Protein 3ZYO (pdb70)

B-factor: mean 103.96, std 29.22, range [53.47, 231.72]

Nearest PDB structures (foldseek):
  3zyo-assembly1_A  TM=1.003E+00  e=3.204E-73  Mus musculus
  3zyi-assembly1_A  TM=9.461E-01  e=2.713E-47  Homo sapiens
  3zyj-assembly2_C  TM=8.375E-01  e=1.199E-45  Homo sapiens
  3zyn-assembly1_A  TM=9.885E-01  e=1.652E-39  Mus musculus
  4kt1-assembly1_A  TM=5.344E-01  e=8.200E-14  Homo sapiens

Radius of gyration: 26.33 Å; Cα contacts (8 Å, |Δi|>4): 1097; chains: 1; bounding box: 71×74×35 Å

InterPro domains:
  IPR000372 Leucine-rich repeat N-terminal domain [SM00013] (58-92)
  IPR000483 Cysteine-rich flanking region, C-terminal [SM00082] (313-364)
  IPR001611 Leucine-rich repeat [PF00560] (232-254)
  IPR001611 Leucine-rich repeat [PF13855] (90-148)
  IPR001611 Leucine-rich repeat [PF13855] (161-221)
  IPR001611 Leucine-rich repeat [PF13855] (256-314)
  IPR001611 Leucine-rich repeat [PS51450] (161-182)
  IPR001611 Leucine-rich repeat [PS51450] (210-231)
  IPR001611 Leucine-rich repeat [PS51450] (280-301)
  IPR003591 Leucine-rich repeat, typical subtype [SM00369] (91-110)
  IPR003591 Leucine-rich repeat, typical subtype [SM00369] (111-134)
  IPR003591 Leucine-rich repeat, typical subtype [SM00369] (135-158)
  IPR003591 Leucine-rich repeat, typical subtype [SM00369] (159-182)
  IPR003591 Leucine-rich repeat, typical subtype [SM00369] (208-229)
  IPR003591 Leucine-rich repeat, typical subtype [SM00369] (230-253)
  IPR003591 Leucine-rich repeat, typical subtype [SM00369] (254-277)
  IPR003591 Leucine-rich repeat, typical subtype [SM00369] (278-301)
  IPR003598 Immunoglobulin subtype 2 [SM00408] (378-445)
  IPR003599 Immunoglobulin domain subtype [SM00409] (372-456)
  IPR007110 Immunoglobulin-like domain [PS50835] (366-454)

Foldseek 3Di:
DADDQWDDDVQAIGNADDQDQDDDQPDDLRHAHEADANYAHAEQDACSPPNNQNHAYDAQDHYQHAYHDANSPPNHQRHAEYHHYNYAYQAQPQRHLAQHQRYAYYHHEHYCHAEQDACSCLSHQNYAEYHHHQNQNHHYYDLNRPASNQNYAYYAPENHQDCDQHNPQRHQNHAEYHHENYQPAEAALNSCARHQNHAEYAHANHQHAYYFALRCVSNQRYAAEEDEQYAYQAAAACNCVNNDNYQHYHDANYQHEDALRLLNVLVCCLPRVSVFHAHCDDPVGGRPGSVVDDCVVYDDAWKAFPAFFEEEEDDQADWDKGATATPPLRWFKWKAAQVRDIAGQSDDDPQWHQDSRRMIIGGRDHPVSWDKMKIWTGGSHGIDMDIYTYD

Organism: Mus musculus (NCBI:txid10090)

Solvent-accessible surface area: 19032 Å² total; per-residue (Å²): 128,63,16,105,35,24,68,50,52,185,31,128,2,60,1,24,196,140,167,35,70,81,17,34,105,60,29,32,79,95,2,131,52,1,23,0,30,93,6,44,2,77,57,2,93,57,73,35,2,138,111,2,160,86,0,66,42,0,16,2,0,93,9,56,0,119,127,13,67,88,1,0,1,50,46,4,73,32,0,61,15,0,31,1,40,52,7,131,5,67,83,10,20,38,120,1,1,71,163,8,84,116,0,85,39,0,51,0,71,53,4,36,0,74,30,0,50,63,115,0,0,61,90,0,51,10,0,57,113,0,0,0,0,72,0,147,154,18,135,128,31,4,128,28,0,2,53,25,1,66,30,0,115,41,0,6,0,2,90,0,63,13,158,114,25,12,35,1,58,23,0,80,125,0,47,48,0,41,0,10,19,4,139,1,89,75,0,121,8,41,24,0,66,34,1,79,44,0,100,49,0,49,0,65,98,0,102,0,44,56,1,12,14,21,0,0,30,17,0,133,26,1,56,22,0,21,0,4,52,9,74,0,89,24,3,1,27,51,1,0,70,51,8,159,141,10,97,132,15,79,7,54,114,1,49,2,72,3,66,30,24,7,0,10,2,1,81,24,24,134,116,54,85,27,137,138,5,114,2,84,25,71,94,66,14,141,19,114,100,0,23,136,15,81,82,101,116,30,100,29,167,48,4,94,20,104,56,63,11,101,94,49,133,40,85,104,42,129,78,11,80,1,67,0,146,18,36,50,73,30,2,18,4,64,0,52,16,58,126,51,48,111,8,33,32,6,31,161,138,135,89,24,36,5,77,87,68,0,3,0,40,2,72,108,0,48,82,175,21,60,18,101,4,24,0,71,1,41,28,20,44,24,107,42,70,23,58,12,54,0,72

Sequence (391 aa):
SCPAACSCSNSRVICTRRELAEVPASIPVNTRYLNLQENSIQVIRTDTFKHLRHLEILQLSKNLVRKIEVGAFNGLPSLNTLELFDNRLTTVPTQAFEYLSKLRELWLRNNPIESIPSYAFNRVPSLRRLDLGELKRLEYISEAAFEGLVNLRYLNLGMCNLKDIPNLTALVRLEELELSGNRLDLIRPGSFQGLTSLRKLWLMHAQVATIERNAFDDLKSLEELNLSHNNLMSLPHDLFTPLHRLERVHLNHNPWHCNCDVLWLSWWLKETVPSCARCHAPAGLKGRYIGELDQSHFTCYAPVIVEPPTDLNVTEGMAAELKCRTGTSMTSVNWLTPNGTLMTHGSYRVRISVLHDGTLNFTNVTVQDTGQYTCMVTNSAGNTTASATLN

Structure (mmCIF, N/CA/C/O backbone):
data_3ZYO
#
_entry.id   3ZYO
#
_cell.length_a   131.330
_cell.length_b   131.330
_cell.length_c   174.870
_cell.angle_alpha   90.00
_cell.angle_beta   90.00
_cell.angle_gamma   120.00
#
_symmetry.space_group_name_H-M   'H 3 2'
#
loop_
_entity.id
_entity.type
_entity.pdbx_description
1 polymer 'LEUCINE-RICH REPEAT-CONTAINING PROTEIN 4B'
2 non-polymer 'ZINC ION'
3 non-polymer 2-acetamido-2-deoxy-beta-D-glucopyranose
#
loop_
_atom_site.group_PDB
_atom_site.id
_atom_site.type_symbol
_atom_site.label_atom_id
_atom_site.label_alt_id
_atom_site.label_comp_id
_atom_site.label_asym_id
_atom_site.label_entity_id
_atom_site.label_seq_id
_atom_site.pdbx_PDB_ins_code
_atom_site.Cartn_x
_atom_site.Cartn_y
_atom_site.Cartn_z
_atom_site.occupancy
_atom_site.B_iso_or_equiv
_atom_site.auth_seq_id
_atom_site.auth_comp_id
_atom_site.auth_asym_id
_atom_site.auth_atom_id
_atom_site.pdbx_PDB_model_num
ATOM 1 N N . SER A 1 5 ? 9.207 19.362 15.328 1.00 172.88 58 SER A N 1
ATOM 2 C CA . SER A 1 5 ? 9.782 19.270 13.956 1.00 175.65 58 SER A CA 1
ATOM 3 C C . SER A 1 5 ? 9.410 20.512 13.143 1.00 169.52 58 SER A C 1
ATOM 4 O O . SER A 1 5 ? 8.253 20.688 12.758 1.00 165.18 58 SER A O 1
ATOM 7 N N . CYS A 1 6 ? 10.399 21.369 12.892 1.00 169.89 59 CYS A N 1
ATOM 8 C CA . CYS A 1 6 ? 10.186 22.627 12.175 1.00 165.03 59 CYS A CA 1
ATOM 9 C C . CYS A 1 6 ? 10.087 22.385 10.666 1.00 167.10 59 CYS A C 1
ATOM 10 O O . CYS A 1 6 ? 10.829 21.563 10.128 1.00 174.37 59 CYS A O 1
ATOM 13 N N . PRO A 1 7 ? 9.172 23.097 9.974 1.00 161.71 60 PRO A N 1
ATOM 14 C CA . PRO A 1 7 ? 9.063 22.946 8.513 1.00 163.77 60 PRO A CA 1
ATOM 15 C C . PRO A 1 7 ? 10.261 23.501 7.736 1.00 167.34 60 PRO A C 1
ATOM 16 O O . PRO A 1 7 ? 11.197 24.038 8.331 1.00 167.90 60 PRO A O 1
ATOM 20 N N . ALA A 1 8 ? 10.211 23.372 6.412 1.00 170.22 61 ALA A N 1
ATOM 21 C CA . ALA A 1 8 ? 11.342 23.715 5.548 1.00 176.09 61 ALA A CA 1
ATOM 22 C C . ALA A 1 8 ? 11.646 25.215 5.522 1.00 172.92 61 ALA A C 1
ATOM 23 O O . ALA A 1 8 ? 12.578 25.671 6.187 1.00 174.53 61 ALA A O 1
ATOM 25 N N . ALA A 1 9 ? 10.854 25.978 4.769 1.00 169.13 62 ALA A N 1
ATOM 26 C CA . ALA A 1 9 ? 11.123 27.403 4.549 1.00 167.42 62 ALA A CA 1
ATOM 27 C C . ALA A 1 9 ? 10.541 28.272 5.664 1.00 160.72 62 ALA A C 1
ATOM 28 O O . ALA A 1 9 ? 9.748 29.184 5.407 1.00 155.71 62 ALA A O 1
ATOM 30 N N . CYS A 1 10 ? 10.950 27.989 6.899 1.00 161.25 63 CYS A N 1
ATOM 31 C CA . CYS A 1 10 ? 10.445 28.690 8.077 1.00 155.60 63 CYS A CA 1
ATOM 32 C C . CYS A 1 10 ? 11.531 28.829 9.140 1.00 158.44 63 CYS A C 1
ATOM 33 O O . CYS A 1 10 ? 12.621 28.270 9.006 1.00 164.77 63 CYS A O 1
ATOM 36 N N . SER A 1 11 ? 11.218 29.582 10.190 1.00 154.22 64 SER A N 1
ATOM 37 C CA . SER A 1 11 ? 12.117 29.763 11.327 1.00 157.05 64 SER A CA 1
ATOM 38 C C . SER A 1 11 ? 11.340 29.595 12.631 1.00 152.80 64 SER A C 1
ATOM 39 O O . SER A 1 11 ? 10.542 30.459 13.002 1.00 147.93 64 SER A O 1
ATOM 42 N N . CYS A 1 12 ? 11.576 28.478 13.315 1.00 155.03 65 CYS A N 1
ATOM 43 C CA . CYS A 1 12 ? 10.872 28.157 14.556 1.00 151.81 65 CYS A CA 1
ATOM 44 C C . CYS A 1 12 ? 11.636 28.658 15.781 1.00 153.67 65 CYS A C 1
ATOM 45 O O . CYS A 1 12 ? 12.851 28.853 15.727 1.00 158.95 65 CYS A O 1
ATOM 48 N N . SER A 1 13 ? 10.910 28.871 16.877 1.00 149.95 66 SER A N 1
ATOM 49 C CA . SER A 1 13 ? 11.500 29.322 18.141 1.00 151.98 66 SER A CA 1
ATOM 50 C C . SER A 1 13 ? 10.777 28.671 19.318 1.00 150.66 66 SER A C 1
ATOM 51 O O . SER A 1 13 ? 9.561 28.502 19.279 1.00 146.79 66 SER A O 1
ATOM 54 N N . ASN A 1 14 ? 11.530 28.313 20.358 1.00 154.99 67 ASN A N 1
ATOM 55 C CA . ASN A 1 14 ? 10.980 27.678 21.562 1.00 155.14 67 ASN A CA 1
ATOM 56 C C . ASN A 1 14 ? 10.079 26.476 21.267 1.00 153.57 67 ASN A C 1
ATOM 57 O O . ASN A 1 14 ? 10.326 25.710 20.336 1.00 154.50 67 ASN A O 1
ATOM 62 N N . SER A 1 17 ? 7.558 28.191 20.523 1.00 148.41 70 SER A N 1
ATOM 63 C CA . SER A 1 17 ? 6.181 28.223 20.058 1.00 144.38 70 SER A CA 1
ATOM 64 C C . SER A 1 17 ? 5.925 29.423 19.135 1.00 140.26 70 SER A C 1
ATOM 65 O O . SER A 1 17 ? 4.887 30.081 19.235 1.00 135.85 70 SER A O 1
ATOM 68 N N . ARG A 1 18 ? 6.873 29.694 18.237 1.00 142.01 71 ARG A N 1
ATOM 69 C CA . ARG A 1 18 ? 6.766 30.811 17.295 1.00 140.01 71 ARG A CA 1
ATOM 70 C C . ARG A 1 18 ? 7.386 30.464 15.943 1.00 140.87 71 ARG A C 1
ATOM 71 O O . ARG A 1 18 ? 8.604 30.318 15.836 1.00 145.32 71 ARG A O 1
ATOM 79 N N . VAL A 1 19 ? 6.543 30.352 14.917 1.00 136.99 72 VAL A N 1
ATOM 80 C CA . VAL A 1 19 ? 6.978 29.963 13.573 1.00 138.13 72 VAL A CA 1
ATOM 81 C C . VAL A 1 19 ? 6.888 31.152 12.615 1.00 135.16 72 VAL A C 1
ATOM 82 O O . VAL A 1 19 ? 5.870 31.844 12.577 1.00 130.05 72 VAL A O 1
ATOM 86 N N . ILE A 1 20 ? 7.953 31.376 11.844 1.00 138.57 73 ILE A N 1
ATOM 87 C CA . ILE A 1 20 ? 8.046 32.518 10.928 1.00 138.16 73 ILE A CA 1
ATOM 88 C C . ILE A 1 20 ? 8.321 32.048 9.500 1.00 140.67 73 ILE A C 1
ATOM 89 O O . ILE A 1 20 ? 9.452 31.687 9.171 1.00 146.49 73 ILE A O 1
ATOM 94 N N . CYS A 1 21 ? 7.292 32.070 8.655 1.00 137.27 74 CYS A N 1
ATOM 95 C CA . CYS A 1 21 ? 7.409 31.607 7.269 1.00 140.40 74 CYS A CA 1
ATOM 96 C C . CYS A 1 21 ? 7.143 32.733 6.268 1.00 138.78 74 CYS A C 1
ATOM 97 O O . CYS A 1 21 ? 6.510 32.518 5.232 1.00 137.80 74 CYS A O 1
ATOM 100 N N . THR A 1 22 ? 7.646 33.927 6.573 1.00 138.89 75 THR A N 1
ATOM 101 C CA . THR A 1 22 ? 7.400 35.105 5.743 1.00 138.26 75 THR A CA 1
ATOM 102 C C . THR A 1 22 ? 8.426 35.246 4.627 1.00 144.61 75 THR A C 1
ATOM 103 O O . THR A 1 22 ? 9.499 34.641 4.676 1.00 149.53 75 THR A O 1
ATOM 107 N N . ARG A 1 23 ? 8.074 36.055 3.628 1.00 144.72 76 ARG A N 1
ATOM 108 C CA . ARG A 1 23 ? 8.972 36.405 2.525 1.00 151.48 76 ARG A CA 1
ATOM 109 C C . ARG A 1 23 ? 9.397 35.170 1.727 1.00 155.92 76 ARG A C 1
ATOM 110 O O . ARG A 1 23 ? 10.579 34.975 1.436 1.00 162.83 76 ARG A O 1
ATOM 118 N N . ARG A 1 24 ? 8.410 34.345 1.385 1.00 152.64 77 ARG A N 1
ATOM 119 C CA . ARG A 1 24 ? 8.612 33.135 0.588 1.00 156.85 77 ARG A CA 1
ATOM 120 C C . ARG A 1 24 ? 7.418 32.953 -0.342 1.00 154.41 77 ARG A C 1
ATOM 121 O O . ARG A 1 24 ? 6.275 33.131 0.078 1.00 148.55 77 ARG A O 1
ATOM 129 N N . GLU A 1 25 ? 7.674 32.605 -1.601 1.00 159.58 78 GLU A N 1
ATOM 130 C CA . GLU A 1 25 ? 6.591 32.418 -2.569 1.00 157.98 78 GLU A CA 1
ATOM 131 C C . GLU A 1 25 ? 5.840 31.118 -2.286 1.00 155.80 78 GLU A C 1
ATOM 132 O O . GLU A 1 25 ? 6.023 30.114 -2.979 1.00 161.62 78 GLU A O 1
ATOM 138 N N . LEU A 1 26 ? 4.996 31.154 -1.257 1.00 148.23 79 LEU A N 1
ATOM 139 C CA . LEU A 1 26 ? 4.236 29.988 -0.821 1.00 146.48 79 LEU A CA 1
ATOM 140 C C . LEU A 1 26 ? 2.800 30.083 -1.328 1.00 143.05 79 LEU A C 1
ATOM 141 O O . LEU A 1 26 ? 2.066 31.003 -0.960 1.00 136.86 79 LEU A O 1
ATOM 146 N N . ALA A 1 27 ? 2.414 29.128 -2.174 1.00 147.07 80 ALA A N 1
ATOM 147 C CA . ALA A 1 27 ? 1.078 29.098 -2.775 1.00 145.28 80 ALA A CA 1
ATOM 148 C C . ALA A 1 27 ? 0.020 28.561 -1.811 1.00 141.45 80 ALA A C 1
ATOM 149 O O . ALA A 1 27 ? -1.157 28.912 -1.921 1.00 137.82 80 ALA A O 1
ATOM 151 N N . GLU A 1 28 ? 0.438 27.699 -0.885 1.00 142.69 81 GLU A N 1
ATOM 152 C CA . GLU A 1 28 ? -0.464 27.131 0.120 1.00 140.12 81 GLU A CA 1
ATOM 153 C C . GLU A 1 28 ? 0.227 27.007 1.477 1.00 138.78 81 GLU A C 1
ATOM 154 O O . GLU A 1 28 ? 1.446 27.157 1.580 1.00 141.18 81 GLU A O 1
ATOM 160 N N . VAL A 1 29 ? -0.564 26.734 2.513 1.00 135.83 82 VAL A N 1
ATOM 161 C CA . VAL A 1 29 ? -0.044 26.568 3.872 1.00 134.30 82 VAL A CA 1
ATOM 162 C C . VAL A 1 29 ? 0.784 25.284 3.975 1.00 140.93 82 VAL A C 1
ATOM 163 O O . VAL A 1 29 ? 0.378 24.249 3.447 1.00 146.17 82 VAL A O 1
ATOM 167 N N . PRO A 1 30 ? 1.947 25.345 4.651 1.00 142.06 83 PRO A N 1
ATOM 168 C CA . PRO A 1 30 ? 2.738 24.128 4.840 1.00 149.05 83 PRO A CA 1
ATOM 169 C C . PRO A 1 30 ? 2.081 23.161 5.828 1.00 150.43 83 PRO A C 1
ATOM 170 O O . PRO A 1 30 ? 1.472 23.597 6.809 1.00 145.57 83 PRO A O 1
ATOM 174 N N . ALA A 1 31 ? 2.210 21.863 5.558 1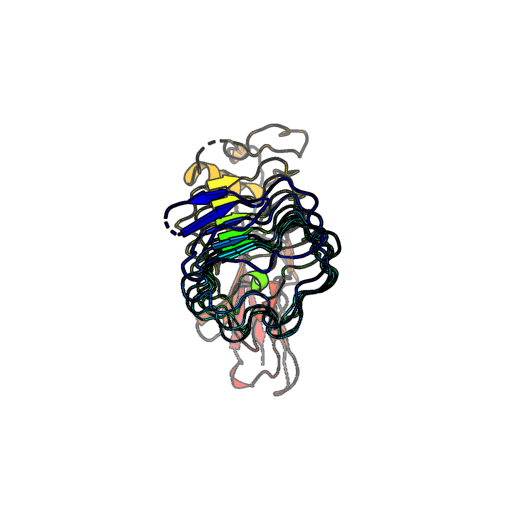.00 157.53 84 ALA A N 1
ATOM 1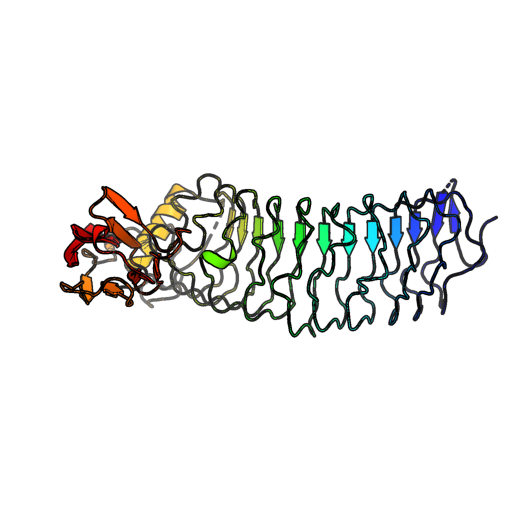75 C CA . ALA A 1 31 ? 1.572 20.829 6.373 1.00 160.27 84 ALA A CA 1
ATOM 176 C C . ALA A 1 31 ? 2.291 20.637 7.705 1.00 160.81 84 ALA A C 1
ATOM 177 O O . ALA A 1 31 ? 1.658 20.630 8.762 1.00 158.43 84 ALA A O 1
ATOM 179 N N . SER A 1 32 ? 3.612 20.486 7.646 1.00 164.67 85 SER A N 1
ATOM 180 C CA . SER A 1 32 ? 4.416 20.208 8.836 1.00 166.45 85 SER A CA 1
ATOM 181 C C . SER A 1 32 ? 4.468 21.408 9.783 1.00 159.78 85 SER A C 1
ATOM 182 O O . SER A 1 32 ? 5.439 22.165 9.791 1.00 158.48 85 SER A O 1
ATOM 185 N N . ILE A 1 33 ? 3.410 21.567 10.577 1.00 156.14 86 ILE A N 1
ATOM 186 C CA . ILE A 1 33 ? 3.342 22.607 11.601 1.00 150.87 86 ILE A CA 1
ATOM 187 C C . ILE A 1 33 ? 3.350 21.943 12.977 1.00 152.36 86 ILE A C 1
ATOM 188 O O . ILE A 1 33 ? 2.513 21.078 13.245 1.00 154.83 86 ILE A O 1
ATOM 193 N N . PRO A 1 34 ? 4.302 22.332 13.850 1.00 151.36 87 PRO A N 1
ATOM 194 C CA . PRO A 1 34 ? 4.332 21.812 15.219 1.00 152.92 87 PRO A CA 1
ATOM 195 C C . PRO A 1 34 ? 3.028 22.044 15.983 1.00 149.12 87 PRO A C 1
ATOM 196 O O . PRO A 1 34 ? 2.338 23.041 15.753 1.00 142.96 87 PRO A O 1
ATOM 200 N N . VAL A 1 35 ? 2.709 21.122 16.886 1.00 152.73 88 VAL A N 1
ATOM 201 C CA . VAL A 1 35 ? 1.450 21.157 17.627 1.00 151.06 88 VAL A CA 1
ATOM 202 C C . VAL A 1 35 ? 1.426 22.311 18.633 1.00 146.61 88 VAL A C 1
ATOM 203 O O . VAL A 1 35 ? 0.401 22.977 18.788 1.00 143.17 88 VAL A O 1
ATOM 207 N N . ASN A 1 36 ? 2.557 22.551 19.297 1.00 147.66 89 ASN A N 1
ATOM 208 C CA . ASN A 1 36 ? 2.659 23.579 20.338 1.00 144.98 89 ASN A CA 1
ATOM 209 C C . ASN A 1 36 ? 3.189 24.921 19.816 1.00 140.49 89 ASN A C 1
ATOM 210 O O . ASN A 1 36 ? 4.329 25.300 20.096 1.00 141.41 89 ASN A O 1
ATOM 215 N N . THR A 1 37 ? 2.355 25.633 19.059 1.00 136.59 90 THR A N 1
ATOM 216 C CA . THR A 1 37 ? 2.704 26.963 18.546 1.00 133.46 90 THR A CA 1
ATOM 217 C C . THR A 1 37 ? 1.623 27.983 18.895 1.00 129.99 90 THR A C 1
ATOM 218 O O . THR A 1 37 ? 0.433 27.691 18.779 1.00 128.54 90 THR A O 1
ATOM 222 N N . ARG A 1 38 ? 2.052 29.172 19.321 1.00 128.92 91 ARG A N 1
ATOM 223 C CA . ARG A 1 38 ? 1.147 30.277 19.640 1.00 126.54 91 ARG A CA 1
ATOM 224 C C . ARG A 1 38 ? 1.160 31.325 18.528 1.00 124.03 91 ARG A C 1
ATOM 225 O O . ARG A 1 38 ? 0.108 31.729 18.031 1.00 121.12 91 ARG A O 1
ATOM 233 N N . TYR A 1 39 ? 2.365 31.763 18.166 1.00 125.39 92 TYR A N 1
ATOM 234 C CA . TYR A 1 39 ? 2.582 32.766 17.124 1.00 123.18 92 TYR A CA 1
ATOM 235 C C . TYR A 1 39 ? 2.811 32.069 15.783 1.00 122.70 92 TYR A C 1
ATOM 236 O O . TYR A 1 39 ? 3.472 31.029 15.720 1.00 124.56 92 TYR A O 1
ATOM 245 N N . LEU A 1 40 ? 2.263 32.645 14.715 1.00 119.95 93 LEU A N 1
ATOM 246 C CA . LEU A 1 40 ? 2.368 32.060 13.379 1.00 120.51 93 LEU A CA 1
ATOM 247 C C . LEU A 1 40 ? 2.207 33.133 12.298 1.00 118.32 93 LEU A C 1
ATOM 248 O O . LEU A 1 40 ? 1.101 33.629 12.062 1.00 114.08 93 LEU A O 1
ATOM 253 N N . ASN A 1 41 ? 3.318 33.477 11.647 1.00 120.82 94 ASN A N 1
ATOM 254 C CA . ASN A 1 41 ? 3.346 34.534 10.638 1.00 120.37 94 ASN A CA 1
ATOM 255 C C . ASN A 1 41 ? 3.445 33.969 9.223 1.00 121.95 94 ASN A C 1
ATOM 256 O O . ASN A 1 41 ? 4.461 33.377 8.854 1.00 126.41 94 ASN A O 1
ATOM 261 N N . LEU A 1 42 ? 2.387 34.164 8.437 1.00 119.50 95 LEU A N 1
ATOM 262 C CA . LEU A 1 42 ? 2.339 33.697 7.049 1.00 121.40 95 LEU A CA 1
ATOM 263 C C . LEU A 1 42 ? 2.066 34.868 6.094 1.00 120.95 95 LEU A C 1
ATOM 264 O O . LEU A 1 42 ? 1.244 34.761 5.177 1.00 119.36 95 LEU A O 1
ATOM 269 N N . GLN A 1 43 ? 2.779 35.975 6.312 1.00 121.99 96 GLN A N 1
ATOM 270 C CA . GLN A 1 43 ? 2.606 37.199 5.521 1.00 121.82 96 GLN A CA 1
ATOM 271 C C . GLN A 1 43 ? 3.597 37.291 4.356 1.00 125.89 96 GLN A C 1
ATOM 272 O O . GLN A 1 43 ? 4.602 36.580 4.325 1.00 129.74 96 GLN A O 1
ATOM 278 N N . GLU A 1 44 ? 3.293 38.178 3.408 1.00 125.35 97 GLU A N 1
ATOM 279 C CA . GLU A 1 44 ? 4.124 38.424 2.219 1.00 129.95 97 GLU A CA 1
ATOM 280 C C . GLU A 1 44 ? 4.325 37.180 1.343 1.00 132.93 97 GLU A C 1
ATOM 281 O O . GLU A 1 44 ? 5.348 37.047 0.668 1.00 139.48 97 GLU A O 1
ATOM 287 N N . ASN A 1 45 ? 3.341 36.282 1.353 1.00 129.31 98 ASN A N 1
ATOM 288 C CA . ASN A 1 45 ? 3.355 35.080 0.518 1.00 131.61 98 ASN A CA 1
ATOM 289 C C . ASN A 1 45 ? 2.173 35.118 -0.450 1.00 129.79 98 ASN A C 1
ATOM 290 O O . ASN A 1 45 ? 1.342 36.021 -0.374 1.00 125.78 98 ASN A O 1
ATOM 295 N N . SER A 1 46 ? 2.096 34.145 -1.357 1.00 132.90 99 SER A N 1
ATOM 296 C CA . SER A 1 46 ? 1.083 34.158 -2.419 1.00 132.59 99 SER A CA 1
ATOM 297 C C . SER A 1 46 ? -0.020 33.117 -2.206 1.00 130.28 99 SER A C 1
ATOM 298 O O . SER A 1 46 ? -0.414 32.424 -3.144 1.00 133.89 99 SER A O 1
ATOM 301 N N . ILE A 1 47 ? -0.530 33.025 -0.980 1.00 125.44 100 ILE A N 1
ATOM 302 C CA . ILE A 1 47 ? -1.545 32.021 -0.645 1.00 124.19 100 ILE A CA 1
ATOM 303 C C . ILE A 1 47 ? -2.941 32.474 -1.075 1.00 121.66 100 ILE A C 1
ATOM 304 O O . ILE A 1 47 ? -3.373 33.574 -0.736 1.00 117.67 100 ILE A O 1
ATOM 309 N N . GLN A 1 48 ? -3.641 31.609 -1.809 1.00 124.80 101 GLN A N 1
ATOM 310 C CA . GLN A 1 48 ? -4.932 31.955 -2.411 1.00 123.66 101 GLN A CA 1
ATOM 311 C C . GLN A 1 48 ? -6.140 31.345 -1.698 1.00 122.15 101 GLN A C 1
ATOM 312 O O . GLN A 1 48 ? -7.193 31.982 -1.614 1.00 118.64 101 GLN A O 1
ATOM 318 N N . VAL A 1 49 ? -5.995 30.116 -1.201 1.00 124.95 102 VAL A N 1
ATOM 319 C CA . VAL A 1 49 ? -7.120 29.387 -0.605 1.00 125.33 102 VAL A CA 1
ATOM 320 C C . VAL A 1 49 ? -6.817 28.872 0.801 1.00 123.98 102 VAL A C 1
ATOM 321 O O . VAL A 1 49 ? -5.704 28.418 1.082 1.00 124.95 102 VAL A O 1
ATOM 325 N N . ILE A 1 50 ? -7.823 28.953 1.671 1.00 121.94 103 ILE A N 1
ATOM 326 C CA . ILE A 1 50 ? -7.744 28.428 3.031 1.00 121.81 103 ILE A CA 1
ATOM 327 C C . ILE A 1 50 ? -8.805 27.351 3.212 1.00 126.13 103 ILE A C 1
ATOM 328 O O . ILE A 1 50 ? -10.001 27.649 3.262 1.00 124.50 103 ILE A O 1
ATOM 333 N N . ARG A 1 51 ? -8.353 26.104 3.321 1.00 132.14 104 ARG A N 1
ATOM 334 C CA . ARG A 1 51 ? -9.247 24.946 3.323 1.00 138.71 104 ARG A CA 1
ATOM 335 C C . ARG A 1 51 ? -9.754 24.590 4.719 1.00 138.71 104 ARG A C 1
ATOM 336 O O . ARG A 1 51 ? -9.252 25.099 5.724 1.00 135.18 104 ARG A O 1
ATOM 344 N N . THR A 1 52 ? -10.759 23.719 4.764 1.00 143.58 105 THR A N 1
ATOM 345 C CA . THR A 1 52 ? -11.339 23.259 6.023 1.00 145.44 105 THR A CA 1
ATOM 346 C C . THR A 1 52 ? -10.360 22.357 6.766 1.00 148.27 105 THR A C 1
ATOM 347 O O . THR A 1 52 ? -9.762 21.460 6.170 1.00 152.72 105 THR A O 1
ATOM 351 N N . ASP A 1 53 ? -10.208 22.603 8.067 1.00 146.10 106 ASP A N 1
ATOM 352 C CA . ASP A 1 53 ? -9.309 21.827 8.927 1.00 148.56 106 ASP A CA 1
ATOM 353 C C . ASP A 1 53 ? -7.857 21.860 8.434 1.00 147.66 106 ASP A C 1
ATOM 354 O O . ASP A 1 53 ? -7.168 20.836 8.434 1.00 152.91 106 ASP A O 1
ATOM 359 N N . THR A 1 54 ? -7.403 23.039 8.011 1.00 141.47 107 THR A N 1
ATOM 360 C CA . THR A 1 54 ? -6.005 23.235 7.626 1.00 140.40 107 THR A CA 1
ATOM 361 C C . THR A 1 54 ? -5.141 23.430 8.872 1.00 138.27 107 THR A C 1
ATOM 362 O O . THR A 1 54 ? -3.938 23.161 8.846 1.00 140.01 107 THR A O 1
ATOM 366 N N . PHE A 1 55 ? -5.763 23.890 9.957 1.00 135.37 108 PHE A N 1
ATOM 367 C CA . PHE A 1 55 ? -5.074 24.082 11.231 1.00 134.20 108 PHE A CA 1
ATOM 368 C C . PHE A 1 55 ? -5.453 22.981 12.214 1.00 140.03 108 PHE A C 1
ATOM 369 O O . PHE A 1 55 ? -6.336 23.156 13.057 1.00 140.21 108 PHE A O 1
ATOM 377 N N . LYS A 1 56 ? -4.768 21.846 12.088 1.00 145.76 109 LYS A N 1
ATOM 378 C CA . LYS A 1 56 ? -5.029 20.672 12.914 1.00 152.06 109 LYS A CA 1
ATOM 379 C C . LYS A 1 56 ? -4.187 20.706 14.188 1.00 151.59 109 LYS A C 1
ATOM 380 O O . LYS A 1 56 ? -3.017 21.090 14.155 1.00 149.22 109 LYS A O 1
ATOM 386 N N . HIS A 1 57 ? -4.799 20.308 15.305 1.00 154.34 110 HIS A N 1
ATOM 387 C CA . HIS A 1 57 ? -4.114 20.149 16.599 1.00 155.52 110 HIS A CA 1
ATOM 388 C C . HIS A 1 57 ? -3.458 21.395 17.145 1.00 148.88 110 HIS A C 1
ATOM 389 O O . HIS A 1 57 ? -2.649 21.308 18.071 1.00 150.95 110 HIS A O 1
ATOM 396 N N . LEU A 1 58 ? -3.801 22.565 16.608 1.00 141.56 111 LEU A N 1
ATOM 397 C CA . LEU A 1 58 ? -3.199 23.816 17.061 1.00 135.34 111 LEU A CA 1
ATOM 398 C C . LEU A 1 58 ? -4.039 24.412 18.189 1.00 133.60 111 LEU A C 1
ATOM 399 O O . LEU A 1 58 ? -4.656 25.468 18.041 1.00 129.51 111 LEU A O 1
ATOM 404 N N . ARG A 1 59 ? -4.045 23.718 19.325 1.00 137.42 112 ARG A N 1
ATOM 405 C CA . ARG A 1 59 ? -4.830 24.123 20.490 1.00 137.85 112 ARG A CA 1
ATOM 406 C C . ARG A 1 59 ? -4.130 25.194 21.329 1.00 134.91 112 ARG A C 1
ATOM 407 O O . ARG A 1 59 ? -4.711 25.703 22.287 1.00 134.87 112 ARG A O 1
ATOM 415 N N . HIS A 1 60 ? -2.887 25.520 20.976 1.00 132.69 113 HIS A N 1
ATOM 416 C CA . HIS A 1 60 ? -2.129 26.567 21.659 1.00 130.52 113 HIS A CA 1
ATOM 417 C C . HIS A 1 60 ? -2.030 27.831 20.847 1.00 125.41 113 HIS A C 1
ATOM 418 O O . HIS A 1 60 ? -1.501 28.833 21.331 1.00 124.55 113 HIS A O 1
ATOM 425 N N . LEU A 1 61 ? -2.540 27.809 19.615 1.00 122.39 114 LEU A N 1
ATOM 426 C CA . LEU A 1 61 ? -2.424 28.954 18.709 1.00 117.23 114 LEU A CA 1
ATOM 427 C C . LEU A 1 61 ? -3.219 30.147 19.219 1.00 113.83 114 LEU A C 1
ATOM 428 O O . LEU A 1 61 ? -4.439 30.077 19.332 1.00 113.89 114 LEU A O 1
ATOM 433 N N . GLU A 1 62 ? -2.511 31.233 19.527 1.00 111.26 115 GLU A N 1
ATOM 434 C CA . GLU A 1 62 ? -3.131 32.478 19.976 1.00 108.68 115 GLU A CA 1
ATOM 435 C C . GLU A 1 62 ? -3.132 33.532 18.869 1.00 104.01 115 GLU A C 1
ATOM 436 O O . GLU A 1 62 ? -4.131 34.225 18.670 1.00 100.91 115 GLU A O 1
ATOM 442 N N . ILE A 1 63 ? -2.013 33.650 18.160 1.00 103.31 116 ILE A N 1
ATOM 443 C CA . ILE A 1 63 ? -1.881 34.600 17.061 1.00 101.26 116 ILE A CA 1
ATOM 444 C C . ILE A 1 63 ? -1.705 33.848 15.748 1.00 100.95 116 ILE A C 1
ATOM 445 O O . ILE A 1 63 ? -0.774 33.056 15.600 1.00 102.95 116 ILE A O 1
ATOM 450 N N . LEU A 1 64 ? -2.608 34.098 14.803 1.00 99.69 117 LEU A N 1
ATOM 451 C CA . LEU A 1 64 ? -2.490 33.576 13.444 1.00 100.04 117 LEU A CA 1
ATOM 452 C C . LEU A 1 64 ? -2.528 34.747 12.469 1.00 99.20 117 LEU A C 1
ATOM 453 O O . LEU A 1 64 ? -3.440 35.571 12.525 1.00 97.23 117 LEU A O 1
ATOM 458 N N . GLN A 1 65 ? -1.534 34.817 11.585 1.00 101.96 118 GLN A N 1
ATOM 459 C CA . GLN A 1 65 ? -1.375 35.951 10.672 1.00 102.90 118 GLN A CA 1
ATOM 460 C C . GLN A 1 65 ? -1.389 35.505 9.215 1.00 104.08 118 GLN A C 1
ATOM 461 O O . GLN A 1 65 ? -0.413 34.928 8.734 1.00 107.29 118 GLN A O 1
ATOM 467 N N . LEU A 1 66 ? -2.487 35.789 8.516 1.00 103.01 119 LEU A N 1
ATOM 468 C CA . LEU A 1 66 ? -2.638 35.410 7.107 1.00 104.84 119 LEU A CA 1
ATOM 469 C C . LEU A 1 66 ? -2.858 36.645 6.233 1.00 104.38 119 LEU A C 1
ATOM 470 O O . LEU A 1 66 ? -3.666 36.626 5.302 1.00 104.65 119 LEU A O 1
ATOM 475 N N . SER A 1 67 ? -2.116 37.708 6.533 1.00 104.86 120 SER A N 1
ATOM 476 C CA . SER A 1 67 ? -2.250 38.974 5.825 1.00 105.57 120 SER A CA 1
ATOM 477 C C . SER A 1 67 ? -1.315 39.031 4.625 1.00 109.27 120 SER A C 1
ATOM 478 O O . SER A 1 67 ? -0.478 38.149 4.441 1.00 111.17 120 SER A O 1
ATOM 481 N N . LYS A 1 68 ? -1.466 40.082 3.821 1.00 110.93 121 LYS A N 1
ATOM 482 C CA . LYS A 1 68 ? -0.598 40.338 2.666 1.00 115.15 121 LYS A CA 1
ATOM 483 C C . LYS A 1 68 ? -0.385 39.093 1.798 1.00 117.82 121 LYS A C 1
ATOM 484 O O . LYS A 1 68 ? 0.750 38.709 1.498 1.00 122.24 121 LYS A O 1
ATOM 490 N N . ASN A 1 69 ? -1.492 38.461 1.418 1.00 115.97 122 ASN A N 1
ATOM 491 C CA . ASN A 1 69 ? -1.479 37.334 0.491 1.00 118.49 122 ASN A CA 1
ATOM 492 C C . ASN A 1 69 ? -2.474 37.607 -0.631 1.00 118.48 122 ASN A C 1
ATOM 493 O O . ASN A 1 69 ? -3.000 38.717 -0.731 1.00 117.86 122 ASN A O 1
ATOM 498 N N . LEU A 1 70 ? -2.714 36.609 -1.481 1.00 119.87 123 LEU A N 1
ATOM 499 C CA . LEU A 1 70 ? -3.763 36.681 -2.496 1.00 118.95 123 LEU A CA 1
ATOM 500 C C . LEU A 1 70 ? -4.969 35.852 -2.054 1.00 115.88 123 LEU A C 1
ATOM 501 O O . LEU A 1 70 ? -5.629 35.226 -2.883 1.00 119.15 123 LEU A O 1
ATOM 506 N N . VAL A 1 71 ? -5.263 35.856 -0.752 1.00 110.79 124 VAL A N 1
ATOM 507 C CA . VAL A 1 71 ? -6.300 34.985 -0.196 1.00 109.44 124 VAL A CA 1
ATOM 508 C C . VAL A 1 71 ? -7.666 35.356 -0.752 1.00 109.02 124 VAL A C 1
ATOM 509 O O . VAL A 1 71 ? -8.133 36.477 -0.555 1.00 105.99 124 VAL A O 1
ATOM 513 N N . ARG A 1 72 ? -8.291 34.404 -1.446 1.00 112.44 125 ARG A N 1
ATOM 514 C CA . ARG A 1 72 ? -9.571 34.625 -2.120 1.00 113.16 125 ARG A CA 1
ATOM 515 C C . ARG A 1 72 ? -10.722 33.800 -1.552 1.00 112.64 125 ARG A C 1
ATOM 516 O O . ARG A 1 72 ? -11.879 34.186 -1.702 1.00 111.91 125 ARG A O 1
ATOM 524 N N . LYS A 1 73 ? -10.416 32.678 -0.903 1.00 113.67 126 LYS A N 1
ATOM 525 C CA . LYS A 1 73 ? -11.458 31.818 -0.349 1.00 115.88 126 LYS A CA 1
ATOM 526 C C . LYS A 1 73 ? -11.066 31.232 1.007 1.00 114.31 126 LYS A C 1
ATOM 527 O O . LYS A 1 73 ? -9.972 30.686 1.166 1.00 113.88 126 LYS A O 1
ATOM 533 N N . ILE A 1 74 ? -11.973 31.365 1.974 1.00 113.45 127 ILE A N 1
ATOM 534 C CA . ILE A 1 74 ? -11.832 30.757 3.294 1.00 114.01 127 ILE A CA 1
ATOM 535 C C . ILE A 1 74 ? -13.004 29.801 3.496 1.00 119.66 127 ILE A C 1
ATOM 536 O O . ILE A 1 74 ? -14.149 30.235 3.642 1.00 120.00 127 ILE A O 1
ATOM 541 N N . GLU A 1 75 ? -12.714 28.502 3.504 1.00 125.27 128 GLU A N 1
ATOM 542 C CA . GLU A 1 75 ? -13.759 27.474 3.502 1.00 132.37 128 GLU A CA 1
ATOM 543 C C . GLU A 1 75 ? -14.559 27.420 4.807 1.00 133.07 128 GLU A C 1
ATOM 544 O O . GLU A 1 75 ? -14.269 28.139 5.765 1.00 127.75 128 GLU A O 1
ATOM 550 N N . VAL A 1 76 ? -15.584 26.571 4.815 1.00 140.38 129 VAL A N 1
ATOM 551 C CA . VAL A 1 76 ? -16.376 26.313 6.013 1.00 143.17 129 VAL A CA 1
ATOM 552 C C . VAL A 1 76 ? -15.497 25.606 7.040 1.00 143.86 129 VAL A C 1
ATOM 553 O O . VAL A 1 76 ? -14.823 24.631 6.714 1.00 147.59 129 VAL A O 1
ATOM 557 N N . GLY A 1 77 ? -15.497 26.105 8.272 1.00 141.05 130 GLY A N 1
ATOM 558 C CA . GLY A 1 77 ? -14.734 25.484 9.353 1.00 141.97 130 GLY A CA 1
ATOM 559 C C . GLY A 1 77 ? -13.240 25.412 9.090 1.00 138.80 130 GLY A C 1
ATOM 560 O O . GLY A 1 77 ? -12.603 24.391 9.358 1.00 142.37 130 GLY A O 1
ATOM 561 N N . ALA A 1 78 ? -12.683 26.495 8.555 1.00 132.79 131 ALA A N 1
ATOM 562 C CA . ALA A 1 78 ? -11.241 26.599 8.349 1.00 129.42 131 ALA A CA 1
ATOM 563 C C . ALA A 1 78 ? -10.520 26.733 9.687 1.00 126.97 131 ALA A C 1
ATOM 564 O O . ALA A 1 78 ? -9.386 26.276 9.834 1.00 128.52 131 ALA A O 1
ATOM 566 N N . PHE A 1 79 ? -11.188 27.349 10.661 1.00 124.31 132 PHE A N 1
ATOM 567 C CA . PHE A 1 79 ? -10.595 27.603 11.972 1.00 121.79 132 PHE A CA 1
ATOM 568 C C . PHE A 1 79 ? -11.184 26.696 13.049 1.00 126.40 132 PHE A C 1
ATOM 569 O O . PHE A 1 79 ? -11.414 27.130 14.179 1.00 126.28 132 PHE A O 1
ATOM 577 N N . ASN A 1 80 ? -11.426 25.435 12.700 1.00 131.64 133 ASN A N 1
ATOM 578 C CA . ASN A 1 80 ? -11.829 24.439 13.687 1.00 137.55 133 ASN A CA 1
ATOM 579 C C . ASN A 1 80 ? -10.604 23.962 14.465 1.00 137.90 133 ASN A C 1
ATOM 580 O O . ASN A 1 80 ? -9.490 23.945 13.933 1.00 135.31 133 ASN A O 1
ATOM 585 N N . GLY A 1 81 ? -10.813 23.585 15.724 1.00 141.45 134 GLY A N 1
ATOM 586 C CA . GLY A 1 81 ? -9.729 23.124 16.590 1.00 142.93 134 GLY A CA 1
ATOM 587 C C . GLY A 1 81 ? -8.784 24.237 17.014 1.00 137.62 134 GLY A C 1
ATOM 588 O O . GLY A 1 81 ? -7.569 24.033 17.082 1.00 138.27 134 GLY A O 1
ATOM 589 N N . LEU A 1 82 ? -9.345 25.413 17.299 1.00 133.37 135 LEU A N 1
ATOM 590 C CA . LEU A 1 82 ? -8.571 26.568 17.758 1.00 127.63 135 LEU A CA 1
ATOM 591 C C . LEU A 1 82 ? -9.244 27.225 18.969 1.00 127.92 135 LEU A C 1
ATOM 592 O O . LEU A 1 82 ? -9.818 28.312 18.852 1.00 124.99 135 LEU A O 1
ATOM 597 N N . PRO A 1 83 ? -9.178 26.562 20.140 1.00 131.49 136 PRO A N 1
ATOM 598 C CA . PRO A 1 83 ? -9.711 27.118 21.385 1.00 132.59 136 PRO A CA 1
ATOM 599 C C . PRO A 1 83 ? -8.743 28.065 22.114 1.00 129.31 136 PRO A C 1
ATOM 600 O O . PRO A 1 83 ? -8.997 28.426 23.264 1.00 131.20 136 PRO A O 1
ATOM 604 N N . SER A 1 84 ? -7.646 28.446 21.459 1.00 124.91 137 SER A N 1
ATOM 605 C CA . SER A 1 84 ? -6.696 29.410 22.013 1.00 122.12 137 SER A CA 1
ATOM 606 C C . SER A 1 84 ? -6.597 30.695 21.194 1.00 117.05 137 SER A C 1
ATOM 607 O O . SER A 1 84 ? -5.945 31.642 21.628 1.00 115.94 137 SER A O 1
ATOM 610 N N . LEU A 1 85 ? -7.232 30.734 20.023 1.00 114.62 138 LEU A N 1
ATOM 611 C CA . LEU A 1 85 ? -7.034 31.846 19.090 1.00 110.39 138 LEU A CA 1
ATOM 612 C C . LEU A 1 85 ? -7.520 33.172 19.671 1.00 109.82 138 LEU A C 1
ATOM 613 O O . LEU A 1 85 ? -8.700 33.332 19.976 1.00 111.82 138 LEU A O 1
ATOM 618 N N . ASN A 1 86 ? -6.585 34.108 19.817 1.00 108.05 139 ASN A N 1
ATOM 619 C CA . ASN A 1 86 ? -6.852 35.429 20.368 1.00 107.99 139 ASN A CA 1
ATOM 620 C C . ASN A 1 86 ? -6.953 36.480 19.260 1.00 104.94 139 ASN A C 1
ATOM 621 O O . ASN A 1 86 ? -7.867 37.310 19.266 1.00 104.33 139 ASN A O 1
ATOM 626 N N . THR A 1 87 ? -6.013 36.434 18.317 1.00 102.88 140 THR A N 1
ATOM 627 C CA . THR A 1 87 ? -5.939 37.409 17.229 1.00 100.65 140 THR A CA 1
ATOM 628 C C . THR A 1 87 ? -5.891 36.713 15.874 1.00 98.59 140 THR A C 1
ATOM 629 O O . THR A 1 87 ? -5.340 35.620 15.752 1.00 99.66 140 THR A O 1
ATOM 633 N N . LEU A 1 88 ? -6.466 37.361 14.863 1.00 96.55 141 LEU A N 1
ATOM 634 C CA . LEU A 1 88 ? -6.507 36.827 13.501 1.00 94.80 141 LEU A CA 1
ATOM 635 C C . LEU A 1 88 ? -6.366 37.961 12.484 1.00 93.27 141 LEU A C 1
ATOM 636 O O . LEU A 1 88 ? -7.154 38.906 12.489 1.00 92.81 141 LEU A O 1
ATOM 641 N N . GLU A 1 89 ? -5.360 37.864 11.619 1.00 93.34 142 GLU A N 1
ATOM 642 C CA . GLU A 1 89 ? -5.090 38.902 10.631 1.00 93.85 142 GLU A CA 1
ATOM 643 C C . GLU A 1 89 ? -5.289 38.388 9.212 1.00 93.22 142 GLU A C 1
ATOM 644 O O . GLU A 1 89 ? -4.698 37.379 8.827 1.00 93.35 142 GLU A O 1
ATOM 650 N N . LEU A 1 90 ? -6.105 39.105 8.439 1.00 92.77 143 LEU A N 1
ATOM 651 C CA . LEU A 1 90 ? -6.393 38.753 7.045 1.00 92.68 143 LEU A CA 1
ATOM 652 C C . LEU A 1 90 ? -6.277 39.955 6.094 1.00 92.85 143 LEU A C 1
ATOM 653 O O . LEU A 1 90 ? -6.778 39.908 4.969 1.00 93.24 143 LEU A O 1
ATOM 658 N N . PHE A 1 91 ? -5.603 41.017 6.527 1.00 93.37 144 PHE A N 1
ATOM 659 C CA . PHE A 1 91 ? -5.580 42.260 5.754 1.00 95.28 144 PHE A CA 1
ATOM 660 C C . PHE A 1 91 ? -4.704 42.175 4.500 1.00 97.91 144 PHE A C 1
ATOM 661 O O . PHE A 1 91 ? -3.871 41.280 4.370 1.00 98.35 144 PHE A O 1
ATOM 669 N N . ASP A 1 92 ? -4.923 43.115 3.581 1.00 100.48 145 ASP A N 1
ATOM 670 C CA . ASP A 1 92 ? -4.207 43.182 2.300 1.00 104.58 145 ASP A CA 1
ATOM 671 C C . ASP A 1 92 ? -4.334 41.881 1.494 1.00 104.48 145 ASP A C 1
ATOM 672 O O . ASP A 1 92 ? -3.386 41.449 0.837 1.00 107.43 145 ASP A O 1
ATOM 677 N N . ASN A 1 93 ? -5.518 41.271 1.553 1.00 102.53 146 ASN A N 1
ATOM 678 C CA . ASN A 1 93 ? -5.838 40.066 0.785 1.00 102.87 146 ASN A CA 1
ATOM 679 C C . ASN A 1 93 ? -6.859 40.396 -0.308 1.00 103.77 146 ASN A C 1
ATOM 680 O O . ASN A 1 93 ? -7.126 41.570 -0.567 1.00 103.96 146 ASN A O 1
ATOM 685 N N . ARG A 1 94 ? -7.418 39.374 -0.956 1.00 105.39 147 ARG A N 1
ATOM 686 C CA . ARG A 1 94 ? -8.376 39.578 -2.041 1.00 106.57 147 ARG A CA 1
ATOM 687 C C . ARG A 1 94 ? -9.696 38.860 -1.774 1.00 105.81 147 ARG A C 1
ATOM 688 O O . ARG A 1 94 ? -10.167 38.073 -2.592 1.00 108.47 147 ARG A O 1
ATOM 696 N N . LEU A 1 95 ? -10.287 39.150 -0.620 1.00 103.68 148 LEU A N 1
ATOM 697 C CA . LEU A 1 95 ? -11.566 38.568 -0.227 1.00 104.08 148 LEU A CA 1
ATOM 698 C C . LEU A 1 95 ? -12.705 39.467 -0.702 1.00 104.88 148 LEU A C 1
ATOM 699 O O . LEU A 1 95 ? -12.685 40.677 -0.467 1.00 103.20 148 LEU A O 1
ATOM 704 N N . THR A 1 96 ? -13.697 38.875 -1.365 1.00 107.47 149 THR A N 1
ATOM 705 C CA . THR A 1 96 ? -14.828 39.634 -1.910 1.00 108.98 149 THR A CA 1
ATOM 706 C C . THR A 1 96 ? -16.038 39.651 -0.964 1.00 108.75 149 THR A C 1
ATOM 707 O O . THR A 1 96 ? -16.982 40.419 -1.169 1.00 109.36 149 THR A O 1
ATOM 711 N N . THR A 1 97 ? -16.004 38.802 0.062 1.00 108.12 150 THR A N 1
ATOM 712 C CA . THR A 1 97 ? -17.018 38.793 1.120 1.00 108.56 150 THR A CA 1
ATOM 713 C C . THR A 1 97 ? -16.358 38.466 2.458 1.00 106.87 150 THR A C 1
ATOM 714 O O . THR A 1 97 ? -15.151 38.217 2.509 1.00 105.21 150 THR A O 1
ATOM 718 N N . VAL A 1 98 ? -17.145 38.476 3.535 1.00 107.88 151 VAL A N 1
ATOM 719 C CA . VAL A 1 98 ? -16.665 38.019 4.843 1.00 106.74 151 VAL A CA 1
ATOM 720 C C . VAL A 1 98 ? -17.049 36.550 5.030 1.00 109.44 151 VAL A C 1
ATOM 721 O O . VAL A 1 98 ? -18.198 36.176 4.787 1.00 112.07 151 VAL A O 1
ATOM 725 N N . PRO A 1 99 ? -16.087 35.708 5.449 1.00 108.92 152 PRO A N 1
ATOM 726 C CA . PRO A 1 99 ? -16.392 34.300 5.691 1.00 113.16 152 PRO A CA 1
ATOM 727 C C . PRO A 1 99 ? -17.093 34.085 7.037 1.00 115.65 152 PRO A C 1
ATOM 728 O O . PRO A 1 99 ? -16.442 33.785 8.038 1.00 115.08 152 PRO A O 1
ATOM 732 N N . THR A 1 100 ? -18.414 34.242 7.043 1.00 120.11 153 THR A N 1
ATOM 733 C CA . THR A 1 100 ? -19.226 34.086 8.254 1.00 124.34 153 THR A CA 1
ATOM 734 C C . THR A 1 100 ? -19.078 32.696 8.872 1.00 129.47 153 THR A C 1
ATOM 735 O O . THR A 1 100 ? -18.824 32.562 10.070 1.00 130.37 153 THR A O 1
ATOM 739 N N . GLN A 1 101 ? -19.228 31.670 8.041 1.00 134.54 154 GLN A N 1
ATOM 740 C CA . GLN A 1 101 ? -19.219 30.283 8.505 1.00 140.38 154 GLN A CA 1
ATOM 741 C C . GLN A 1 101 ? -17.834 29.790 8.941 1.00 139.64 154 GLN A C 1
ATOM 742 O O . GLN A 1 101 ? -17.735 28.815 9.691 1.00 144.63 154 GLN A O 1
ATOM 748 N N . ALA A 1 102 ? -16.775 30.457 8.477 1.00 134.86 155 ALA A N 1
ATOM 749 C CA . ALA A 1 102 ? -15.401 30.040 8.774 1.00 133.20 155 ALA A CA 1
ATOM 750 C C . ALA A 1 102 ? -15.130 29.991 10.273 1.00 133.38 155 ALA A C 1
ATOM 751 O O . ALA A 1 102 ? -14.850 28.923 10.823 1.00 135.28 155 ALA A O 1
ATOM 753 N N . PHE A 1 103 ? -15.224 31.150 10.924 1.00 131.63 156 PHE A N 1
ATOM 754 C CA . PHE A 1 103 ? -14.944 31.258 12.365 1.00 132.54 156 PHE A CA 1
ATOM 755 C C . PHE A 1 103 ? -16.068 30.641 13.208 1.00 138.55 156 PHE A C 1
ATOM 756 O O . PHE A 1 103 ? -16.874 31.341 13.821 1.00 138.51 156 PHE A O 1
ATOM 764 N N . GLU A 1 104 ? -16.084 29.310 13.241 1.00 143.75 157 GLU A N 1
ATOM 765 C CA . GLU A 1 104 ? -17.168 28.540 13.849 1.00 150.80 157 GLU A CA 1
ATOM 766 C C . GLU A 1 104 ? -16.937 28.320 15.350 1.00 152.21 157 GLU A C 1
ATOM 767 O O . GLU A 1 104 ? -16.036 27.575 15.742 1.00 152.90 157 GLU A O 1
ATOM 773 N N . TYR A 1 105 ? -17.762 28.972 16.173 1.00 152.35 158 TYR A N 1
ATOM 774 C CA . TYR A 1 105 ? -17.683 28.886 17.638 1.00 153.21 158 TYR A CA 1
ATOM 775 C C . TYR A 1 105 ? -16.304 29.268 18.186 1.00 146.82 158 TYR A C 1
ATOM 776 O O . TYR A 1 105 ? -15.483 28.400 18.491 1.00 147.50 158 TYR A O 1
ATOM 785 N N . LEU A 1 106 ? -16.064 30.573 18.307 1.00 140.21 159 LEU A N 1
ATOM 786 C CA . LEU A 1 106 ? -14.811 31.095 18.854 1.00 134.80 159 LEU A CA 1
ATOM 787 C C . LEU A 1 106 ? -15.086 32.186 19.886 1.00 134.83 159 LEU A C 1
ATOM 788 O O . LEU A 1 106 ? -15.239 33.359 19.540 1.00 132.21 159 LEU A O 1
ATOM 793 N N . SER A 1 107 ? -15.152 31.783 21.153 1.00 139.01 160 SER A N 1
ATOM 794 C CA . SER A 1 107 ? -15.329 32.716 22.268 1.00 140.33 160 SER A CA 1
ATOM 795 C C . SER A 1 107 ? -13.985 33.217 22.806 1.00 136.72 160 SER A C 1
ATOM 796 O O . SER A 1 107 ? -13.945 33.989 23.767 1.00 138.22 160 SER A O 1
ATOM 799 N N . LYS A 1 108 ? -12.892 32.773 22.189 1.00 123.22 161 LYS A N 1
ATOM 800 C CA . LYS A 1 108 ? -11.552 33.210 22.572 1.00 123.29 161 LYS A CA 1
ATOM 801 C C . LYS A 1 108 ? -11.021 34.321 21.664 1.00 116.75 161 LYS A C 1
ATOM 802 O O . LYS A 1 108 ? -10.084 35.027 22.042 1.00 116.75 161 LYS A O 1
ATOM 808 N N . LEU A 1 109 ? -11.609 34.474 20.476 1.00 110.52 162 LEU A N 1
ATOM 809 C CA . LEU A 1 109 ? -11.145 35.472 19.510 1.00 105.50 162 LEU A CA 1
ATOM 810 C C . LEU A 1 109 ? -11.459 36.892 19.985 1.00 102.57 162 LEU A C 1
ATOM 811 O O . LEU A 1 109 ? -12.620 37.238 20.210 1.00 101.34 162 LEU A O 1
ATOM 816 N N . ARG A 1 110 ? -10.412 37.703 20.129 1.00 101.42 163 ARG A N 1
ATOM 817 C CA . ARG A 1 110 ? -10.538 39.080 20.596 1.00 99.09 163 ARG A CA 1
ATOM 818 C C . ARG A 1 110 ? -10.279 40.102 19.490 1.00 94.95 163 ARG A C 1
ATOM 819 O O . ARG A 1 110 ? -10.911 41.161 19.463 1.00 90.93 163 ARG A O 1
ATOM 827 N N . GLU A 1 111 ? -9.343 39.793 18.594 1.00 95.81 164 GLU A N 1
ATOM 828 C CA . GLU A 1 111 ? -8.957 40.710 17.523 1.00 93.88 164 GLU A CA 1
ATOM 829 C C . GLU A 1 111 ? -9.191 40.096 16.143 1.00 93.09 164 GLU A C 1
ATOM 830 O O . GLU A 1 111 ? -8.965 38.903 15.938 1.00 96.20 164 GLU A O 1
ATOM 836 N N . LEU A 1 112 ? -9.643 40.925 15.205 1.00 89.57 165 LEU A N 1
ATOM 837 C CA . LEU A 1 112 ? -9.918 40.494 13.837 1.00 88.92 165 LEU A CA 1
ATOM 838 C C . LEU A 1 112 ? -9.620 41.636 12.867 1.00 88.07 165 LEU A C 1
ATOM 839 O O . LEU A 1 112 ? -10.129 42.746 13.034 1.00 85.57 165 LEU A O 1
ATOM 844 N N . TRP A 1 113 ? -8.802 41.354 11.855 1.00 90.75 166 TRP A N 1
ATOM 845 C CA . TRP A 1 113 ? -8.312 42.384 10.939 1.00 91.23 166 TRP A CA 1
ATOM 846 C C . TRP A 1 113 ? -8.569 42.033 9.502 1.00 92.47 166 TRP A C 1
ATOM 847 O O . TRP A 1 113 ? -7.783 41.316 8.878 1.00 95.82 166 TRP A O 1
ATOM 858 N N . LEU A 1 114 ? -9.676 42.545 8.965 1.00 90.48 167 LEU A N 1
ATOM 859 C CA . LEU A 1 114 ? -10.043 42.321 7.563 1.00 91.73 167 LEU A CA 1
ATOM 860 C C . LEU A 1 114 ? -9.771 43.567 6.710 1.00 92.54 167 LEU A C 1
ATOM 861 O O . LEU A 1 114 ? -10.386 43.754 5.656 1.00 93.38 167 LEU A O 1
ATOM 866 N N . ARG A 1 115 ? -8.836 44.402 7.154 1.00 92.71 168 ARG A N 1
ATOM 867 C CA . ARG A 1 115 ? -8.542 45.660 6.475 1.00 94.09 168 ARG A CA 1
ATOM 868 C C . ARG A 1 115 ? -8.101 45.430 5.034 1.00 97.18 168 ARG A C 1
ATOM 869 O O . ARG A 1 115 ? -7.476 44.419 4.722 1.00 99.20 168 ARG A O 1
ATOM 877 N N . ASN A 1 116 ? -8.437 46.376 4.163 1.00 97.16 169 ASN A N 1
ATOM 878 C CA . ASN A 1 116 ? -7.928 46.396 2.795 1.00 100.93 169 ASN A CA 1
ATOM 879 C C . ASN A 1 116 ? -8.195 45.093 2.036 1.00 102.76 169 ASN A C 1
ATOM 880 O O . ASN A 1 116 ? -7.269 44.392 1.619 1.00 105.52 169 ASN A O 1
ATOM 885 N N . ASN A 1 117 ? -9.479 44.774 1.894 1.00 100.38 170 ASN A N 1
ATOM 886 C CA . ASN A 1 117 ? -9.943 43.719 1.000 1.00 102.66 170 ASN A CA 1
ATOM 887 C C . ASN A 1 117 ? -10.974 44.297 0.031 1.00 103.29 170 ASN A C 1
ATOM 888 O O . ASN A 1 117 ? -11.555 45.351 0.296 1.00 101.18 170 ASN A O 1
ATOM 893 N N . PRO A 1 118 ? -11.215 43.610 -1.097 1.00 107.11 171 PRO A N 1
ATOM 894 C CA . PRO A 1 118 ? -12.292 44.017 -2.001 1.00 108.71 171 PRO A CA 1
ATOM 895 C C . PRO A 1 118 ? -13.666 43.484 -1.564 1.00 106.24 171 PRO A C 1
ATOM 896 O O . PRO A 1 118 ? -14.449 43.036 -2.399 1.00 109.92 171 PRO A O 1
ATOM 900 N N . ILE A 1 119 ? -13.958 43.556 -0.265 1.00 100.95 172 ILE A N 1
ATOM 901 C CA . ILE A 1 119 ? -15.215 43.050 0.280 1.00 98.92 172 ILE A CA 1
ATOM 902 C C . ILE A 1 119 ? -16.359 43.971 -0.126 1.00 99.22 172 ILE A C 1
ATOM 903 O O . ILE A 1 119 ? -16.234 45.196 -0.029 1.00 97.54 172 ILE A O 1
ATOM 908 N N . GLU A 1 120 ? -17.468 43.373 -0.568 1.00 100.93 173 GLU A N 1
ATOM 909 C CA . GLU A 1 120 ? -18.600 44.118 -1.136 1.00 102.09 173 GLU A CA 1
ATOM 910 C C . GLU A 1 120 ? -19.744 44.374 -0.159 1.00 98.38 173 GLU A C 1
ATOM 911 O O . GLU A 1 120 ? -20.508 45.324 -0.344 1.00 97.84 173 GLU A O 1
ATOM 917 N N . SER A 1 121 ? -19.885 43.523 0.855 1.00 95.70 174 SER A N 1
ATOM 918 C CA . SER A 1 121 ? -20.946 43.702 1.844 1.00 94.18 174 SER A CA 1
ATOM 919 C C . SER A 1 121 ? -20.674 43.020 3.184 1.00 91.82 174 SER A C 1
ATOM 920 O O . SER A 1 121 ? -19.821 42.135 3.288 1.00 93.35 174 SER A O 1
ATOM 923 N N . ILE A 1 122 ? -21.420 43.446 4.202 1.00 89.41 175 ILE A N 1
ATOM 924 C CA . ILE A 1 122 ? -21.382 42.829 5.526 1.00 86.50 175 ILE A CA 1
ATOM 925 C C . ILE A 1 122 ? -22.765 42.261 5.831 1.00 87.31 175 ILE A C 1
ATOM 926 O O . ILE A 1 122 ? -23.677 43.011 6.175 1.00 87.07 175 ILE A O 1
ATOM 931 N N . PRO A 1 123 ? -22.930 40.935 5.697 1.00 88.79 176 PRO A N 1
ATOM 932 C CA . PRO A 1 123 ? -24.254 40.327 5.827 1.00 92.20 176 PRO A CA 1
ATOM 933 C C . PRO A 1 123 ? -24.824 40.337 7.244 1.00 91.39 176 PRO A C 1
ATOM 934 O O . PRO A 1 123 ? -24.087 40.509 8.213 1.00 88.54 176 PRO A O 1
ATOM 938 N N . SER A 1 124 ? -26.139 40.151 7.341 1.00 95.72 177 SER A N 1
ATOM 939 C CA . SER A 1 124 ? -26.827 40.032 8.624 1.00 96.61 177 SER A CA 1
ATOM 940 C C . SER A 1 124 ? -26.140 38.987 9.498 1.00 96.81 177 SER A C 1
ATOM 941 O O . SER A 1 124 ? -25.847 37.880 9.035 1.00 99.03 177 SER A O 1
ATOM 944 N N . TYR A 1 125 ? -25.880 39.354 10.751 1.00 95.03 178 TYR A N 1
ATOM 945 C CA . TYR A 1 125 ? -25.269 38.456 11.726 1.00 95.12 178 TYR A CA 1
ATOM 946 C C . TYR A 1 125 ? -23.944 37.899 11.204 1.00 94.11 178 TYR A C 1
ATOM 947 O O . TYR A 1 125 ? -23.689 36.694 11.276 1.00 96.61 178 TYR A O 1
ATOM 956 N N . ALA A 1 126 ? -23.107 38.792 10.679 1.00 91.17 179 ALA A N 1
ATOM 957 C CA . ALA A 1 126 ? -21.828 38.407 10.086 1.00 90.20 179 ALA A CA 1
ATOM 958 C C . ALA A 1 126 ? -20.885 37.830 11.133 1.00 89.96 179 ALA A C 1
ATOM 959 O O . ALA A 1 126 ? -20.291 36.770 10.929 1.00 90.53 179 ALA A O 1
ATOM 961 N N . PHE A 1 127 ? -20.767 38.531 12.258 1.00 89.33 180 PHE A N 1
ATOM 962 C CA . PHE A 1 127 ? -19.805 38.178 13.299 1.00 89.40 180 PHE A CA 1
ATOM 963 C C . PHE A 1 127 ? -20.477 37.595 14.539 1.00 92.56 180 PHE A C 1
ATOM 964 O O . PHE A 1 127 ? -19.926 37.650 15.639 1.00 92.08 180 PHE A O 1
ATOM 972 N N . ASN A 1 128 ? -21.659 37.018 14.352 1.00 96.46 181 ASN A N 1
ATOM 973 C CA . ASN A 1 128 ? -22.411 36.428 15.454 1.00 99.73 181 ASN A CA 1
ATOM 974 C C . ASN A 1 128 ? -21.670 35.228 16.047 1.00 102.14 181 ASN A C 1
ATOM 975 O O . ASN A 1 128 ? -21.770 34.958 17.244 1.00 104.17 181 ASN A O 1
ATOM 980 N N . ARG A 1 129 ? -20.912 34.531 15.201 1.00 102.41 182 ARG A N 1
ATOM 981 C CA . ARG A 1 129 ? -20.141 33.358 15.613 1.00 104.82 182 ARG A CA 1
ATOM 982 C C . ARG A 1 129 ? -18.917 33.711 16.468 1.00 103.11 182 ARG A C 1
ATOM 983 O O . ARG A 1 129 ? -18.281 32.819 17.031 1.00 105.53 182 ARG A O 1
ATOM 991 N N . VAL A 1 130 ? -18.583 35.000 16.549 1.00 98.75 183 VAL A N 1
ATOM 992 C CA . VAL A 1 130 ? -17.453 35.474 17.352 1.00 97.07 183 VAL A CA 1
ATOM 993 C C . VAL A 1 130 ? -17.868 36.685 18.201 1.00 95.28 183 VAL A C 1
ATOM 994 O O . VAL A 1 130 ? -17.441 37.810 17.944 1.00 92.54 183 VAL A O 1
ATOM 998 N N . PRO A 1 131 ? -18.707 36.452 19.227 1.00 97.26 184 PRO A N 1
ATOM 999 C CA . PRO A 1 131 ? -19.283 37.534 20.028 1.00 96.95 184 PRO A CA 1
ATOM 1000 C C . PRO A 1 131 ? -18.330 38.114 21.075 1.00 98.40 184 PRO A C 1
ATOM 1001 O O . PRO A 1 131 ? -18.617 39.167 21.651 1.00 98.70 184 PRO A O 1
ATOM 1005 N N . SER A 1 132 ? -17.211 37.434 21.314 1.00 100.15 185 SER A N 1
ATOM 1006 C CA . SER A 1 132 ? -16.218 37.877 22.286 1.00 101.11 185 SER A CA 1
ATOM 1007 C C . SER A 1 132 ? -15.235 38.906 21.714 1.00 97.81 185 SER A C 1
ATOM 1008 O O . SER A 1 132 ? -14.295 39.306 22.399 1.00 99.60 185 SER A O 1
ATOM 1011 N N . LEU A 1 133 ? -15.448 39.332 20.469 1.00 94.16 186 LEU A N 1
ATOM 1012 C CA . LEU A 1 133 ? -14.569 40.308 19.818 1.00 91.46 186 LEU A CA 1
ATOM 1013 C C . LEU A 1 133 ? -14.403 41.584 20.638 1.00 91.35 186 LEU A C 1
ATOM 1014 O O . LEU A 1 133 ? -15.346 42.038 21.284 1.00 90.78 186 LEU A O 1
ATOM 1019 N N . ARG A 1 134 ? -13.193 42.141 20.600 1.00 92.53 187 ARG A N 1
ATOM 1020 C CA . ARG A 1 134 ? -12.872 43.411 21.253 1.00 93.20 187 ARG A CA 1
ATOM 1021 C C . ARG A 1 134 ? -12.470 44.447 20.207 1.00 90.13 187 ARG A C 1
ATOM 1022 O O . ARG A 1 134 ? -12.965 45.574 20.228 1.00 88.08 187 ARG A O 1
ATOM 1030 N N . ARG A 1 135 ? -11.562 44.064 19.309 1.00 91.34 188 ARG A N 1
ATOM 1031 C CA . ARG A 1 135 ? -11.184 44.896 18.163 1.00 90.64 188 ARG A CA 1
ATOM 1032 C C . ARG A 1 135 ? -11.641 44.261 16.851 1.00 88.04 188 ARG A C 1
ATOM 1033 O O . ARG A 1 135 ? -11.436 43.066 16.630 1.00 89.41 188 ARG A O 1
ATOM 1041 N N . LEU A 1 136 ? -12.242 45.073 15.982 1.00 83.45 189 LEU A N 1
ATOM 1042 C CA . LEU A 1 136 ? -12.618 44.650 14.635 1.00 81.57 189 LEU A CA 1
ATOM 1043 C C . LEU A 1 136 ? -12.185 45.713 13.629 1.00 78.93 189 LEU A C 1
ATOM 1044 O O . LEU A 1 136 ? -12.695 46.827 13.654 1.00 76.60 189 LEU A O 1
ATOM 1049 N N . ASP A 1 137 ? -11.246 45.366 12.751 1.00 80.00 190 ASP A N 1
ATOM 1050 C CA . ASP A 1 137 ? -10.736 46.308 11.757 1.00 80.43 190 ASP A CA 1
ATOM 1051 C C . ASP A 1 137 ? -11.284 46.012 10.354 1.00 81.77 190 ASP A C 1
ATOM 1052 O O . ASP A 1 137 ? -10.859 45.056 9.689 1.00 84.38 190 ASP A O 1
ATOM 1057 N N . LEU A 1 138 ? -12.233 46.839 9.917 1.00 79.47 191 LEU A N 1
ATOM 1058 C CA . LEU A 1 138 ? -12.823 46.732 8.587 1.00 80.08 191 LEU A CA 1
ATOM 1059 C C . LEU A 1 138 ? -12.421 47.953 7.766 1.00 80.37 191 LEU A C 1
ATOM 1060 O O . LEU A 1 138 ? -13.255 48.585 7.113 1.00 80.14 191 LEU A O 1
ATOM 1065 N N . GLY A 1 139 ? -11.133 48.276 7.806 1.00 81.41 192 GLY A N 1
ATOM 1066 C CA . GLY A 1 139 ? -10.626 49.493 7.187 1.00 82.88 192 GLY A CA 1
ATOM 1067 C C . GLY A 1 139 ? -10.303 49.318 5.719 1.00 85.71 192 GLY A C 1
ATOM 1068 O O . GLY A 1 139 ? -10.034 48.208 5.264 1.00 87.69 192 GLY A O 1
ATOM 1069 N N . GLU A 1 140 ? -10.332 50.428 4.986 1.00 86.28 193 GLU A N 1
ATOM 1070 C CA . GLU A 1 140 ? -9.980 50.451 3.567 1.00 91.02 193 GLU A CA 1
ATOM 1071 C C . GLU A 1 140 ? -10.742 49.423 2.733 1.00 92.76 193 GLU A C 1
ATOM 1072 O O . GLU A 1 140 ? -10.172 48.780 1.850 1.00 95.96 193 GLU A O 1
ATOM 1078 N N . LEU A 1 141 ? -12.031 49.271 3.018 1.00 90.77 194 LEU A N 1
ATOM 1079 C CA . LEU A 1 141 ? -12.907 48.459 2.184 1.00 93.22 194 LEU A CA 1
ATOM 1080 C C . LEU A 1 141 ? -13.483 49.362 1.095 1.00 96.16 194 LEU A C 1
ATOM 1081 O O . LEU A 1 141 ? -14.647 49.765 1.140 1.00 94.67 194 LEU A O 1
ATOM 1086 N N . LYS A 1 142 ? -12.632 49.684 0.124 1.00 100.36 195 LYS A N 1
ATOM 1087 C CA . LYS A 1 142 ? -12.956 50.650 -0.926 1.00 104.00 195 LYS A CA 1
ATOM 1088 C C . LYS A 1 142 ? -14.121 50.197 -1.809 1.00 106.43 195 LYS A C 1
ATOM 1089 O O . LYS A 1 142 ? -14.886 51.026 -2.308 1.00 108.44 195 LYS A O 1
ATOM 1095 N N . ARG A 1 143 ? -14.252 48.884 -1.993 1.00 106.29 196 ARG A N 1
ATOM 1096 C CA . ARG A 1 143 ? -15.283 48.318 -2.861 1.00 108.01 196 ARG A CA 1
ATOM 1097 C C . ARG A 1 143 ? -16.524 47.867 -2.088 1.00 103.68 196 ARG A C 1
ATOM 1098 O O . ARG A 1 143 ? -17.344 47.119 -2.616 1.00 106.74 196 ARG A O 1
ATOM 1106 N N . LEU A 1 144 ? -16.667 48.324 -0.847 1.00 97.37 197 LEU A N 1
ATOM 1107 C CA . LEU A 1 144 ? -17.839 48.001 -0.037 1.00 94.06 197 LEU A CA 1
ATOM 1108 C C . LEU A 1 144 ? -19.043 48.769 -0.567 1.00 95.73 197 LEU A C 1
ATOM 1109 O O . LEU A 1 144 ? -18.948 49.967 -0.827 1.00 95.49 197 LEU A O 1
ATOM 1114 N N . GLU A 1 145 ? -20.165 48.072 -0.735 1.00 97.67 198 GLU A N 1
ATOM 1115 C CA . GLU A 1 145 ? -21.360 48.655 -1.354 1.00 101.03 198 GLU A CA 1
ATOM 1116 C C . GLU A 1 145 ? -22.628 48.596 -0.489 1.00 99.16 198 GLU A C 1
ATOM 1117 O O . GLU A 1 145 ? -23.604 49.286 -0.790 1.00 101.02 198 GLU A O 1
ATOM 1123 N N . TYR A 1 146 ? -22.625 47.785 0.570 1.00 95.94 199 TYR A N 1
ATOM 1124 C CA . TYR A 1 146 ? -23.819 47.610 1.403 1.00 95.85 199 TYR A CA 1
ATOM 1125 C C . TYR A 1 146 ? -23.514 46.970 2.753 1.00 92.18 199 TYR A C 1
ATOM 1126 O O . TYR A 1 146 ? -22.849 45.939 2.818 1.00 91.99 199 TYR A O 1
ATOM 1135 N N . ILE A 1 147 ? -24.026 47.576 3.821 1.00 90.54 200 ILE A N 1
ATOM 1136 C CA . ILE A 1 147 ? -23.890 47.031 5.171 1.00 88.19 200 ILE A CA 1
ATOM 1137 C C . ILE A 1 147 ? -25.265 46.665 5.721 1.00 90.72 200 ILE A C 1
ATOM 1138 O O . ILE A 1 147 ? -26.208 47.450 5.617 1.00 92.91 200 ILE A O 1
ATOM 1143 N N . SER A 1 148 ? -25.372 45.472 6.302 1.00 91.16 201 SER A N 1
ATOM 1144 C CA . SER A 1 148 ? -26.630 44.999 6.868 1.00 94.14 201 SER A CA 1
ATOM 1145 C C . SER A 1 148 ? -26.983 45.776 8.133 1.00 93.34 201 SER A C 1
ATOM 1146 O O . SER A 1 148 ? -26.102 46.112 8.922 1.00 90.57 201 SER A O 1
ATOM 1149 N N . GLU A 1 149 ? -28.272 46.065 8.312 1.00 97.65 202 GLU A N 1
ATOM 1150 C CA . GLU A 1 149 ? -28.766 46.686 9.544 1.00 97.64 202 GLU A CA 1
ATOM 1151 C C . GLU A 1 149 ? -28.493 45.787 10.748 1.00 96.75 202 GLU A C 1
ATOM 1152 O O . GLU A 1 149 ? -28.152 46.274 11.825 1.00 95.55 202 GLU A O 1
ATOM 1158 N N . ALA A 1 150 ? -28.632 44.477 10.551 1.00 98.36 203 ALA A N 1
ATOM 1159 C CA . ALA A 1 150 ? -28.322 43.493 11.583 1.00 97.57 203 ALA A CA 1
ATOM 1160 C C . ALA A 1 150 ? -26.944 42.861 11.353 1.00 94.81 203 ALA A C 1
ATOM 1161 O O . ALA A 1 150 ? -26.755 41.670 11.597 1.00 96.81 203 ALA A O 1
ATOM 1163 N N . ALA A 1 151 ? -25.980 43.659 10.898 1.00 91.40 204 ALA A N 1
ATOM 1164 C CA . ALA A 1 151 ? -24.637 43.154 10.606 1.00 89.71 204 ALA A CA 1
ATOM 1165 C C . ALA A 1 151 ? -23.855 42.899 11.887 1.00 88.53 204 ALA A C 1
ATOM 1166 O O . ALA A 1 151 ? -23.292 41.818 12.079 1.00 90.69 204 ALA A O 1
ATOM 1168 N N . PHE A 1 152 ? -23.841 43.900 12.766 1.00 86.96 205 PHE A N 1
ATOM 1169 C CA . PHE A 1 152 ? -23.020 43.886 13.975 1.00 84.30 205 PHE A CA 1
ATOM 1170 C C . PHE A 1 152 ? -23.749 43.325 15.195 1.00 86.84 205 PHE A C 1
ATOM 1171 O O . PHE A 1 152 ? -23.517 43.766 16.320 1.00 85.90 205 PHE A O 1
ATOM 1179 N N . GLU A 1 153 ? -24.624 42.349 14.980 1.00 90.80 206 GLU A N 1
ATOM 1180 C CA . GLU A 1 153 ? -25.304 41.696 16.088 1.00 94.49 206 GLU A CA 1
ATOM 1181 C C . GLU A 1 153 ? -24.366 40.678 16.721 1.00 94.68 206 GLU A C 1
ATOM 1182 O O . GLU A 1 153 ? -23.559 40.047 16.028 1.00 93.53 206 GLU A O 1
ATOM 1188 N N . GLY A 1 154 ? -24.466 40.543 18.042 1.00 96.31 207 GLY A N 1
ATOM 1189 C CA . GLY A 1 154 ? -23.666 39.580 18.797 1.00 97.53 207 GLY A CA 1
ATOM 1190 C C . GLY A 1 154 ? -22.402 40.166 19.398 1.00 94.65 207 GLY A C 1
ATOM 1191 O O . GLY A 1 154 ? -21.851 39.608 20.350 1.00 97.23 207 GLY A O 1
ATOM 1192 N N . LEU A 1 155 ? -21.949 41.295 18.855 1.00 89.68 208 LEU A N 1
ATOM 1193 C CA . LEU A 1 155 ? -20.700 41.917 19.277 1.00 87.37 208 LEU A CA 1
ATOM 1194 C C . LEU A 1 155 ? -20.916 42.870 20.460 1.00 87.87 208 LEU A C 1
ATOM 1195 O O . LEU A 1 155 ? -20.678 44.077 20.356 1.00 86.26 208 LEU A O 1
ATOM 1200 N N . VAL A 1 156 ? -21.355 42.314 21.588 1.00 90.85 209 VAL A N 1
ATOM 1201 C CA . VAL A 1 156 ? -21.630 43.107 22.792 1.00 92.00 209 VAL A CA 1
ATOM 1202 C C . VAL A 1 156 ? -20.368 43.455 23.587 1.00 91.82 209 VAL A C 1
ATOM 1203 O O . VAL A 1 156 ? -20.421 44.292 24.488 1.00 92.07 209 VAL A O 1
ATOM 1207 N N . ASN A 1 157 ? -19.246 42.815 23.259 1.00 91.67 210 ASN A N 1
ATOM 1208 C CA . ASN A 1 157 ? -17.976 43.058 23.951 1.00 92.50 210 ASN A CA 1
ATOM 1209 C C . ASN A 1 157 ? -16.981 43.865 23.119 1.00 89.54 210 ASN A C 1
ATOM 1210 O O . ASN A 1 157 ? -15.846 44.075 23.547 1.00 91.35 210 ASN A O 1
ATOM 1215 N N . LEU A 1 158 ? -17.400 44.312 21.936 1.00 86.68 211 LEU A N 1
ATOM 1216 C CA . LEU A 1 158 ? -16.520 45.059 21.037 1.00 83.59 211 LEU A CA 1
ATOM 1217 C C . LEU A 1 158 ? -16.263 46.455 21.595 1.00 82.51 211 LEU A C 1
ATOM 1218 O O . LEU A 1 158 ? -17.205 47.170 21.934 1.00 82.18 211 LEU A O 1
ATOM 1223 N N . ARG A 1 159 ? -14.985 46.820 21.700 1.00 82.99 212 ARG A N 1
ATOM 1224 C CA . ARG A 1 159 ? -14.575 48.146 22.169 1.00 82.81 212 ARG A CA 1
ATOM 1225 C C . ARG A 1 159 ? -14.149 49.040 21.005 1.00 79.07 212 ARG A C 1
ATOM 1226 O O . ARG A 1 159 ? -14.415 50.242 21.020 1.00 77.26 212 ARG A O 1
ATOM 1234 N N . TYR A 1 160 ? -13.489 48.448 20.008 1.00 78.55 213 TYR A N 1
ATOM 1235 C CA . TYR A 1 160 ? -12.929 49.186 18.872 1.00 76.44 213 TYR A CA 1
ATOM 1236 C C . TYR A 1 160 ? -13.528 48.732 17.541 1.00 74.09 213 TYR A C 1
ATOM 1237 O O . TYR A 1 160 ? -13.700 47.537 17.310 1.00 75.47 213 TYR A O 1
ATOM 1246 N N . LEU A 1 161 ? -13.833 49.692 16.669 1.00 71.15 214 LEU A N 1
ATOM 1247 C CA . LEU A 1 161 ? -14.348 49.399 15.329 1.00 70.11 214 LEU A CA 1
ATOM 1248 C C . LEU A 1 161 ? -13.815 50.387 14.295 1.00 69.41 214 LEU A C 1
ATOM 1249 O O . LEU A 1 161 ? -13.950 51.596 14.467 1.00 69.01 214 LEU A O 1
ATOM 1254 N N . ASN A 1 162 ? -13.233 49.866 13.217 1.00 70.72 215 ASN A N 1
ATOM 1255 C CA . ASN A 1 162 ? -12.708 50.701 12.139 1.00 71.68 215 ASN A CA 1
ATOM 1256 C C . ASN A 1 162 ? -13.467 50.505 10.822 1.00 72.90 215 ASN A C 1
ATOM 1257 O O . ASN A 1 162 ? -13.336 49.469 10.171 1.00 74.27 215 ASN A O 1
ATOM 1262 N N . LEU A 1 163 ? -14.259 51.512 10.449 1.00 72.83 216 LEU A N 1
ATOM 1263 C CA . LEU A 1 163 ? -14.917 51.573 9.141 1.00 74.46 216 LEU A CA 1
ATOM 1264 C C . LEU A 1 163 ? -14.385 52.781 8.362 1.00 76.15 216 LEU A C 1
ATOM 1265 O O . LEU A 1 163 ? -15.148 53.541 7.756 1.00 76.98 216 LEU A O 1
ATOM 1270 N N . GLY A 1 164 ? -13.067 52.953 8.386 1.00 77.00 217 GLY A N 1
ATOM 1271 C CA . GLY A 1 164 ? -12.430 54.066 7.699 1.00 78.24 217 GLY A CA 1
ATOM 1272 C C . GLY A 1 164 ? -12.137 53.732 6.251 1.00 81.19 217 GLY A C 1
ATOM 1273 O O . GLY A 1 164 ? -11.990 52.561 5.895 1.00 81.73 217 GLY A O 1
ATOM 1274 N N . MET A 1 165 ? -12.054 54.769 5.420 1.00 83.52 218 MET A N 1
ATOM 1275 C CA . MET A 1 165 ? -11.673 54.627 4.011 1.00 88.45 218 MET A CA 1
ATOM 1276 C C . MET A 1 165 ? -12.594 53.670 3.241 1.00 89.18 218 MET A C 1
ATOM 1277 O O . MET A 1 165 ? -12.138 52.931 2.369 1.00 92.43 218 MET A O 1
ATOM 1282 N N . CYS A 1 166 ? -13.887 53.697 3.560 1.00 86.63 219 CYS A N 1
ATOM 1283 C CA . CYS A 1 166 ? -14.859 52.780 2.961 1.00 88.17 219 CYS A CA 1
ATOM 1284 C C . CYS A 1 166 ? -15.876 53.462 2.038 1.00 90.35 219 CYS A C 1
ATOM 1285 O O . CYS A 1 166 ? -16.687 52.784 1.406 1.00 91.49 219 CYS A O 1
ATOM 1288 N N . ASN A 1 167 ? -15.834 54.790 1.961 1.00 90.03 220 ASN A N 1
ATOM 1289 C CA . ASN A 1 167 ? -16.799 55.564 1.179 1.00 92.27 220 ASN A CA 1
ATOM 1290 C C . ASN A 1 167 ? -18.245 55.291 1.591 1.00 90.26 220 ASN A C 1
ATOM 1291 O O . ASN A 1 167 ? -19.125 55.143 0.747 1.00 94.34 220 ASN A O 1
ATOM 1296 N N . LEU A 1 168 ? -18.480 55.221 2.897 1.00 85.55 221 LEU A N 1
ATOM 1297 C CA . LEU A 1 168 ? -19.828 55.058 3.430 1.00 84.43 221 LEU A CA 1
ATOM 1298 C C . LEU A 1 168 ? -20.666 56.295 3.136 1.00 85.92 221 LEU A C 1
ATOM 1299 O O . LEU A 1 168 ? -20.265 57.410 3.464 1.00 84.74 221 LEU A O 1
ATOM 1304 N N . LYS A 1 169 ? -21.821 56.095 2.505 1.00 88.96 222 LYS A N 1
ATOM 1305 C CA . LYS A 1 169 ? -22.788 57.176 2.314 1.00 90.62 222 LYS A CA 1
ATOM 1306 C C . LYS A 1 169 ? -23.457 57.522 3.643 1.00 87.73 222 LYS A C 1
ATOM 1307 O O . LYS A 1 169 ? -23.596 58.694 3.981 1.00 88.08 222 LYS A O 1
ATOM 1313 N N . ASP A 1 170 ? -23.885 56.495 4.376 1.00 86.40 223 ASP A N 1
ATOM 1314 C CA . ASP A 1 170 ? -24.525 56.665 5.682 1.00 84.59 223 ASP A CA 1
ATOM 1315 C C . ASP A 1 170 ? -23.793 55.828 6.730 1.00 80.63 223 ASP A C 1
ATOM 1316 O O . ASP A 1 170 ? -23.131 54.840 6.400 1.00 80.53 223 ASP A O 1
ATOM 1321 N N . ILE A 1 171 ? -23.915 56.224 7.994 1.00 77.30 224 ILE A N 1
ATOM 1322 C CA . ILE A 1 171 ? -23.319 55.463 9.088 1.00 74.00 224 ILE A CA 1
ATOM 1323 C C . ILE A 1 171 ? -24.158 54.206 9.306 1.00 75.21 224 ILE A C 1
ATOM 1324 O O . ILE A 1 171 ? -25.379 54.303 9.454 1.00 76.89 224 ILE A O 1
ATOM 1329 N N . PRO A 1 172 ? -23.516 53.022 9.324 1.00 73.54 225 PRO A N 1
ATOM 1330 C CA . PRO A 1 172 ? -24.286 51.797 9.526 1.00 75.54 225 PRO A CA 1
ATOM 1331 C C . PRO A 1 172 ? -24.921 51.735 10.908 1.00 76.19 225 PRO A C 1
ATOM 1332 O O . PRO A 1 172 ? -24.661 52.597 11.748 1.00 75.60 225 PRO A O 1
ATOM 1336 N N . ASN A 1 173 ? -25.759 50.729 11.132 1.00 79.44 226 ASN A N 1
ATOM 1337 C CA . ASN A 1 173 ? -26.410 50.557 12.421 1.00 80.54 226 ASN A CA 1
ATOM 1338 C C . ASN A 1 173 ? -25.406 50.094 13.462 1.00 79.52 226 ASN A C 1
ATOM 1339 O O . ASN A 1 173 ? -24.846 49.006 13.342 1.00 81.59 226 ASN A O 1
ATOM 1344 N N . LEU A 1 174 ? -25.187 50.926 14.478 1.00 78.74 227 LEU A N 1
ATOM 1345 C CA . LEU A 1 174 ? -24.231 50.634 15.546 1.00 76.57 227 LEU A CA 1
ATOM 1346 C C . LEU A 1 174 ? -24.900 50.487 16.913 1.00 78.23 227 LEU A C 1
ATOM 1347 O O . LEU A 1 174 ? -24.210 50.335 17.918 1.00 79.32 227 LEU A O 1
ATOM 1352 N N . THR A 1 175 ? -26.232 50.512 16.953 1.00 80.38 228 THR A N 1
ATOM 1353 C CA . THR A 1 175 ? -26.974 50.467 18.218 1.00 83.27 228 THR A CA 1
ATOM 1354 C C . THR A 1 175 ? -26.719 49.183 19.021 1.00 85.46 228 THR A C 1
ATOM 1355 O O . THR A 1 175 ? -26.816 49.185 20.252 1.00 87.82 228 THR A O 1
ATOM 1359 N N . ALA A 1 176 ? -26.394 48.099 18.321 1.00 84.89 229 ALA A N 1
ATOM 1360 C CA . ALA A 1 176 ? -26.108 46.814 18.957 1.00 86.54 229 ALA A CA 1
ATOM 1361 C C . ALA A 1 176 ? -24.837 46.833 19.805 1.00 85.00 229 ALA A C 1
ATOM 1362 O O . ALA A 1 176 ? -24.732 46.085 20.776 1.00 88.24 229 ALA A O 1
ATOM 1364 N N . LEU A 1 177 ? -23.884 47.686 19.437 1.00 81.36 230 LEU A N 1
ATOM 1365 C CA . LEU A 1 177 ? -22.570 47.733 20.085 1.00 80.79 230 LEU A CA 1
ATOM 1366 C C . LEU A 1 177 ? -22.577 48.605 21.351 1.00 82.40 230 LEU A C 1
ATOM 1367 O O . LEU A 1 177 ? -22.157 49.761 21.325 1.00 80.22 230 LEU A O 1
ATOM 1372 N N . VAL A 1 178 ? -23.034 48.037 22.463 1.00 86.23 231 VAL A N 1
ATOM 1373 C CA . VAL A 1 178 ? -23.254 48.811 23.691 1.00 88.16 231 VAL A CA 1
ATOM 1374 C C . VAL A 1 178 ? -21.980 49.129 24.483 1.00 87.94 231 VAL A C 1
ATOM 1375 O O . VAL A 1 178 ? -22.004 49.989 25.366 1.00 87.98 231 VAL A O 1
ATOM 1379 N N . ARG A 1 179 ? -20.882 48.438 24.181 1.00 87.38 232 ARG A N 1
ATOM 1380 C CA . ARG A 1 179 ? -19.616 48.642 24.891 1.00 88.03 232 ARG A CA 1
ATOM 1381 C C . ARG A 1 179 ? -18.526 49.250 24.002 1.00 84.11 232 ARG A C 1
ATOM 1382 O O . ARG A 1 179 ? -17.342 49.160 24.320 1.00 85.01 232 ARG A O 1
ATOM 1390 N N . LEU A 1 180 ? -18.924 49.883 22.902 1.00 81.51 233 LEU A N 1
ATOM 1391 C CA . LEU A 1 180 ? -17.961 50.482 21.974 1.00 78.28 233 LEU A CA 1
ATOM 1392 C C . LEU A 1 180 ? -17.291 51.679 22.637 1.00 77.35 233 LEU A C 1
ATOM 1393 O O . LEU A 1 180 ? -17.962 52.504 23.254 1.00 78.21 233 LEU A O 1
ATOM 1398 N N . GLU A 1 181 ? -15.968 51.752 22.521 1.00 76.89 234 GLU A N 1
ATOM 1399 C CA . GLU A 1 181 ? -15.185 52.835 23.118 1.00 77.48 234 GLU A CA 1
ATOM 1400 C C . GLU A 1 181 ? -14.476 53.714 22.086 1.00 74.75 234 GLU A C 1
ATOM 1401 O O . GLU A 1 181 ? -14.177 54.877 22.370 1.00 73.94 234 GLU A O 1
ATOM 1407 N N . GLU A 1 182 ? -14.203 53.164 20.903 1.00 73.40 235 GLU A N 1
ATOM 1408 C CA . GLU A 1 182 ? -13.530 53.906 19.837 1.00 71.61 235 GLU A CA 1
ATOM 1409 C C . GLU A 1 182 ? -14.104 53.559 18.470 1.00 69.01 235 GLU A C 1
ATOM 1410 O O . GLU A 1 182 ? -14.264 52.384 18.141 1.00 70.50 235 GLU A O 1
ATOM 1416 N N . LEU A 1 183 ? -14.404 54.589 17.682 1.00 66.11 236 LEU A N 1
ATOM 1417 C CA . LEU A 1 183 ? -15.033 54.423 16.373 1.00 64.07 236 LEU A CA 1
ATOM 1418 C C . LEU A 1 183 ? -14.313 55.245 15.316 1.00 63.07 236 LEU A C 1
ATOM 1419 O O . LEU A 1 183 ? -14.264 56.470 15.405 1.00 62.17 236 LEU A O 1
ATOM 1424 N N . GLU A 1 184 ? -13.771 54.561 14.314 1.00 64.41 237 GLU A N 1
ATOM 1425 C CA . GLU A 1 184 ? -13.107 55.209 13.186 1.00 65.93 237 GLU A CA 1
ATOM 1426 C C . GLU A 1 184 ? -14.037 55.229 11.970 1.00 66.35 237 GLU A C 1
ATOM 1427 O O . GLU A 1 184 ? -14.408 54.177 11.449 1.00 67.11 237 GLU A O 1
ATOM 1433 N N . LEU A 1 185 ? -14.407 56.433 11.535 1.00 66.12 238 LEU A N 1
ATOM 1434 C CA . LEU A 1 185 ? -15.292 56.625 10.389 1.00 67.21 238 LEU A CA 1
ATOM 1435 C C . LEU A 1 185 ? -14.706 57.605 9.357 1.00 69.89 238 LEU A C 1
ATOM 1436 O O . LEU A 1 185 ? -15.438 58.162 8.532 1.00 70.87 238 LEU A O 1
ATOM 1441 N N . SER A 1 186 ? -13.388 57.794 9.388 1.00 71.23 239 SER A N 1
ATOM 1442 C CA . SER A 1 186 ? -12.729 58.779 8.529 1.00 73.58 239 SER A CA 1
ATOM 1443 C C . SER A 1 186 ? -12.603 58.288 7.088 1.00 77.06 239 SER A C 1
ATOM 1444 O O . SER A 1 186 ? -12.611 57.085 6.832 1.00 78.76 239 SER A O 1
ATOM 1447 N N . GLY A 1 187 ? -12.491 59.224 6.149 1.00 79.76 240 GLY A N 1
ATOM 1448 C CA . GLY A 1 187 ? -12.327 58.884 4.732 1.00 83.12 240 GLY A CA 1
ATOM 1449 C C . GLY A 1 187 ? -13.581 58.334 4.074 1.00 83.56 240 GLY A C 1
ATOM 1450 O O . GLY A 1 187 ? -13.493 57.487 3.187 1.00 86.84 240 GLY A O 1
ATOM 1451 N N . ASN A 1 188 ? -14.744 58.817 4.506 1.00 81.49 241 ASN A N 1
ATOM 1452 C CA . ASN A 1 188 ? -16.032 58.364 3.985 1.00 83.05 241 ASN A CA 1
ATOM 1453 C C . ASN A 1 188 ? -16.795 59.507 3.305 1.00 86.48 241 ASN A C 1
ATOM 1454 O O . ASN A 1 188 ? -16.249 60.597 3.119 1.00 87.12 241 ASN A O 1
ATOM 1459 N N . ARG A 1 189 ? -18.039 59.240 2.908 1.00 89.34 242 ARG A N 1
ATOM 1460 C CA . ARG A 1 189 ? -18.900 60.236 2.276 1.00 93.18 242 ARG A CA 1
ATOM 1461 C C . ARG A 1 189 ? -20.148 60.479 3.121 1.00 90.25 242 ARG A C 1
ATOM 1462 O O . ARG A 1 189 ? -21.261 60.552 2.597 1.00 92.73 242 ARG A O 1
ATOM 1470 N N . LEU A 1 190 ? -19.958 60.606 4.430 1.00 85.95 243 LEU A N 1
ATOM 1471 C CA . LEU A 1 190 ? -21.076 60.742 5.364 1.00 84.13 243 LEU A CA 1
ATOM 1472 C C . LEU A 1 190 ? -21.613 62.165 5.319 1.00 85.29 243 LEU A C 1
ATOM 1473 O O . LEU A 1 190 ? -21.162 63.034 6.061 1.00 84.35 243 LEU A O 1
ATOM 1478 N N . ASP A 1 191 ? -22.581 62.389 4.437 1.00 89.10 244 ASP A N 1
ATOM 1479 C CA . ASP A 1 191 ? -23.048 63.737 4.126 1.00 91.05 244 ASP A CA 1
ATOM 1480 C C . ASP A 1 191 ? -23.465 64.489 5.387 1.00 87.42 244 ASP A C 1
ATOM 1481 O O . ASP A 1 191 ? -22.885 65.528 5.708 1.00 85.12 244 ASP A O 1
ATOM 1486 N N . LEU A 1 192 ? -24.463 63.964 6.094 1.00 86.16 245 LEU A N 1
ATOM 1487 C CA . LEU A 1 192 ? -24.886 64.548 7.361 1.00 83.95 245 LEU A CA 1
ATOM 1488 C C . LEU A 1 192 ? -24.927 63.513 8.462 1.00 82.26 245 LEU A C 1
ATOM 1489 O O . LEU A 1 192 ? -24.989 62.310 8.200 1.00 82.51 245 LEU A O 1
ATOM 1494 N N . ILE A 1 193 ? -24.895 64.007 9.697 1.00 80.97 246 ILE A N 1
ATOM 1495 C CA . ILE A 1 193 ? -24.806 63.175 10.887 1.00 78.94 246 ILE A CA 1
ATOM 1496 C C . ILE A 1 193 ? -26.079 63.328 11.709 1.00 81.24 246 ILE A C 1
ATOM 1497 O O . ILE A 1 193 ? -26.502 64.448 12.015 1.00 82.00 246 ILE A O 1
ATOM 1502 N N . ARG A 1 194 ? -26.680 62.196 12.068 1.00 82.19 247 ARG A N 1
ATOM 1503 C CA . ARG A 1 194 ? -27.954 62.191 12.772 1.00 84.78 247 ARG A CA 1
ATOM 1504 C C . ARG A 1 194 ? -27.793 61.702 14.206 1.00 82.06 247 ARG A C 1
ATOM 1505 O O . ARG A 1 194 ? -26.880 60.933 14.494 1.00 80.08 247 ARG A O 1
ATOM 1513 N N . PRO A 1 195 ? -28.679 62.156 15.111 1.00 82.94 248 PRO A N 1
ATOM 1514 C CA . PRO A 1 195 ? -28.761 61.643 16.475 1.00 82.68 248 PRO A CA 1
ATOM 1515 C C . PRO A 1 195 ? -28.840 60.123 16.541 1.00 83.15 248 PRO A C 1
ATOM 1516 O O . PRO A 1 195 ? -28.109 59.500 17.312 1.00 83.55 248 PRO A O 1
ATOM 1520 N N . GLY A 1 196 ? -29.718 59.539 15.732 1.00 85.14 249 GLY A N 1
ATOM 1521 C CA . GLY A 1 196 ? -29.943 58.097 15.738 1.00 86.51 249 GLY A CA 1
ATOM 1522 C C . GLY A 1 196 ? -28.758 57.269 15.276 1.00 83.48 249 GLY A C 1
ATOM 1523 O O . GLY A 1 196 ? -28.700 56.068 15.541 1.00 83.06 249 GLY A O 1
ATOM 1524 N N . SER A 1 197 ? -27.820 57.905 14.577 1.00 81.55 250 SER A N 1
ATOM 1525 C CA . SER A 1 197 ? -26.602 57.236 14.133 1.00 79.87 250 SER A CA 1
ATOM 1526 C C . SER A 1 197 ? -25.823 56.676 15.315 1.00 79.61 250 SER A C 1
ATOM 1527 O O . SER A 1 197 ? -25.285 55.573 15.231 1.00 80.48 250 SER A O 1
ATOM 1530 N N . PHE A 1 198 ? -25.782 57.435 16.414 1.00 80.91 251 PHE A N 1
ATOM 1531 C CA . PHE A 1 198 ? -25.011 57.068 17.614 1.00 80.65 251 PHE A CA 1
ATOM 1532 C C . PHE A 1 198 ? -25.869 56.655 18.813 1.00 83.54 251 PHE A C 1
ATOM 1533 O O . PHE A 1 198 ? -25.327 56.323 19.867 1.00 83.87 251 PHE A O 1
ATOM 1541 N N . GLN A 1 199 ? -27.191 56.678 18.664 1.00 86.23 252 GLN A N 1
ATOM 1542 C CA . GLN A 1 199 ? -28.086 56.296 19.754 1.00 90.55 252 GLN A CA 1
ATOM 1543 C C . GLN A 1 199 ? -27.655 54.948 20.330 1.00 90.84 252 GLN A C 1
ATOM 1544 O O . GLN A 1 199 ? -27.474 53.983 19.588 1.00 90.01 252 GLN A O 1
ATOM 1550 N N . GLY A 1 200 ? -27.475 54.901 21.649 1.00 91.82 253 GLY A N 1
ATOM 1551 C CA . GLY A 1 200 ? -27.036 53.690 22.334 1.00 92.41 253 GLY A CA 1
ATOM 1552 C C . GLY A 1 200 ? -25.544 53.441 22.197 1.00 88.79 253 GLY A C 1
ATOM 1553 O O . GLY A 1 200 ? -25.122 52.329 21.878 1.00 90.17 253 GLY A O 1
ATOM 1554 N N . LEU A 1 201 ? -24.751 54.486 22.425 1.00 85.27 254 LEU A N 1
ATOM 1555 C CA . LEU A 1 201 ? -23.290 54.382 22.477 1.00 81.60 254 LEU A CA 1
ATOM 1556 C C . LEU A 1 201 ? -22.766 55.273 23.604 1.00 81.67 254 LEU A C 1
ATOM 1557 O O . LEU A 1 201 ? -21.987 56.202 23.383 1.00 78.65 254 LEU A O 1
ATOM 1562 N N . THR A 1 202 ? -23.211 54.973 24.820 1.00 85.11 255 THR A N 1
ATOM 1563 C CA . THR A 1 202 ? -22.887 55.786 25.989 1.00 86.87 255 THR A CA 1
ATOM 1564 C C . THR A 1 202 ? -21.436 55.626 26.455 1.00 86.01 255 THR A C 1
ATOM 1565 O O . THR A 1 202 ? -20.904 56.509 27.128 1.00 86.64 255 THR A O 1
ATOM 1569 N N . SER A 1 203 ? -20.805 54.509 26.097 1.00 84.33 256 SER A N 1
ATOM 1570 C CA . SER A 1 203 ? -19.418 54.231 26.486 1.00 83.19 256 SER A CA 1
ATOM 1571 C C . SER A 1 203 ? -18.379 54.716 25.467 1.00 79.47 256 SER A C 1
ATOM 1572 O O . SER A 1 203 ? -17.182 54.513 25.677 1.00 79.75 256 SER A O 1
ATOM 1575 N N . LEU A 1 204 ? -18.824 55.348 24.379 1.00 75.46 257 LEU A N 1
ATOM 1576 C CA . LEU A 1 204 ? -17.924 55.741 23.294 1.00 72.81 257 LEU A CA 1
ATOM 1577 C C . LEU A 1 204 ? -17.093 56.959 23.681 1.00 73.02 257 LEU A C 1
ATOM 1578 O O . LEU A 1 204 ? -17.641 58.008 24.017 1.00 73.03 257 LEU A O 1
ATOM 1583 N N . ARG A 1 205 ? -15.772 56.802 23.614 1.00 73.94 258 ARG A N 1
ATOM 1584 C CA . ARG A 1 205 ? -14.816 57.793 24.108 1.00 75.05 258 ARG A CA 1
ATOM 1585 C C . ARG A 1 205 ? -14.144 58.576 22.996 1.00 71.75 258 ARG A C 1
ATOM 1586 O O . ARG A 1 205 ? -13.855 59.758 23.166 1.00 70.47 258 ARG A O 1
ATOM 1594 N N . LYS A 1 206 ? -13.862 57.909 21.879 1.00 70.49 259 LYS A N 1
ATOM 1595 C CA . LYS A 1 206 ? -13.234 58.555 20.727 1.00 68.86 259 LYS A CA 1
ATOM 1596 C C . LYS A 1 206 ? -14.041 58.295 19.461 1.00 65.96 259 LYS A C 1
ATOM 1597 O O . LYS A 1 206 ? -14.419 57.157 19.193 1.00 66.01 259 LYS A O 1
ATOM 1603 N N . LEU A 1 207 ? -14.308 59.360 18.702 1.00 64.36 260 LEU A N 1
ATOM 1604 C CA . LEU A 1 207 ? -15.012 59.281 17.414 1.00 62.52 260 LEU A CA 1
ATOM 1605 C C . LEU A 1 207 ? -14.248 60.077 16.363 1.00 60.99 260 LEU A C 1
ATOM 1606 O O . LEU A 1 207 ? -13.951 61.249 16.574 1.00 60.24 260 LEU A O 1
ATOM 1611 N N . TRP A 1 208 ? -13.950 59.447 15.231 1.00 60.83 261 TRP A N 1
ATOM 1612 C CA . TRP A 1 208 ? -13.142 60.081 14.190 1.00 62.74 261 TRP A CA 1
ATOM 1613 C C . TRP A 1 208 ? -13.874 60.229 12.880 1.00 62.92 261 TRP A C 1
ATOM 1614 O O . TRP A 1 208 ? -14.099 59.248 12.172 1.00 63.25 261 TRP A O 1
ATOM 1625 N N . LEU A 1 209 ? -14.238 61.469 12.551 1.00 62.87 262 LEU A N 1
ATOM 1626 C CA . LEU A 1 209 ? -14.945 61.798 11.317 1.00 63.35 262 LEU A CA 1
ATOM 1627 C C . LEU A 1 209 ? -14.124 62.779 10.479 1.00 65.60 262 LEU A C 1
ATOM 1628 O O . LEU A 1 209 ? -14.649 63.765 9.956 1.00 65.87 262 LEU A O 1
ATOM 1633 N N . MET A 1 210 ? -12.830 62.494 10.358 1.00 67.21 263 MET A N 1
ATOM 1634 C CA . MET A 1 210 ? -11.910 63.315 9.582 1.00 69.83 263 MET A CA 1
ATOM 1635 C C . MET A 1 210 ? -12.040 62.931 8.111 1.00 72.88 263 MET A C 1
ATOM 1636 O O . MET A 1 210 ? -12.208 61.753 7.802 1.00 74.07 263 MET A O 1
ATOM 1641 N N . HIS A 1 211 ? -11.971 63.909 7.206 1.00 75.10 264 HIS A N 1
ATOM 1642 C CA . HIS A 1 211 ? -12.145 63.645 5.772 1.00 78.67 264 HIS A CA 1
ATOM 1643 C C . HIS A 1 211 ? -13.350 62.770 5.534 1.00 78.02 264 HIS A C 1
ATOM 1644 O O . HIS A 1 211 ? -13.236 61.673 4.988 1.00 79.40 264 HIS A O 1
ATOM 1651 N N . ALA A 1 212 ? -14.518 63.236 5.961 1.00 76.04 265 ALA A N 1
ATOM 1652 C CA . ALA A 1 212 ? -15.748 62.455 5.839 1.00 74.97 265 ALA A CA 1
ATOM 1653 C C . ALA A 1 212 ? -16.763 63.077 4.884 1.00 78.18 265 ALA A C 1
ATOM 1654 O O . ALA A 1 212 ? -17.832 62.504 4.665 1.00 79.16 265 ALA A O 1
ATOM 1656 N N . GLN A 1 213 ? -16.425 64.230 4.305 1.00 80.81 266 GLN A N 1
ATOM 1657 C CA . GLN A 1 213 ? -17.360 64.998 3.477 1.00 83.73 266 GLN A CA 1
ATOM 1658 C C . GLN A 1 213 ? -18.631 65.297 4.277 1.00 81.16 266 GLN A C 1
ATOM 1659 O O . GLN A 1 213 ? -19.751 65.113 3.796 1.00 83.57 266 GLN A O 1
ATOM 1665 N N . VAL A 1 214 ? -18.437 65.746 5.513 1.00 76.63 267 VAL A N 1
ATOM 1666 C CA . VAL A 1 214 ? -19.540 66.075 6.399 1.00 74.76 267 VAL A CA 1
ATOM 1667 C C . VAL A 1 214 ? -19.943 67.525 6.163 1.00 76.69 267 VAL A C 1
ATOM 1668 O O . VAL A 1 214 ? -19.154 68.435 6.406 1.00 77.10 267 VAL A O 1
ATOM 1672 N N . ALA A 1 215 ? -21.165 67.732 5.679 1.00 78.95 268 ALA A N 1
ATOM 1673 C CA . ALA A 1 215 ? -21.659 69.073 5.365 1.00 81.29 268 ALA A CA 1
ATOM 1674 C C . ALA A 1 215 ? -22.602 69.628 6.433 1.00 79.80 268 ALA A C 1
ATOM 1675 O O . ALA A 1 215 ? -22.733 70.847 6.561 1.00 79.99 268 ALA A O 1
ATOM 1677 N N . THR A 1 216 ? -23.255 68.740 7.187 1.00 78.25 269 THR A N 1
ATOM 1678 C CA . THR A 1 216 ? -24.236 69.142 8.200 1.00 77.96 269 THR A CA 1
ATOM 1679 C C . THR A 1 216 ? -24.250 68.195 9.394 1.00 75.37 269 THR A C 1
ATOM 1680 O O . THR A 1 216 ? -24.170 66.979 9.230 1.00 75.53 269 THR A O 1
ATOM 1684 N N . ILE A 1 217 ? -24.360 68.761 10.593 1.00 74.18 270 ILE A N 1
ATOM 1685 C CA . ILE A 1 217 ? -24.592 67.986 11.813 1.00 72.50 270 ILE A CA 1
ATOM 1686 C C . ILE A 1 217 ? -25.940 68.409 12.388 1.00 75.31 270 ILE A C 1
ATOM 1687 O O . ILE A 1 217 ? -26.166 69.592 12.645 1.00 76.76 270 ILE A O 1
ATOM 1692 N N . GLU A 1 218 ? -26.838 67.450 12.582 1.00 77.62 271 GLU A N 1
ATOM 1693 C CA . GLU A 1 218 ? -28.195 67.770 13.025 1.00 82.00 271 GLU A CA 1
ATOM 1694 C C . GLU A 1 218 ? -28.245 68.140 14.504 1.00 80.53 271 GLU A C 1
ATOM 1695 O O . GLU A 1 218 ? -27.318 67.846 15.261 1.00 78.05 271 GLU A O 1
ATOM 1701 N N . ARG A 1 219 ? -29.335 68.797 14.897 1.00 82.73 272 ARG A N 1
ATOM 1702 C CA . ARG A 1 219 ? -29.550 69.213 16.279 1.00 82.36 272 ARG A CA 1
ATOM 1703 C C . ARG A 1 219 ? -29.460 68.016 17.218 1.00 81.71 272 ARG A C 1
ATOM 1704 O O . ARG A 1 219 ? -30.082 66.983 16.967 1.00 83.61 272 ARG A O 1
ATOM 1712 N N . ASN A 1 220 ? -28.677 68.159 18.287 1.00 79.05 273 ASN A N 1
ATOM 1713 C CA . ASN A 1 220 ? -28.537 67.116 19.304 1.00 78.67 273 ASN A CA 1
ATOM 1714 C C . ASN A 1 220 ? -28.046 65.789 18.723 1.00 76.95 273 ASN A C 1
ATOM 1715 O O . ASN A 1 220 ? -28.468 64.714 19.154 1.00 77.71 273 ASN A O 1
ATOM 1720 N N . ALA A 1 221 ? -27.147 65.874 17.747 1.00 74.82 274 ALA A N 1
ATOM 1721 C CA . ALA A 1 221 ? -26.642 64.693 17.056 1.00 74.48 274 ALA A CA 1
ATOM 1722 C C . ALA A 1 221 ? -25.763 63.828 17.959 1.00 74.28 274 ALA A C 1
ATOM 1723 O O . ALA A 1 221 ? -25.669 62.613 17.761 1.00 75.30 274 ALA A O 1
ATOM 1725 N N . PHE A 1 222 ? -25.130 64.455 18.951 1.00 74.40 275 PHE A N 1
ATOM 1726 C CA . PHE A 1 222 ? -24.159 63.775 19.811 1.00 74.03 275 PHE A CA 1
ATOM 1727 C C . PHE A 1 222 ? -24.572 63.642 21.281 1.00 76.37 275 PHE A C 1
ATOM 1728 O O . PHE A 1 222 ? -23.847 63.039 22.070 1.00 76.35 275 PHE A O 1
ATOM 1736 N N . ASP A 1 223 ? -25.734 64.176 21.644 1.00 78.80 276 ASP A N 1
ATOM 1737 C CA . ASP A 1 223 ? -26.143 64.250 23.048 1.00 82.04 276 ASP A CA 1
ATOM 1738 C C . ASP A 1 223 ? -26.125 62.893 23.768 1.00 84.69 276 ASP A C 1
ATOM 1739 O O . ASP A 1 223 ? -25.949 62.838 24.987 1.00 86.57 276 ASP A O 1
ATOM 1744 N N . ASP A 1 224 ? -26.289 61.808 23.012 1.00 85.94 277 ASP A N 1
ATOM 1745 C CA . ASP A 1 224 ? -26.297 60.454 23.579 1.00 88.85 277 ASP A CA 1
ATOM 1746 C C . ASP A 1 224 ? -24.897 59.971 23.965 1.00 85.80 277 ASP A C 1
ATOM 1747 O O . ASP A 1 224 ? -24.758 59.126 24.849 1.00 89.94 277 ASP A O 1
ATOM 1752 N N . LEU A 1 225 ? -23.870 60.492 23.297 1.00 80.11 278 LEU A N 1
ATOM 1753 C CA . LEU A 1 225 ? -22.483 60.093 23.554 1.00 78.32 278 LEU A CA 1
ATOM 1754 C C . LEU A 1 225 ? -21.907 60.776 24.800 1.00 79.75 278 LEU A C 1
ATOM 1755 O O . LEU A 1 225 ? -20.964 61.558 24.708 1.00 76.96 278 LEU A O 1
ATOM 1760 N N . LYS A 1 226 ? -22.442 60.452 25.970 1.00 74.42 279 LYS A N 1
ATOM 1761 C CA . LYS A 1 226 ? -22.110 61.191 27.194 1.00 75.99 279 LYS A CA 1
ATOM 1762 C C . LYS A 1 226 ? -20.746 60.861 27.814 1.00 76.18 279 LYS A C 1
ATOM 1763 O O . LYS A 1 226 ? -20.413 61.394 28.869 1.00 77.68 279 LYS A O 1
ATOM 1769 N N . SER A 1 227 ? -19.956 60.009 27.159 1.00 75.10 280 SER A N 1
ATOM 1770 C CA . SER A 1 227 ? -18.594 59.704 27.609 1.00 74.94 280 SER A CA 1
ATOM 1771 C C . SER A 1 227 ? -17.544 59.993 26.533 1.00 73.11 280 SER A C 1
ATOM 1772 O O . SER A 1 227 ? -16.494 59.349 26.501 1.00 74.46 280 SER A O 1
ATOM 1775 N N . LEU A 1 228 ? -17.815 60.967 25.670 1.00 69.43 281 LEU A N 1
ATOM 1776 C CA . LEU A 1 228 ? -16.943 61.244 24.534 1.00 67.96 281 LEU A CA 1
ATOM 1777 C C . LEU A 1 228 ? -15.828 62.190 24.967 1.00 68.93 281 LEU A C 1
ATOM 1778 O O . LEU A 1 228 ? -16.095 63.225 25.579 1.00 69.16 281 LEU A O 1
ATOM 1783 N N . GLU A 1 229 ? -14.584 61.819 24.655 1.00 70.54 282 GLU A N 1
ATOM 1784 C CA . GLU A 1 229 ? -13.393 62.600 25.020 1.00 71.36 282 GLU A CA 1
ATOM 1785 C C . GLU A 1 229 ? -12.659 63.201 23.817 1.00 69.64 282 GLU A C 1
ATOM 1786 O O . GLU A 1 229 ? -12.132 64.310 23.901 1.00 67.51 282 GLU A O 1
ATOM 1792 N N . GLU A 1 230 ? -12.614 62.458 22.713 1.00 69.86 283 GLU A N 1
ATOM 1793 C CA . GLU A 1 230 ? -11.890 62.866 21.515 1.00 69.62 283 GLU A CA 1
ATOM 1794 C C . GLU A 1 230 ? -12.821 62.834 20.305 1.00 66.59 283 GLU A C 1
ATOM 1795 O O . GLU A 1 230 ? -13.415 61.802 20.003 1.00 65.78 283 GLU A O 1
ATOM 1801 N N . LEU A 1 231 ? -12.951 63.975 19.629 1.00 64.23 284 LEU A N 1
ATOM 1802 C CA . LEU A 1 231 ? -13.852 64.117 18.485 1.00 62.06 284 LEU A CA 1
ATOM 1803 C C . LEU A 1 231 ? -13.190 64.912 17.366 1.00 61.79 284 LEU A C 1
ATOM 1804 O O . LEU A 1 231 ? -13.016 66.126 17.468 1.00 60.43 284 LEU A O 1
ATOM 1809 N N . ASN A 1 232 ? -12.849 64.214 16.289 1.00 62.97 285 ASN A N 1
ATOM 1810 C CA . ASN A 1 232 ? -12.122 64.798 15.177 1.00 63.22 285 ASN A CA 1
ATOM 1811 C C . ASN A 1 232 ? -13.054 65.006 13.994 1.00 62.95 285 ASN A C 1
ATOM 1812 O O . ASN A 1 232 ? -13.448 64.040 13.334 1.00 63.85 285 ASN A O 1
ATOM 1817 N N . LEU A 1 233 ? -13.420 66.267 13.749 1.00 61.77 286 LEU A N 1
ATOM 1818 C CA . LEU A 1 233 ? -14.212 66.654 12.576 1.00 61.25 286 LEU A CA 1
ATOM 1819 C C . LEU A 1 233 ? -13.359 67.468 11.598 1.00 63.25 286 LEU A C 1
ATOM 1820 O O . LEU A 1 233 ? -13.870 68.305 10.851 1.00 63.17 286 LEU A O 1
ATOM 1825 N N . SER A 1 234 ? -12.055 67.207 11.599 1.00 65.62 287 SER A N 1
ATOM 1826 C CA . SER A 1 234 ? -11.117 67.945 10.767 1.00 67.81 287 SER A CA 1
ATOM 1827 C C . SER A 1 234 ? -11.341 67.594 9.302 1.00 69.76 287 SER A C 1
ATOM 1828 O O . SER A 1 234 ? -11.784 66.488 8.995 1.00 71.82 287 SER A O 1
ATOM 1831 N N . HIS A 1 235 ? -11.050 68.545 8.413 1.00 69.96 288 HIS A N 1
ATOM 1832 C CA . HIS A 1 235 ? -11.141 68.342 6.961 1.00 71.93 288 HIS A CA 1
ATOM 1833 C C . HIS A 1 235 ? -12.496 67.863 6.506 1.00 72.08 288 HIS A C 1
ATOM 1834 O O . HIS A 1 235 ? -12.669 66.705 6.133 1.00 74.16 288 HIS A O 1
ATOM 1841 N N . ASN A 1 236 ? -13.470 68.761 6.539 1.00 71.07 289 ASN A N 1
ATOM 1842 C CA . ASN A 1 236 ? -14.829 68.457 6.112 1.00 71.37 289 ASN A CA 1
ATOM 1843 C C . ASN A 1 236 ? -15.455 69.699 5.487 1.00 72.72 289 ASN A C 1
ATOM 1844 O O . ASN A 1 236 ? -14.755 70.692 5.257 1.00 74.57 289 ASN A O 1
ATOM 1849 N N . ASN A 1 237 ? -16.752 69.644 5.196 1.00 72.89 290 ASN A N 1
ATOM 1850 C CA . ASN A 1 237 ? -17.455 70.772 4.592 1.00 74.88 290 ASN A CA 1
ATOM 1851 C C . ASN A 1 237 ? -18.428 71.454 5.558 1.00 73.55 290 ASN A C 1
ATOM 1852 O O . ASN A 1 237 ? -19.500 71.901 5.147 1.00 75.41 290 ASN A O 1
ATOM 1857 N N . LEU A 1 238 ? -18.054 71.545 6.833 1.00 71.16 291 LEU A N 1
ATOM 1858 C CA . LEU A 1 238 ? -18.924 72.166 7.833 1.00 70.81 291 LEU A CA 1
ATOM 1859 C C . LEU A 1 238 ? -18.874 73.693 7.735 1.00 71.72 291 LEU A C 1
ATOM 1860 O O . LEU A 1 238 ? -17.798 74.291 7.740 1.00 71.39 291 LEU A O 1
ATOM 1865 N N . MET A 1 239 ? -20.044 74.317 7.642 1.00 72.56 292 MET A N 1
ATOM 1866 C CA . MET A 1 239 ? -20.147 75.777 7.682 1.00 74.18 292 MET A CA 1
ATOM 1867 C C . MET A 1 239 ? -20.517 76.282 9.077 1.00 72.11 292 MET A C 1
ATOM 1868 O O . MET A 1 239 ? -20.117 77.381 9.472 1.00 70.89 292 MET A O 1
ATOM 1873 N N . SER A 1 240 ? -21.295 75.485 9.806 1.00 71.02 293 SER A N 1
ATOM 1874 C CA . SER A 1 240 ? -21.788 75.867 11.125 1.00 70.91 293 SER A CA 1
ATOM 1875 C C . SER A 1 240 ? -22.167 74.639 11.947 1.00 69.16 293 SER A C 1
ATOM 1876 O O . SER A 1 240 ? -22.245 73.527 11.422 1.00 70.12 293 SER A O 1
ATOM 1879 N N . LEU A 1 241 ? -22.396 74.852 13.239 1.00 66.79 294 LEU A N 1
ATOM 1880 C CA . LEU A 1 241 ? -22.831 73.789 14.138 1.00 64.96 294 LEU A CA 1
ATOM 1881 C C . LEU A 1 241 ? -24.061 74.244 14.929 1.00 65.70 294 LEU A C 1
ATOM 1882 O O . LEU A 1 241 ? -24.160 75.416 15.297 1.00 66.47 294 LEU A O 1
ATOM 1887 N N . PRO A 1 242 ? -25.003 73.319 15.200 1.00 65.10 295 PRO A N 1
ATOM 1888 C CA . PRO A 1 242 ? -26.205 73.712 15.933 1.00 66.20 295 PRO A CA 1
ATOM 1889 C C . PRO A 1 242 ? -25.881 74.301 17.297 1.00 67.04 295 PRO A C 1
ATOM 1890 O O . PRO A 1 242 ? -24.791 74.087 17.819 1.00 67.67 295 PRO A O 1
ATOM 1894 N N . HIS A 1 243 ? -26.830 75.025 17.876 1.00 69.67 296 HIS A N 1
ATOM 1895 C CA . HIS A 1 243 ? -26.612 75.669 19.167 1.00 69.12 296 HIS A CA 1
ATOM 1896 C C . HIS A 1 243 ? -26.382 74.661 20.258 1.00 68.21 296 HIS A C 1
ATOM 1897 O O . HIS A 1 243 ? -27.179 73.740 20.435 1.00 69.48 296 HIS A O 1
ATOM 1904 N N . ASP A 1 244 ? -25.277 74.839 20.982 1.00 67.31 297 ASP A N 1
ATOM 1905 C CA . ASP A 1 244 ? -24.915 74.015 22.142 1.00 66.01 297 ASP A CA 1
ATOM 1906 C C . ASP A 1 244 ? -24.804 72.518 21.824 1.00 65.23 297 ASP A C 1
ATOM 1907 O O . ASP A 1 244 ? -25.217 71.674 22.621 1.00 65.67 297 ASP A O 1
ATOM 1912 N N . LEU A 1 245 ? -24.224 72.197 20.667 1.00 63.64 298 LEU A N 1
ATOM 1913 C CA . LEU A 1 245 ? -24.021 70.804 20.265 1.00 63.03 298 LEU A CA 1
ATOM 1914 C C . LEU A 1 245 ? -23.144 70.062 21.266 1.00 63.39 298 LEU A C 1
ATOM 1915 O O . LEU A 1 245 ? -23.483 68.962 21.690 1.00 67.23 298 LEU A O 1
ATOM 1920 N N . PHE A 1 246 ? -22.023 70.671 21.641 1.00 62.90 299 PHE A N 1
ATOM 1921 C CA . PHE A 1 246 ? -21.077 70.055 22.568 1.00 63.43 299 PHE A CA 1
ATOM 1922 C C . PHE A 1 246 ? -21.388 70.347 24.032 1.00 65.73 299 PHE A C 1
ATOM 1923 O O . PHE A 1 246 ? -20.860 69.675 24.921 1.00 68.92 299 PHE A O 1
ATOM 1931 N N . THR A 1 247 ? -22.231 71.343 24.291 1.00 65.79 300 THR A N 1
ATOM 1932 C CA . THR A 1 247 ? -22.410 71.843 25.657 1.00 67.39 300 THR A CA 1
ATOM 1933 C C . THR A 1 247 ? -22.669 70.756 26.702 1.00 68.00 300 THR A C 1
ATOM 1934 O O . THR A 1 247 ? -22.015 70.754 27.742 1.00 69.59 300 THR A O 1
ATOM 1938 N N . PRO A 1 248 ? -23.599 69.822 26.427 1.00 67.65 301 PRO A N 1
ATOM 1939 C CA . PRO A 1 248 ? -23.895 68.776 27.411 1.00 69.64 301 PRO A CA 1
ATOM 1940 C C . PRO A 1 248 ? -22.829 67.674 27.559 1.00 69.94 301 PRO A C 1
ATOM 1941 O O . PRO A 1 248 ? -22.828 66.975 28.574 1.00 72.55 301 PRO A O 1
ATOM 1945 N N . LEU A 1 249 ? -21.943 67.523 26.574 1.00 67.44 302 LEU A N 1
ATOM 1946 C CA . LEU A 1 249 ? -20.872 66.517 26.625 1.00 68.33 302 LEU A CA 1
ATOM 1947 C C . LEU A 1 249 ? -19.721 66.935 27.554 1.00 70.15 302 LEU A C 1
ATOM 1948 O O . LEU A 1 249 ? -18.789 67.619 27.134 1.00 69.57 302 LEU A O 1
ATOM 1953 N N . HIS A 1 250 ? -19.766 66.484 28.804 1.00 73.05 303 HIS A N 1
ATOM 1954 C CA . HIS A 1 250 ? -18.921 67.058 29.862 1.00 75.53 303 HIS A CA 1
ATOM 1955 C C . HIS A 1 250 ? -17.518 66.518 29.978 1.00 75.67 303 HIS A C 1
ATOM 1956 O O . HIS A 1 250 ? -16.703 67.085 30.708 1.00 76.76 303 HIS A O 1
ATOM 1963 N N . ARG A 1 251 ? -17.216 65.434 29.268 1.00 74.69 304 ARG A N 1
ATOM 1964 C CA . ARG A 1 251 ? -15.883 64.827 29.305 1.00 75.32 304 ARG A CA 1
ATOM 1965 C C . ARG A 1 251 ? -15.081 65.118 28.031 1.00 73.14 304 ARG A C 1
ATOM 1966 O O . ARG A 1 251 ? -14.023 64.532 27.813 1.00 73.09 304 ARG A O 1
ATOM 1974 N N . LEU A 1 252 ? -15.578 66.046 27.214 1.00 71.05 305 LEU A N 1
ATOM 1975 C CA . LEU A 1 252 ? -14.972 66.371 25.922 1.00 68.43 305 LEU A CA 1
ATOM 1976 C C . LEU A 1 252 ? -13.749 67.267 26.106 1.00 68.86 305 LEU A C 1
ATOM 1977 O O . LEU A 1 252 ? -13.857 68.347 26.683 1.00 68.21 305 LEU A O 1
ATOM 1982 N N . GLU A 1 253 ? -12.595 66.813 25.613 1.00 70.88 306 GLU A N 1
ATOM 1983 C CA . GLU A 1 253 ? -11.317 67.507 25.842 1.00 73.51 306 GLU A CA 1
ATOM 1984 C C . GLU A 1 253 ? -10.328 67.533 24.663 1.00 72.89 306 GLU A C 1
ATOM 1985 O O . GLU A 1 253 ? -9.244 68.097 24.788 1.00 75.30 306 GLU A O 1
ATOM 1991 N N . ARG A 1 254 ? -10.675 66.908 23.543 1.00 72.47 307 ARG A N 1
ATOM 1992 C CA . ARG A 1 254 ? -9.903 67.033 22.304 1.00 72.61 307 ARG A CA 1
ATOM 1993 C C . ARG A 1 254 ? -10.887 67.124 21.159 1.00 68.56 307 ARG A C 1
ATOM 1994 O O . ARG A 1 254 ? -11.633 66.182 20.898 1.00 66.93 307 ARG A O 1
ATOM 2002 N N . VAL A 1 255 ? -10.906 68.268 20.492 1.00 66.44 308 VAL A N 1
ATOM 2003 C CA . VAL A 1 255 ? -11.790 68.469 19.355 1.00 63.88 308 VAL A CA 1
ATOM 2004 C C . VAL A 1 255 ? -11.018 69.145 18.235 1.00 64.47 308 VAL A C 1
ATOM 2005 O O . VAL A 1 255 ? -10.302 70.115 18.469 1.00 66.88 308 VAL A O 1
ATOM 2009 N N . HIS A 1 256 ? -11.149 68.615 17.025 1.00 64.03 309 HIS A N 1
ATOM 2010 C CA . HIS A 1 256 ? -10.491 69.197 15.866 1.00 64.09 309 HIS A CA 1
ATOM 2011 C C . HIS A 1 256 ? -11.526 69.690 14.898 1.00 62.50 309 HIS A C 1
ATOM 2012 O O . HIS A 1 256 ? -12.291 68.905 14.329 1.00 62.59 309 HIS A O 1
ATOM 2019 N N . LEU A 1 257 ? -11.564 71.009 14.727 1.00 60.63 310 LEU A N 1
ATOM 2020 C CA . LEU A 1 257 ? -12.558 71.668 13.897 1.00 58.77 310 LEU A CA 1
ATOM 2021 C C . LEU A 1 257 ? -11.944 72.359 12.677 1.00 59.96 310 LEU A C 1
ATOM 2022 O O . LEU A 1 257 ? -12.662 72.924 11.856 1.00 58.68 310 LEU A O 1
ATOM 2027 N N . ASN A 1 258 ? -10.622 72.300 12.551 1.00 63.26 311 ASN A N 1
ATOM 2028 C CA . ASN A 1 258 ? -9.910 72.964 11.456 1.00 65.98 311 ASN A CA 1
ATOM 2029 C C . ASN A 1 258 ? -10.218 72.359 10.084 1.00 68.06 311 ASN A C 1
ATOM 2030 O O . ASN A 1 258 ? -10.686 71.223 9.984 1.00 69.17 311 ASN A O 1
ATOM 2035 N N . HIS A 1 259 ? -9.941 73.137 9.039 1.00 69.89 312 HIS A N 1
ATOM 2036 C CA . HIS A 1 259 ? -10.213 72.762 7.648 1.00 71.51 312 HIS A CA 1
ATOM 2037 C C . HIS A 1 259 ? -11.673 72.540 7.348 1.00 69.74 312 HIS A C 1
ATOM 2038 O O . HIS A 1 259 ? -12.040 71.622 6.614 1.00 71.46 312 HIS A O 1
ATOM 2045 N N . ASN A 1 260 ? -12.513 73.397 7.916 1.00 67.34 313 ASN A N 1
ATOM 2046 C CA . ASN A 1 260 ? -13.909 73.504 7.529 1.00 67.66 313 ASN A CA 1
ATOM 2047 C C . ASN A 1 260 ? -14.168 74.953 7.139 1.00 69.19 313 ASN A C 1
ATOM 2048 O O . ASN A 1 260 ? -13.579 75.859 7.726 1.00 68.47 313 ASN A O 1
ATOM 2053 N N . PRO A 1 261 ? -15.051 75.185 6.148 1.00 71.69 314 PRO A N 1
ATOM 2054 C CA . PRO A 1 261 ? -15.363 76.550 5.726 1.00 72.09 314 PRO A CA 1
ATOM 2055 C C . PRO A 1 261 ? -16.271 77.261 6.728 1.00 71.45 314 PRO A C 1
ATOM 2056 O O . PRO A 1 261 ? -17.440 77.505 6.433 1.00 73.85 314 PRO A O 1
ATOM 2060 N N . TRP A 1 262 ? -15.732 77.601 7.897 1.00 69.26 315 TRP A N 1
ATOM 2061 C CA . TRP A 1 262 ? -16.547 78.160 8.977 1.00 68.75 315 TRP A CA 1
ATOM 2062 C C . TRP A 1 262 ? -17.129 79.501 8.614 1.00 71.18 315 TRP A C 1
ATOM 2063 O O . TRP A 1 262 ? -16.392 80.451 8.337 1.00 71.63 315 TRP A O 1
ATOM 2074 N N . HIS A 1 263 ? -18.461 79.571 8.593 1.00 72.84 316 HIS A N 1
ATOM 2075 C CA . HIS A 1 263 ? -19.178 80.842 8.488 1.00 77.10 316 HIS A CA 1
ATOM 2076 C C . HIS A 1 263 ? -19.270 81.458 9.851 1.00 75.32 316 HIS A C 1
ATOM 2077 O O . HIS A 1 263 ? -19.844 80.860 10.762 1.00 74.47 316 HIS A O 1
ATOM 2084 N N . CYS A 1 264 ? -18.719 82.656 10.010 1.00 75.08 317 CYS A N 1
ATOM 2085 C CA . CYS A 1 264 ? -18.721 83.325 11.305 1.00 74.58 317 CYS A CA 1
ATOM 2086 C C . CYS A 1 264 ? -19.804 84.383 11.373 1.00 76.40 317 CYS A C 1
ATOM 2087 O O . CYS A 1 264 ? -19.542 85.575 11.213 1.00 78.86 317 CYS A O 1
ATOM 2090 N N . ASN A 1 265 ? -21.026 83.921 11.600 1.00 75.96 318 ASN A N 1
ATOM 2091 C CA . ASN A 1 265 ? -22.160 84.790 11.869 1.00 78.26 318 ASN A CA 1
ATOM 2092 C C . ASN A 1 265 ? -22.533 84.656 13.352 1.00 78.52 318 ASN A C 1
ATOM 2093 O O . ASN A 1 265 ? -21.729 84.170 14.148 1.00 76.56 318 ASN A O 1
ATOM 2098 N N . CYS A 1 266 ? -23.731 85.089 13.736 1.00 81.23 319 CYS A N 1
ATOM 2099 C CA . CYS A 1 266 ? -24.180 84.951 15.122 1.00 80.41 319 CYS A CA 1
ATOM 2100 C C . CYS A 1 266 ? -24.208 83.492 15.577 1.00 77.98 319 CYS A C 1
ATOM 2101 O O . CYS A 1 266 ? -24.036 83.209 16.765 1.00 78.67 319 CYS A O 1
ATOM 2104 N N . ASP A 1 267 ? -24.405 82.573 14.633 1.00 75.88 320 ASP A N 1
ATOM 2105 C CA . ASP A 1 267 ? -24.517 81.146 14.941 1.00 74.06 320 ASP A CA 1
ATOM 2106 C C . ASP A 1 267 ? -23.227 80.492 15.446 1.00 70.87 320 ASP A C 1
ATOM 2107 O O . ASP A 1 267 ? -23.269 79.378 15.967 1.00 68.42 320 ASP A O 1
ATOM 2112 N N . VAL A 1 268 ? -22.094 81.170 15.276 1.00 69.97 321 VAL A N 1
ATOM 2113 C CA . VAL A 1 268 ? -20.795 80.644 15.700 1.00 66.68 321 VAL A CA 1
ATOM 2114 C C . VAL A 1 268 ? -20.422 81.060 17.128 1.00 65.89 321 VAL A C 1
ATOM 2115 O O . VAL A 1 268 ? -19.492 80.508 17.708 1.00 66.78 321 VAL A O 1
ATOM 2119 N N . LEU A 1 269 ? -21.137 82.026 17.698 1.00 65.88 322 LEU A N 1
ATOM 2120 C CA . LEU A 1 269 ? -20.745 82.588 18.996 1.00 65.46 322 LEU A CA 1
ATOM 2121 C C . LEU A 1 269 ? -20.800 81.589 20.152 1.00 63.94 322 LEU A C 1
ATOM 2122 O O . LEU A 1 269 ? -20.003 81.682 21.082 1.00 64.10 322 LEU A O 1
ATOM 2127 N N . TRP A 1 270 ? -21.723 80.632 20.101 1.00 62.74 323 TRP A N 1
ATOM 2128 C CA . TRP A 1 270 ? -21.778 79.599 21.132 1.00 61.29 323 TRP A CA 1
ATOM 2129 C C . TRP A 1 270 ? -20.554 78.738 21.033 1.00 58.75 323 TRP A C 1
ATOM 2130 O O . TRP A 1 270 ? -20.034 78.274 22.040 1.00 57.78 323 TRP A O 1
ATOM 2141 N N . LEU A 1 271 ? -20.094 78.508 19.808 1.00 57.52 324 LEU A N 1
ATOM 2142 C CA . LEU A 1 271 ? -18.911 77.695 19.572 1.00 55.85 324 LEU A CA 1
ATOM 2143 C C . LEU A 1 271 ? -17.659 78.448 19.988 1.00 55.68 324 LEU A C 1
ATOM 2144 O O . LEU A 1 271 ? -16.793 77.886 20.639 1.00 55.74 324 LEU A O 1
ATOM 2149 N N . SER A 1 272 ? -17.563 79.719 19.620 1.00 57.26 325 SER A N 1
ATOM 2150 C CA . SER A 1 272 ? -16.413 80.521 20.024 1.00 59.58 325 SER A CA 1
ATOM 2151 C C . SER A 1 272 ? -16.343 80.624 21.545 1.00 61.33 325 SER A C 1
ATOM 2152 O O . SER A 1 272 ? -15.258 80.592 22.123 1.00 63.97 325 SER A O 1
ATOM 2155 N N . TRP A 1 273 ? -17.499 80.737 22.189 1.00 62.83 326 TRP A N 1
ATOM 2156 C CA . TRP A 1 273 ? -17.557 80.765 23.647 1.00 64.52 326 TRP A CA 1
ATOM 2157 C C . TRP A 1 273 ? -17.166 79.443 24.241 1.00 64.82 326 TRP A C 1
ATOM 2158 O O . TRP A 1 273 ? -16.419 79.393 25.207 1.00 68.04 326 TRP A O 1
ATOM 2169 N N . TRP A 1 274 ? -17.664 78.360 23.661 1.00 64.70 327 TRP A N 1
ATOM 2170 C CA . TRP A 1 274 ? -17.307 77.023 24.099 1.00 65.53 327 TRP A CA 1
ATOM 2171 C C . TRP A 1 274 ? -15.830 76.793 23.938 1.00 67.89 327 TRP A C 1
ATOM 2172 O O . TRP A 1 274 ? -15.175 76.301 24.852 1.00 70.92 327 TRP A O 1
ATOM 2183 N N . LEU A 1 275 ? -15.286 77.151 22.779 1.00 69.90 328 LEU A N 1
ATOM 2184 C CA . LEU A 1 275 ? -13.843 77.046 22.559 1.00 73.07 328 LEU A CA 1
ATOM 2185 C C . LEU A 1 275 ? -13.104 77.866 23.608 1.00 79.22 328 LEU A C 1
ATOM 2186 O O . LEU A 1 275 ? -12.258 77.338 24.328 1.00 81.31 328 LEU A O 1
ATOM 2191 N N . LYS A 1 276 ? -13.447 79.152 23.692 1.00 85.58 329 LYS A N 1
ATOM 2192 C CA . LYS A 1 276 ? -12.868 80.071 24.680 1.00 91.04 329 LYS A CA 1
ATOM 2193 C C . LYS A 1 276 ? -12.940 79.494 26.103 1.00 95.74 329 LYS A C 1
ATOM 2194 O O . LYS A 1 276 ? -11.970 79.578 26.868 1.00 97.52 329 LYS A O 1
ATOM 2200 N N . GLU A 1 277 ? -14.083 78.905 26.449 1.00 97.68 330 GLU A N 1
ATOM 2201 C CA . GLU A 1 277 ? -14.214 78.210 27.727 1.00 102.94 330 GLU A CA 1
ATOM 2202 C C . GLU A 1 277 ? -1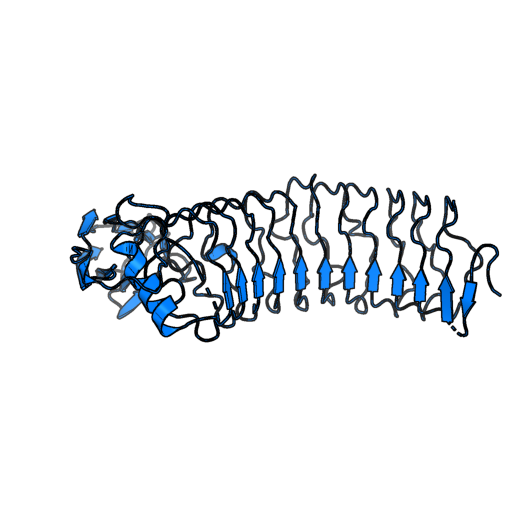3.455 76.878 27.679 1.00 104.76 330 GLU A C 1
ATOM 2203 O O . GLU A 1 277 ? -12.319 76.811 28.142 1.00 108.27 330 GLU A O 1
ATOM 2209 N N . THR A 1 278 ? -14.060 75.847 27.088 1.00 104.56 331 THR A N 1
ATOM 2210 C CA . THR A 1 278 ? -13.505 74.478 27.105 1.00 106.42 331 THR A CA 1
ATOM 2211 C C . THR A 1 278 ? -11.998 74.378 26.813 1.00 108.33 331 THR A C 1
ATOM 2212 O O . THR A 1 278 ? -11.259 73.793 27.602 1.00 113.36 331 THR A O 1
ATOM 2216 N N . VAL A 1 279 ? -11.553 74.944 25.692 1.00 107.61 332 VAL A N 1
ATOM 2217 C CA . VAL A 1 279 ? -10.132 74.918 25.298 1.00 108.15 332 VAL A CA 1
ATOM 2218 C C . VAL A 1 279 ? -9.543 73.491 25.337 1.00 108.30 332 VAL A C 1
ATOM 2219 O O . VAL A 1 279 ? -8.880 73.110 26.307 1.00 107.91 332 VAL A O 1
ATOM 2223 N N . PRO A 1 280 ? -9.809 72.690 24.284 1.00 105.91 333 PRO A N 1
ATOM 2224 C CA . PRO A 1 280 ? -9.206 71.362 24.116 1.00 104.83 333 PRO A CA 1
ATOM 2225 C C . PRO A 1 280 ? -7.674 71.337 24.220 1.00 106.27 333 PRO A C 1
ATOM 2226 O O . PRO A 1 280 ? -7.119 70.409 24.809 1.00 108.54 333 PRO A O 1
ATOM 2230 N N . SER A 1 281 ? -7.018 72.349 23.645 1.00 106.55 334 SER A N 1
ATOM 2231 C CA . SER A 1 281 ? -5.548 72.465 23.605 1.00 106.55 334 SER A CA 1
ATOM 2232 C C . SER A 1 281 ? -4.843 71.132 23.325 1.00 107.58 334 SER A C 1
ATOM 2233 O O . SER A 1 281 ? -5.119 70.468 22.321 1.00 104.14 334 SER A O 1
ATOM 2236 N N . CYS A 1 286 ? -7.971 76.036 17.070 1.00 82.15 339 CYS A N 1
ATOM 2237 C CA . CYS A 1 286 ? -7.314 76.616 15.900 1.00 82.49 339 CYS A CA 1
ATOM 2238 C C . CYS A 1 286 ? -8.214 76.713 14.651 1.00 79.15 339 CYS A C 1
ATOM 2239 O O . CYS A 1 286 ? -7.719 76.890 13.540 1.00 80.10 339 CYS A O 1
ATOM 2242 N N . ALA A 1 287 ? -9.529 76.615 14.843 1.00 75.09 340 ALA A N 1
ATOM 2243 C CA . ALA A 1 287 ? -10.490 76.773 13.755 1.00 72.71 340 ALA A CA 1
ATOM 2244 C C . ALA A 1 287 ? -10.600 78.248 13.379 1.00 72.99 340 ALA A C 1
ATOM 2245 O O . ALA A 1 287 ? -10.820 79.088 14.248 1.00 72.04 340 ALA A O 1
ATOM 2247 N N . ARG A 1 288 ? -10.446 78.555 12.090 1.00 74.82 341 ARG A N 1
ATOM 2248 C CA . ARG A 1 288 ? -10.471 79.940 11.605 1.00 76.05 341 ARG A CA 1
ATOM 2249 C C . ARG A 1 288 ? -11.707 80.234 10.756 1.00 75.28 341 ARG A C 1
ATOM 2250 O O . ARG A 1 288 ? -12.223 79.349 10.071 1.00 75.28 341 ARG A O 1
ATOM 2258 N N . CYS A 1 289 ? -12.167 81.485 10.803 1.00 74.77 342 CYS A N 1
ATOM 2259 C CA . CYS A 1 289 ? -13.280 81.940 9.974 1.00 75.44 342 CYS A CA 1
ATOM 2260 C C . CYS A 1 289 ? -12.879 81.890 8.514 1.00 78.38 342 CYS A C 1
ATOM 2261 O O . CYS A 1 289 ? -11.844 82.442 8.142 1.00 80.36 342 CYS A O 1
ATOM 2264 N N . HIS A 1 290 ? -13.689 81.235 7.688 1.00 79.44 343 HIS A N 1
ATOM 2265 C CA . HIS A 1 290 ? -13.513 81.307 6.237 1.00 82.45 343 HIS A CA 1
ATOM 2266 C C . HIS A 1 290 ? -14.383 82.374 5.637 1.00 82.80 343 HIS A C 1
ATOM 2267 O O . HIS A 1 290 ? -14.062 82.910 4.576 1.00 85.79 343 HIS A O 1
ATOM 2274 N N . ALA A 1 291 ? -15.487 82.696 6.314 1.00 79.87 344 ALA A N 1
ATOM 2275 C CA . ALA A 1 291 ? -16.403 83.745 5.872 1.00 80.08 344 ALA A CA 1
ATOM 2276 C C . ALA A 1 291 ? -17.082 84.411 7.072 1.00 78.08 344 ALA A C 1
ATOM 2277 O O . ALA A 1 291 ? -17.199 83.802 8.134 1.00 75.47 344 ALA A O 1
ATOM 2279 N N . PRO A 1 292 ? -17.543 85.664 6.912 1.00 79.84 345 PRO A N 1
ATOM 2280 C CA . PRO A 1 292 ? -17.438 86.509 5.726 1.00 82.78 345 PRO A CA 1
ATOM 2281 C C . PRO A 1 292 ? -16.044 87.109 5.558 1.00 83.02 345 PRO A C 1
ATOM 2282 O O . PRO A 1 292 ? -15.184 86.929 6.420 1.00 80.55 345 PRO A O 1
ATOM 2286 N N . ALA A 1 293 ? -15.843 87.820 4.449 1.00 85.86 346 ALA A N 1
ATOM 2287 C CA . ALA A 1 293 ? -14.549 88.408 4.108 1.00 86.19 346 ALA A CA 1
ATOM 2288 C C . ALA A 1 293 ? -13.994 89.294 5.220 1.00 85.02 346 ALA A C 1
ATOM 2289 O O . ALA A 1 293 ? -12.788 89.321 5.448 1.00 85.32 346 ALA A O 1
ATOM 2291 N N . GLY A 1 294 ? -14.877 90.010 5.910 1.00 84.61 347 GLY A N 1
ATOM 2292 C CA . GLY A 1 294 ? -14.476 90.881 7.010 1.00 84.27 347 GLY A CA 1
ATOM 2293 C C . GLY A 1 294 ? -13.704 90.187 8.121 1.00 80.94 347 GLY A C 1
ATOM 2294 O O . GLY A 1 294 ? -12.836 90.791 8.749 1.00 81.63 347 GLY A O 1
ATOM 2295 N N . LEU A 1 295 ? -14.019 88.917 8.361 1.00 78.20 348 LEU A N 1
ATOM 2296 C CA . LEU A 1 295 ? -13.417 88.156 9.453 1.00 75.16 348 LEU A CA 1
ATOM 2297 C C . LEU A 1 295 ? -12.600 86.959 8.965 1.00 74.09 348 LEU A C 1
ATOM 2298 O O . LEU A 1 295 ? -12.279 86.081 9.754 1.00 71.95 348 LEU A O 1
ATOM 2303 N N . LYS A 1 296 ? -12.250 86.920 7.683 1.00 76.98 349 LYS A N 1
ATOM 2304 C CA . LYS A 1 296 ? -11.577 85.742 7.129 1.00 77.11 349 LYS A CA 1
ATOM 2305 C C . LYS A 1 296 ? -10.188 85.566 7.726 1.00 76.04 349 LYS A C 1
ATOM 2306 O O . LYS A 1 296 ? -9.377 86.492 7.719 1.00 76.78 349 LYS A O 1
ATOM 2312 N N . GLY A 1 297 ? -9.928 84.369 8.242 1.00 74.66 350 GLY A N 1
ATOM 2313 C CA . GLY A 1 297 ? -8.640 84.041 8.850 1.00 75.42 350 GLY A CA 1
ATOM 2314 C C . GLY A 1 297 ? -8.512 84.480 10.298 1.00 74.59 350 GLY A C 1
ATOM 2315 O O . GLY A 1 297 ? -7.412 84.492 10.855 1.00 75.99 350 GLY A O 1
ATOM 2316 N N . ARG A 1 298 ? -9.631 84.859 10.907 1.00 72.84 351 ARG A N 1
ATOM 2317 C CA . ARG A 1 298 ? -9.659 85.174 12.324 1.00 71.50 351 ARG A CA 1
ATOM 2318 C C . ARG A 1 298 ? -9.931 83.857 13.031 1.00 69.42 351 ARG A C 1
ATOM 2319 O O . ARG A 1 298 ? -10.660 83.021 12.505 1.00 68.95 351 ARG A O 1
ATOM 2327 N N . TYR A 1 299 ? -9.326 83.661 14.200 1.00 68.86 352 TYR A N 1
ATOM 2328 C CA . TYR A 1 299 ? -9.586 82.470 14.995 1.00 66.63 352 TYR A CA 1
ATOM 2329 C C . TYR A 1 299 ? -10.978 82.571 15.585 1.00 64.49 352 TYR A C 1
ATOM 2330 O O . TYR A 1 299 ? -11.373 83.622 16.076 1.00 64.69 352 TYR A O 1
ATOM 2339 N N . ILE A 1 300 ? -11.718 81.472 15.520 1.00 63.00 353 ILE A N 1
ATOM 2340 C CA . ILE A 1 300 ? -13.092 81.421 16.008 1.00 62.86 353 ILE A CA 1
ATOM 2341 C C . ILE A 1 300 ? -13.165 81.673 17.514 1.00 63.43 353 ILE A C 1
ATOM 2342 O O . ILE A 1 300 ? -13.999 82.445 17.980 1.00 63.90 353 ILE A O 1
ATOM 2347 N N . GLY A 1 301 ? -12.267 81.047 18.268 1.00 63.90 354 GLY A N 1
ATOM 2348 C CA . GLY A 1 301 ? -12.244 81.195 19.720 1.00 63.88 354 GLY A CA 1
ATOM 2349 C C . GLY A 1 301 ? -11.754 82.529 20.263 1.00 65.06 354 GLY A C 1
ATOM 2350 O O . GLY A 1 301 ? -11.673 82.696 21.473 1.00 66.24 354 GLY A O 1
ATOM 2351 N N . GLU A 1 302 ? -11.418 83.474 19.390 1.00 66.94 355 GLU A N 1
ATOM 2352 C CA . GLU A 1 302 ? -10.990 84.807 19.824 1.00 70.18 355 GLU A CA 1
ATOM 2353 C C . GLU A 1 302 ? -11.991 85.905 19.451 1.00 70.71 355 GLU A C 1
ATOM 2354 O O . GLU A 1 302 ? -11.699 87.089 19.621 1.00 72.51 355 GLU A O 1
ATOM 2360 N N . LEU A 1 303 ? -13.167 85.512 18.961 1.00 69.52 356 LEU A N 1
ATOM 2361 C CA . LEU A 1 303 ? -14.178 86.470 18.524 1.00 70.53 356 LEU A CA 1
ATOM 2362 C C . LEU A 1 303 ? -14.939 87.027 19.711 1.00 73.23 356 LEU A C 1
ATOM 2363 O O . LEU A 1 303 ? -15.606 86.285 20.423 1.00 73.04 356 LEU A O 1
ATOM 2368 N N . ASP A 1 304 ? -14.842 88.333 19.921 1.00 78.13 357 ASP A N 1
ATOM 2369 C CA . ASP A 1 304 ? -15.717 89.007 20.870 1.00 82.24 357 ASP A CA 1
ATOM 2370 C C . ASP A 1 304 ? -17.044 89.311 20.178 1.00 85.36 357 ASP A C 1
ATOM 2371 O O . ASP A 1 304 ? -17.128 89.324 18.948 1.00 87.31 357 ASP A O 1
ATOM 2376 N N . GLN A 1 305 ? -18.073 89.575 20.973 1.00 89.32 358 GLN A N 1
ATOM 2377 C CA . GLN A 1 305 ? -19.434 89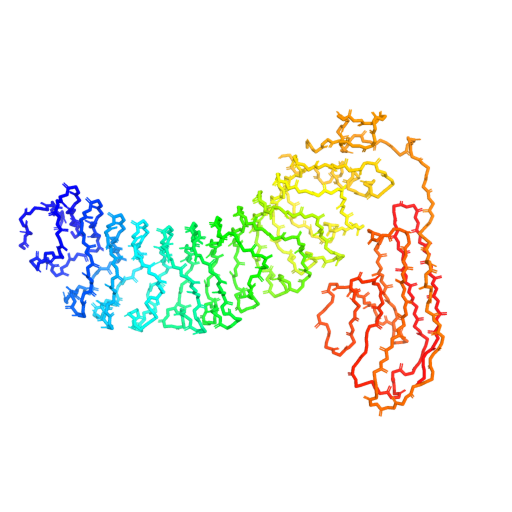.705 20.460 1.00 92.46 358 GLN A CA 1
ATOM 2378 C C . GLN A 1 305 ? -19.706 91.039 19.748 1.00 96.55 358 GLN A C 1
ATOM 2379 O O . GLN A 1 305 ? -20.736 91.186 19.089 1.00 98.68 358 GLN A O 1
ATOM 2385 N N . SER A 1 306 ? -18.788 91.998 19.861 1.00 99.00 359 SER A N 1
ATOM 2386 C CA . SER A 1 306 ? -19.031 93.355 19.353 1.00 103.20 359 SER A CA 1
ATOM 2387 C C . SER A 1 306 ? -19.164 93.449 17.835 1.00 102.01 359 SER A C 1
ATOM 2388 O O . SER A 1 306 ? -19.857 94.333 17.332 1.00 106.09 359 SER A O 1
ATOM 2391 N N . HIS A 1 307 ? -18.511 92.548 17.109 1.00 97.35 360 HIS A N 1
ATOM 2392 C CA . HIS A 1 307 ? -18.595 92.551 15.646 1.00 96.33 360 HIS A CA 1
ATOM 2393 C C . HIS A 1 307 ? -19.950 92.173 15.112 1.00 94.92 360 HIS A C 1
ATOM 2394 O O . HIS A 1 307 ? -20.266 92.475 13.963 1.00 96.08 360 HIS A O 1
ATOM 2401 N N . PHE A 1 308 ? -20.765 91.520 15.936 1.00 92.48 361 PHE A N 1
ATOM 2402 C CA . PHE A 1 308 ? -22.035 90.958 15.489 1.00 91.42 361 PHE A CA 1
ATOM 2403 C C . PHE A 1 308 ? -23.221 91.738 16.035 1.00 94.23 361 PHE A C 1
ATOM 2404 O O . PHE A 1 308 ? -23.144 92.335 17.111 1.00 95.10 361 PHE A O 1
ATOM 2412 N N . THR A 1 309 ? -24.312 91.729 15.273 1.00 95.86 362 THR A N 1
ATOM 2413 C CA . THR A 1 309 ? -25.611 92.179 15.758 1.00 98.03 362 THR A CA 1
ATOM 2414 C C . THR A 1 309 ? -26.550 90.971 15.755 1.00 96.80 362 THR A C 1
ATOM 2415 O O . THR A 1 309 ? -26.894 90.444 14.693 1.00 96.75 362 THR A O 1
ATOM 2419 N N . CYS A 1 310 ? -26.941 90.524 16.947 1.00 95.29 363 CYS A N 1
ATOM 2420 C CA . CYS A 1 310 ? -27.741 89.309 17.095 1.00 93.18 363 CYS A CA 1
ATOM 2421 C C . CYS A 1 310 ? -28.966 89.556 17.953 1.00 93.99 363 CYS A C 1
ATOM 2422 O O . CYS A 1 310 ? -28.914 90.323 18.915 1.00 94.53 363 CYS A O 1
ATOM 2425 N N . TYR A 1 311 ? -30.060 88.889 17.600 1.00 93.87 364 TYR A N 1
ATOM 2426 C CA . TYR A 1 311 ? -31.321 89.008 18.323 1.00 96.64 364 TYR A CA 1
ATOM 2427 C C . TYR A 1 311 ? -31.900 87.623 18.602 1.00 94.58 364 TYR A C 1
ATOM 2428 O O . TYR A 1 311 ? -31.322 86.611 18.204 1.00 92.34 364 TYR A O 1
ATOM 2437 N N . ALA A 1 312 ? -33.036 87.582 19.291 1.00 96.16 365 ALA A N 1
ATOM 2438 C CA . ALA A 1 312 ? -33.697 86.318 19.614 1.00 94.74 365 ALA A CA 1
ATOM 2439 C C . ALA A 1 312 ? -34.016 85.523 18.345 1.00 94.32 365 ALA A C 1
ATOM 2440 O O . ALA A 1 312 ? -34.053 86.088 17.250 1.00 96.32 365 ALA A O 1
ATOM 2442 N N . PRO A 1 313 ? -34.241 84.205 18.485 1.00 91.96 366 PRO A N 1
ATOM 2443 C CA . PRO A 1 313 ? -34.574 83.389 17.317 1.00 91.78 366 PRO A CA 1
ATOM 2444 C C . PRO A 1 313 ? -36.004 83.634 16.828 1.00 95.68 366 PRO A C 1
ATOM 2445 O O . PRO A 1 313 ? -36.897 83.885 17.636 1.00 97.79 366 PRO A O 1
ATOM 2449 N N . VAL A 1 314 ? -36.203 83.567 15.514 1.00 97.29 367 VAL A N 1
ATOM 2450 C CA . VAL A 1 314 ? -37.509 83.820 14.905 1.00 102.13 367 VAL A CA 1
ATOM 2451 C C . VAL A 1 314 ? -38.161 82.518 14.441 1.00 102.61 367 VAL A C 1
ATOM 2452 O O . VAL A 1 314 ? -37.607 81.804 13.603 1.00 100.40 367 VAL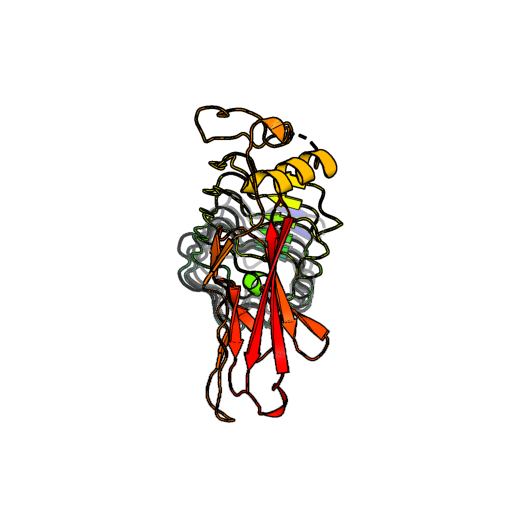 A O 1
ATOM 2456 N N . ILE A 1 315 ? -39.339 82.221 14.986 1.00 105.81 368 ILE A N 1
ATOM 2457 C CA . ILE A 1 315 ? -40.109 81.055 14.561 1.00 106.98 368 ILE A CA 1
ATOM 2458 C C . ILE A 1 315 ? -40.879 81.444 13.300 1.00 112.03 368 ILE A C 1
ATOM 2459 O O . ILE A 1 315 ? -41.954 82.039 13.375 1.00 116.21 368 ILE A O 1
ATOM 2464 N N . VAL A 1 316 ? -40.305 81.119 12.145 1.00 112.39 369 VAL A N 1
ATOM 2465 C CA . VAL A 1 316 ? -40.915 81.428 10.851 1.00 116.90 369 VAL A CA 1
ATOM 2466 C C . VAL A 1 316 ? -42.270 80.738 10.693 1.00 121.32 369 VAL A C 1
ATOM 2467 O O . VAL A 1 316 ? -43.217 81.328 10.167 1.00 127.52 369 VAL A O 1
ATOM 2471 N N . GLU A 1 317 ? -42.354 79.495 11.160 1.00 119.14 370 GLU A N 1
ATOM 2472 C CA . GLU A 1 317 ? -43.573 78.702 11.060 1.00 123.07 370 GLU A CA 1
ATOM 2473 C C . GLU A 1 317 ? -43.952 78.157 12.438 1.00 122.25 370 GLU A C 1
ATOM 2474 O O . GLU A 1 317 ? -43.616 77.019 12.773 1.00 119.60 370 GLU A O 1
ATOM 2480 N N . PRO A 1 318 ? -44.643 78.977 13.255 1.00 125.24 371 PRO A N 1
ATOM 2481 C CA . PRO A 1 318 ? -45.078 78.512 14.573 1.00 125.14 371 PRO A CA 1
ATOM 2482 C C . PRO A 1 318 ? -46.190 77.465 14.482 1.00 128.91 371 PRO A C 1
ATOM 2483 O O . PRO A 1 318 ? -46.813 77.325 13.427 1.00 132.45 371 PRO A O 1
ATOM 2487 N N . PRO A 1 319 ? -46.442 76.737 15.584 1.00 128.51 372 PRO A N 1
ATOM 2488 C CA . PRO A 1 319 ? -47.460 75.692 15.583 1.00 131.35 372 PRO A CA 1
ATOM 2489 C C . PRO A 1 319 ? -48.870 76.264 15.674 1.00 138.29 372 PRO A C 1
ATOM 2490 O O . PRO A 1 319 ? -49.116 77.168 16.474 1.00 140.19 372 PRO A O 1
ATOM 2494 N N . THR A 1 320 ? -49.777 75.742 14.853 1.00 142.91 373 THR A N 1
ATOM 2495 C CA . THR A 1 320 ? -51.192 76.101 14.918 1.00 150.29 373 THR A CA 1
ATOM 2496 C C . THR A 1 320 ? -51.963 74.984 15.619 1.00 152.15 373 THR A C 1
ATOM 2497 O O . THR A 1 320 ? -51.481 73.853 15.703 1.00 148.96 373 THR A O 1
ATOM 2501 N N . ASP A 1 321 ? -53.153 75.304 16.122 1.00 157.95 374 ASP A N 1
ATOM 2502 C CA . ASP A 1 321 ? -53.961 74.338 16.874 1.00 160.12 374 ASP A CA 1
ATOM 2503 C C . ASP A 1 321 ? -54.506 73.244 15.958 1.00 163.67 374 ASP A C 1
ATOM 2504 O O . ASP A 1 321 ? -54.807 73.502 14.793 1.00 167.25 374 ASP A O 1
ATOM 2509 N N . LEU A 1 322 ? -54.623 72.028 16.490 1.00 164.34 375 LEU A N 1
ATOM 2510 C CA . LEU A 1 322 ? -55.117 70.881 15.724 1.00 168.12 375 LEU A CA 1
ATOM 2511 C C . LEU A 1 322 ? -56.201 70.107 16.474 1.00 174.70 375 LEU A C 1
ATOM 2512 O O . LEU A 1 322 ? -56.024 69.748 17.638 1.00 172.30 375 LEU A O 1
ATOM 2517 N N . ASN A 1 323 ? -57.322 69.866 15.796 1.00 184.77 376 ASN A N 1
ATOM 2518 C CA . ASN A 1 323 ? -58.325 68.911 16.255 1.00 191.25 376 ASN A CA 1
ATOM 2519 C C . ASN A 1 323 ? -58.101 67.614 15.491 1.00 186.57 376 ASN A C 1
ATOM 2520 O O . ASN A 1 323 ? -58.141 67.609 14.260 1.00 186.96 376 ASN A O 1
ATOM 2525 N N . VAL A 1 324 ? -57.859 66.522 16.212 1.00 181.28 377 VAL A N 1
ATOM 2526 C CA . VAL A 1 324 ? -57.447 65.267 15.582 1.00 177.96 377 VAL A CA 1
ATOM 2527 C C . VAL A 1 324 ? -58.271 64.069 16.041 1.00 180.05 377 VAL A C 1
ATOM 2528 O O . VAL A 1 324 ? -58.871 64.086 17.119 1.00 181.96 377 VAL A O 1
ATOM 2532 N N . THR A 1 325 ? -58.283 63.033 15.205 1.00 179.12 378 THR A N 1
ATOM 2533 C CA . THR A 1 325 ? -58.942 61.768 15.523 1.00 180.51 378 THR A CA 1
ATOM 2534 C C . THR A 1 325 ? -57.958 60.856 16.245 1.00 173.61 378 THR A C 1
ATOM 2535 O O . THR A 1 325 ? -56.747 60.946 16.029 1.00 167.22 378 THR A O 1
ATOM 2539 N N . GLU A 1 326 ? -58.480 59.981 17.100 1.00 173.97 379 GLU A N 1
ATOM 2540 C CA . GLU A 1 326 ? -57.648 59.006 17.799 1.00 168.54 379 GLU A CA 1
ATOM 2541 C C . GLU A 1 326 ? -57.302 57.852 16.858 1.00 166.85 379 GLU A C 1
ATOM 2542 O O . GLU A 1 326 ? -58.160 57.033 16.530 1.00 170.83 379 GLU A O 1
ATOM 2548 N N . GLY A 1 327 ? -56.044 57.804 16.425 1.00 160.79 380 GLY A N 1
ATOM 2549 C CA . GLY A 1 327 ? -55.575 56.788 15.481 1.00 159.32 380 GLY A CA 1
ATOM 2550 C C . GLY A 1 327 ? -54.765 57.380 14.340 1.00 155.98 380 GLY A C 1
ATOM 2551 O O . GLY A 1 327 ? -53.752 56.810 13.930 1.00 151.35 380 GLY A O 1
ATOM 2552 N N . MET A 1 328 ? -55.209 58.531 13.837 1.00 158.00 381 MET A N 1
ATOM 2553 C CA . MET A 1 328 ? -54.569 59.187 12.693 1.00 156.23 381 MET A CA 1
ATOM 2554 C C . MET A 1 328 ? -53.281 59.900 13.117 1.00 149.18 381 MET A C 1
ATOM 2555 O O . MET A 1 328 ? -53.005 60.045 14.310 1.00 145.66 381 MET A O 1
ATOM 2560 N N . ALA A 1 329 ? -52.504 60.347 12.132 1.00 146.95 382 ALA A N 1
ATOM 2561 C CA . ALA A 1 329 ? -51.234 61.039 12.387 1.00 141.01 382 ALA A CA 1
ATOM 2562 C C . ALA A 1 329 ? -51.462 62.479 12.849 1.00 140.74 382 ALA A C 1
ATOM 2563 O O . ALA A 1 329 ? -52.566 63.012 12.723 1.00 145.45 382 ALA A O 1
ATOM 2565 N N . ALA A 1 330 ? -50.412 63.101 13.382 1.00 134.97 383 ALA A N 1
ATOM 2566 C CA . ALA A 1 330 ? -50.498 64.473 13.890 1.00 134.66 383 ALA A CA 1
ATOM 2567 C C . ALA A 1 330 ? -49.157 65.206 13.800 1.00 129.33 383 ALA A C 1
ATOM 2568 O O . ALA A 1 330 ? -48.102 64.585 13.648 1.00 124.45 383 ALA A O 1
ATOM 2570 N N . GLU A 1 331 ? -49.214 66.532 13.905 1.00 129.75 384 GLU A N 1
ATOM 2571 C CA . GLU A 1 331 ? -48.054 67.387 13.663 1.00 124.88 384 GLU A CA 1
ATOM 2572 C C . GLU A 1 331 ? -48.258 68.790 14.231 1.00 125.15 384 GLU A C 1
ATOM 2573 O O . GLU A 1 331 ? -49.326 69.385 14.073 1.00 130.04 384 GLU A O 1
ATOM 2579 N N . LEU A 1 332 ? -47.223 69.309 14.887 1.00 120.69 385 LEU A N 1
ATOM 2580 C CA . LEU A 1 332 ? -47.177 70.707 15.308 1.00 121.23 385 LEU A CA 1
ATOM 2581 C C . LEU A 1 332 ? -45.852 71.310 14.841 1.00 117.73 385 LEU A C 1
ATOM 2582 O O . LEU A 1 332 ? -44.784 70.956 15.345 1.00 112.58 385 LEU A O 1
ATOM 2587 N N . LYS A 1 333 ? -45.933 72.211 13.864 1.00 120.68 386 LYS A N 1
ATOM 2588 C CA . LYS A 1 333 ? -44.747 72.771 13.215 1.00 117.26 386 LYS A CA 1
ATOM 2589 C C . LYS A 1 333 ? -43.968 73.706 14.129 1.00 114.32 386 LYS A C 1
ATOM 2590 O O . LYS A 1 333 ? -44.535 74.351 15.009 1.00 115.07 386 LYS A O 1
ATOM 2596 N N . CYS A 1 334 ? -42.658 73.762 13.912 1.00 111.54 387 CYS A N 1
ATOM 2597 C CA . CYS A 1 334 ? -41.824 74.805 14.500 1.00 110.79 387 CYS A CA 1
ATOM 2598 C C . CYS A 1 334 ? -40.573 74.997 13.647 1.00 109.27 387 CYS A C 1
ATOM 2599 O O . CYS A 1 334 ? -39.495 74.490 13.963 1.00 106.04 387 CYS A O 1
ATOM 2602 N N . ARG A 1 335 ? -40.747 75.721 12.546 1.00 113.55 388 ARG A N 1
ATOM 2603 C CA . ARG A 1 335 ? -39.649 76.072 11.652 1.00 113.11 388 ARG A CA 1
ATOM 2604 C C . ARG A 1 335 ? -39.073 77.396 12.134 1.00 112.15 388 ARG A C 1
ATOM 2605 O O . ARG A 1 335 ? -39.795 78.233 12.680 1.00 113.22 388 ARG A O 1
ATOM 2613 N N . THR A 1 336 ? -37.774 77.584 11.940 1.00 110.25 389 THR A N 1
ATOM 2614 C CA . THR A 1 336 ? -37.074 78.705 12.552 1.00 110.23 389 THR A CA 1
ATOM 2615 C C . THR A 1 336 ? -36.017 79.330 11.653 1.00 110.65 389 THR A C 1
ATOM 2616 O O . THR A 1 336 ? -35.562 78.727 10.679 1.00 111.03 389 THR A O 1
ATOM 2620 N N . GLY A 1 337 ? -35.649 80.558 11.996 1.00 111.81 390 GLY A N 1
ATOM 2621 C CA . GLY A 1 337 ? -34.436 81.183 11.493 1.00 110.72 390 GLY A CA 1
ATOM 2622 C C . GLY A 1 337 ? -33.503 81.321 12.686 1.00 108.41 390 GLY A C 1
ATOM 2623 O O . GLY A 1 337 ? -33.852 82.007 13.652 1.00 107.52 390 GLY A O 1
ATOM 2624 N N . THR A 1 338 ? -32.337 80.672 12.676 1.00 105.57 391 THR A N 1
ATOM 2625 C CA . THR A 1 338 ? -31.846 79.817 11.585 1.00 104.05 391 THR A CA 1
ATOM 2626 C C . THR A 1 338 ? -32.260 78.350 11.803 1.00 102.70 391 THR A C 1
ATOM 2627 O O . THR A 1 338 ? -33.158 78.069 12.599 1.00 104.85 391 THR A O 1
ATOM 2631 N N . SER A 1 339 ? -31.621 77.427 11.083 1.00 100.00 392 SER A N 1
ATOM 2632 C CA . SER A 1 339 ? -31.792 75.987 11.315 1.00 98.68 392 SER A CA 1
ATOM 2633 C C . SER A 1 339 ? -30.839 75.468 12.397 1.00 95.80 392 SER A C 1
ATOM 2634 O O . SER A 1 339 ? -31.008 74.357 12.907 1.00 95.67 392 SER A O 1
ATOM 2637 N N . MET A 1 340 ? -29.830 76.273 12.726 1.00 94.03 393 MET A N 1
ATOM 2638 C CA . MET A 1 340 ? -28.862 75.941 13.769 1.00 89.28 393 MET A CA 1
ATOM 2639 C C . MET A 1 340 ? -29.382 76.257 15.173 1.00 89.22 393 MET A C 1
ATOM 2640 O O . MET A 1 340 ? -28.813 75.787 16.158 1.00 86.84 393 MET A O 1
ATOM 2645 N N . THR A 1 341 ? -30.448 77.051 15.272 1.00 91.20 394 THR A N 1
ATOM 2646 C CA . THR A 1 341 ? -31.010 77.408 16.575 1.00 91.25 394 THR A CA 1
ATOM 2647 C C . THR A 1 341 ? -31.601 76.183 17.262 1.00 90.04 394 THR A C 1
ATOM 2648 O O . THR A 1 341 ? -32.306 75.394 16.635 1.00 89.39 394 THR A O 1
ATOM 2652 N N . SER A 1 342 ? -31.298 76.029 18.550 1.00 89.88 395 SER A N 1
ATOM 2653 C CA . SER A 1 342 ? -31.722 74.857 19.320 1.00 88.45 395 SER A CA 1
ATOM 2654 C C . SER A 1 342 ? -33.202 74.928 19.634 1.00 90.87 395 SER A C 1
ATOM 2655 O O . SER A 1 342 ? -33.731 76.008 19.899 1.00 94.49 395 SER A O 1
ATOM 2658 N N . VAL A 1 343 ? -33.854 73.766 19.617 1.00 89.94 396 VAL A N 1
ATOM 2659 C CA . VAL A 1 343 ? -35.298 73.662 19.827 1.00 90.47 396 VAL A CA 1
ATOM 2660 C C . VAL A 1 343 ? -35.599 72.641 20.914 1.00 89.31 396 VAL A C 1
ATOM 2661 O O . VAL A 1 343 ? -35.216 71.473 20.799 1.00 86.40 396 VAL A O 1
ATOM 2665 N N . ASN A 1 344 ? -36.276 73.098 21.968 1.00 90.92 397 ASN A N 1
ATOM 2666 C CA . ASN A 1 344 ? -36.803 72.224 23.011 1.00 91.86 397 ASN A CA 1
ATOM 2667 C C . ASN A 1 344 ? -38.320 72.336 23.068 1.00 95.00 397 ASN A C 1
ATOM 2668 O O . ASN A 1 344 ? -38.855 73.438 23.159 1.00 98.13 397 ASN A O 1
ATOM 2673 N N . TRP A 1 345 ? -39.010 71.200 23.015 1.00 94.89 398 TRP A N 1
ATOM 2674 C CA . TRP A 1 345 ? -40.468 71.177 23.145 1.00 97.35 398 TRP A CA 1
ATOM 2675 C C . TRP A 1 345 ? -40.873 70.994 24.580 1.00 98.02 398 TRP A C 1
ATOM 2676 O O . TRP A 1 345 ? -40.053 70.627 25.419 1.00 96.38 398 TRP A O 1
ATOM 2687 N N . LEU A 1 346 ? -42.144 71.262 24.872 1.00 101.10 399 LEU A N 1
ATOM 2688 C CA . LEU A 1 346 ? -42.698 71.083 26.216 1.00 102.17 399 LEU A CA 1
ATOM 2689 C C . LEU A 1 346 ? -44.132 70.562 26.137 1.00 105.62 399 LEU A C 1
ATOM 2690 O O . LEU A 1 346 ? -45.016 71.233 25.601 1.00 108.25 399 LEU A O 1
ATOM 2695 N N . THR A 1 347 ? -44.353 69.368 26.680 1.00 105.33 400 THR A N 1
ATOM 2696 C CA . THR A 1 347 ? -45.668 68.733 26.661 1.00 108.37 400 THR A CA 1
ATOM 2697 C C . THR A 1 347 ? -46.568 69.340 27.733 1.00 112.35 400 THR A C 1
ATOM 2698 O O . THR A 1 347 ? -46.099 70.102 28.579 1.00 111.83 400 THR A O 1
ATOM 2702 N N . PRO A 1 348 ? -47.871 69.014 27.696 1.00 116.70 401 PRO A N 1
ATOM 2703 C CA . PRO A 1 348 ? -48.729 69.365 28.824 1.00 120.81 401 PRO A CA 1
ATOM 2704 C C . PRO A 1 348 ? -48.341 68.638 30.118 1.00 120.52 401 PRO A C 1
ATOM 2705 O O . PRO A 1 348 ? -48.667 69.121 31.204 1.00 123.81 401 PRO A O 1
ATOM 2709 N N . ASN A 1 349 ? -47.656 67.496 29.999 1.00 116.69 402 ASN A N 1
ATOM 2710 C CA . ASN A 1 349 ? -47.139 66.760 31.165 1.00 116.74 402 ASN A CA 1
ATOM 2711 C C . ASN A 1 349 ? -46.165 67.617 31.972 1.00 114.24 402 ASN A C 1
ATOM 2712 O O . ASN A 1 349 ? -46.135 67.556 33.201 1.00 115.88 402 ASN A O 1
ATOM 2717 N N . GLY A 1 350 ? -45.377 68.418 31.260 1.00 110.54 403 GLY A N 1
ATOM 2718 C CA . GLY A 1 350 ? -44.216 69.089 31.832 1.00 107.93 403 GLY A CA 1
ATOM 2719 C C . GLY A 1 350 ? -42.924 68.439 31.362 1.00 105.44 403 GLY A C 1
ATOM 2720 O O . GLY A 1 350 ? -41.837 68.820 31.798 1.00 103.52 403 GLY A O 1
ATOM 2721 N N . THR A 1 351 ? -43.047 67.458 30.468 1.00 105.13 404 THR A N 1
ATOM 2722 C CA . THR A 1 351 ? -41.903 66.737 29.929 1.00 103.57 404 THR A CA 1
ATOM 2723 C C . THR A 1 351 ? -41.294 67.519 28.772 1.00 100.21 404 THR A C 1
ATOM 2724 O O . THR A 1 351 ? -42.000 67.891 27.834 1.00 100.31 404 THR A O 1
ATOM 2728 N N . LEU A 1 352 ? -39.987 67.769 28.846 1.00 97.51 405 LEU A N 1
ATOM 2729 C CA . LEU A 1 352 ? -39.263 68.454 27.774 1.00 94.54 405 LEU A CA 1
ATOM 2730 C C . LEU A 1 352 ? -38.816 67.444 26.724 1.00 94.72 405 LEU A C 1
ATOM 2731 O O . LEU A 1 352 ? -38.631 66.268 27.030 1.00 96.16 405 LEU A O 1
ATOM 2736 N N . MET A 1 353 ? -38.653 67.902 25.486 1.00 93.89 406 MET A N 1
ATOM 2737 C CA . MET A 1 353 ? -38.252 67.022 24.391 1.00 95.15 406 MET A CA 1
ATOM 2738 C C . MET A 1 353 ? -37.292 67.698 23.419 1.00 93.53 406 MET A C 1
ATOM 2739 O O . MET A 1 353 ? -37.226 68.924 23.334 1.00 91.93 406 MET A O 1
ATOM 2744 N N . THR A 1 354 ? -36.558 66.871 22.681 1.00 94.38 407 THR A N 1
ATOM 2745 C CA . THR A 1 354 ? -35.493 67.340 21.808 1.00 93.23 407 THR A CA 1
ATOM 2746 C C . THR A 1 354 ? -35.273 66.341 20.673 1.00 94.87 407 THR A C 1
ATOM 2747 O O . THR A 1 354 ? -35.658 65.176 20.786 1.00 97.44 407 THR A O 1
ATOM 2751 N N . HIS A 1 355 ? -34.648 66.793 19.588 1.00 94.06 408 HIS A N 1
ATOM 2752 C CA . HIS A 1 355 ? -34.352 65.920 18.444 1.00 95.68 408 HIS A CA 1
ATOM 2753 C C . HIS A 1 355 ? -33.434 64.779 18.817 1.00 97.51 408 HIS A C 1
ATOM 2754 O O . HIS A 1 355 ? -33.427 63.737 18.160 1.00 98.58 408 HIS A O 1
ATOM 2761 N N . GLY A 1 356 ? -32.657 64.960 19.880 1.00 98.34 409 GLY A N 1
ATOM 2762 C CA . GLY A 1 356 ? -31.811 63.896 20.402 1.00 101.93 409 GLY A CA 1
ATOM 2763 C C . GLY A 1 356 ? -32.575 62.781 21.097 1.00 106.24 409 GLY A C 1
ATOM 2764 O O . GLY A 1 356 ? -32.070 61.661 21.203 1.00 109.92 409 GLY A O 1
ATOM 2765 N N . SER A 1 357 ? -33.789 63.078 21.565 1.00 107.28 410 SER A N 1
ATOM 2766 C CA . SER A 1 357 ? -34.554 62.133 22.383 1.00 111.55 410 SER A CA 1
ATOM 2767 C C . SER A 1 357 ? -34.872 60.847 21.627 1.00 116.32 410 SER A C 1
ATOM 2768 O O . SER A 1 357 ? -34.999 60.848 20.403 1.00 116.12 410 SER A O 1
ATOM 2771 N N . TYR A 1 358 ? -35.001 59.757 22.378 1.00 122.65 411 TYR A N 1
ATOM 2772 C CA . TYR A 1 358 ? -35.168 58.415 21.814 1.00 128.58 411 TYR A CA 1
ATOM 2773 C C . TYR A 1 358 ? -36.530 57.838 22.190 1.00 132.47 411 TYR A C 1
ATOM 2774 O O . TYR A 1 358 ? -36.671 56.631 22.404 1.00 136.90 411 TYR A O 1
ATOM 2783 N N . ARG A 1 359 ? -37.535 58.709 22.253 1.00 131.91 412 ARG A N 1
ATOM 2784 C CA . ARG A 1 359 ? -38.890 58.303 22.615 1.00 135.15 412 ARG A CA 1
ATOM 2785 C C . ARG A 1 359 ? -39.633 57.750 21.403 1.00 136.15 412 ARG A C 1
ATOM 2786 O O . ARG A 1 359 ? -39.530 58.295 20.302 1.00 134.34 412 ARG A O 1
ATOM 2794 N N . VAL A 1 360 ? -40.381 56.668 21.615 1.00 138.92 413 VAL A N 1
ATOM 2795 C CA . VAL A 1 360 ? -41.200 56.069 20.559 1.00 140.85 413 VAL A CA 1
ATOM 2796 C C . VAL A 1 360 ? -42.407 56.957 20.269 1.00 139.40 413 VAL A C 1
ATOM 2797 O O . VAL A 1 360 ? -42.730 57.847 21.058 1.00 138.63 413 VAL A O 1
ATOM 2801 N N . ARG A 1 361 ? -43.063 56.708 19.138 1.00 139.53 414 ARG A N 1
ATOM 2802 C CA . ARG A 1 361 ? -44.254 57.458 18.725 1.00 138.41 414 ARG A CA 1
ATOM 2803 C C . ARG A 1 361 ? -43.978 58.959 18.560 1.00 133.13 414 ARG A C 1
ATOM 2804 O O . ARG A 1 361 ? -43.767 59.428 17.440 1.00 132.27 414 ARG A O 1
ATOM 2812 N N . ILE A 1 362 ? -43.965 59.699 19.668 1.00 129.86 415 ILE A N 1
ATOM 2813 C CA . ILE A 1 362 ? -43.732 61.144 19.636 1.00 125.56 415 ILE A CA 1
ATOM 2814 C C . ILE A 1 362 ? -42.237 61.441 19.531 1.00 121.05 415 ILE A C 1
ATOM 2815 O O . ILE A 1 362 ? -41.439 60.896 20.296 1.00 120.78 415 ILE A O 1
ATOM 2820 N N . SER A 1 363 ? -41.864 62.305 18.588 1.00 117.26 416 SER A N 1
ATOM 2821 C CA . SER A 1 363 ? -40.458 62.653 18.376 1.00 113.56 416 SER A CA 1
ATOM 2822 C C . SER A 1 363 ? -40.301 63.965 17.616 1.00 110.26 416 SER A C 1
ATOM 2823 O O . SER A 1 363 ? -41.104 64.287 16.741 1.00 111.02 416 SER A O 1
ATOM 2826 N N . VAL A 1 364 ? -39.250 64.706 17.953 1.00 106.78 417 VAL A N 1
ATOM 2827 C CA . VAL A 1 364 ? -38.967 65.993 17.326 1.00 103.97 417 VAL A CA 1
ATOM 2828 C C . VAL A 1 364 ? -38.083 65.788 16.095 1.00 103.77 417 VAL A C 1
ATOM 2829 O O . VAL A 1 364 ? -36.893 65.510 16.220 1.00 101.83 417 VAL A O 1
ATOM 2833 N N . LEU A 1 365 ? -38.671 65.917 14.908 1.00 105.91 418 LEU A N 1
ATOM 2834 C CA . LEU A 1 365 ? -37.922 65.792 13.653 1.00 106.65 418 LEU A CA 1
ATOM 2835 C C . LEU A 1 365 ? -36.890 66.912 13.520 1.00 104.06 418 LEU A C 1
ATOM 2836 O O . LEU A 1 365 ? -36.979 67.928 14.211 1.00 102.66 418 LEU A O 1
ATOM 2841 N N . HIS A 1 366 ? -35.927 66.730 12.618 1.00 103.97 419 HIS A N 1
ATOM 2842 C CA . HIS A 1 366 ? -34.836 67.700 12.439 1.00 102.18 419 HIS A CA 1
ATOM 2843 C C . HIS A 1 366 ? -35.324 69.086 12.105 1.00 102.19 419 HIS A C 1
ATOM 2844 O O . HIS A 1 366 ? -34.677 70.072 12.462 1.00 99.60 419 HIS A O 1
ATOM 2851 N N . ASP A 1 367 ? -36.468 69.163 11.419 1.00 105.51 420 ASP A N 1
ATOM 2852 C CA . ASP A 1 367 ? -37.143 70.433 11.111 1.00 105.86 420 ASP A CA 1
ATOM 2853 C C . ASP A 1 367 ? -37.335 71.305 12.352 1.00 104.05 420 ASP A C 1
ATOM 2854 O O . ASP A 1 367 ? -37.214 72.528 12.282 1.00 103.38 420 ASP A O 1
ATOM 2859 N N . GLY A 1 368 ? -37.631 70.660 13.481 1.00 103.29 421 GLY A N 1
ATOM 2860 C CA . GLY A 1 368 ? -38.065 71.341 14.699 1.00 101.81 421 GLY A CA 1
ATOM 2861 C C . GLY A 1 368 ? -39.510 70.992 15.011 1.00 103.65 421 GLY A C 1
ATOM 2862 O O . GLY A 1 368 ? -40.012 71.284 16.097 1.00 103.45 421 GLY A O 1
ATOM 2863 N N . THR A 1 369 ? -40.177 70.364 14.045 1.00 105.62 422 THR A N 1
ATOM 2864 C CA . THR A 1 369 ? -41.569 69.963 14.177 1.00 107.64 422 THR A CA 1
ATOM 2865 C C . THR A 1 369 ? -41.694 68.723 15.053 1.00 107.68 422 THR A C 1
ATOM 2866 O O . THR A 1 369 ? -40.845 67.831 15.006 1.00 106.70 422 THR A O 1
ATOM 2870 N N . LEU A 1 370 ? -42.765 68.676 15.842 1.00 108.74 423 LEU A N 1
ATOM 2871 C CA . LEU A 1 370 ? -43.042 67.551 16.727 1.00 109.36 423 LEU A CA 1
ATOM 2872 C C . LEU A 1 370 ? -43.950 66.548 16.018 1.00 112.34 423 LEU A C 1
ATOM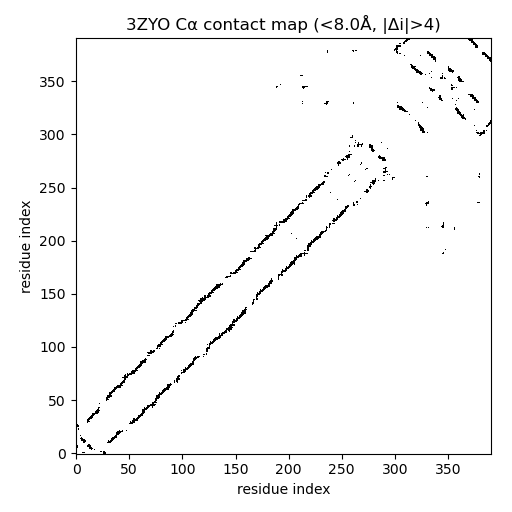 2873 O O . LEU A 1 370 ? -45.074 66.879 15.651 1.00 114.71 423 LEU A O 1
ATOM 2878 N N . ASN A 1 371 ? -43.451 65.327 15.834 1.00 112.72 424 ASN A N 1
ATOM 2879 C CA . ASN A 1 371 ? -44.152 64.284 15.080 1.00 115.95 424 ASN A CA 1
ATOM 2880 C C . ASN A 1 371 ? -45.011 63.400 15.988 1.00 118.62 424 ASN A C 1
ATOM 2881 O O . ASN A 1 371 ? -44.726 63.266 17.176 1.00 117.50 424 ASN A O 1
ATOM 2886 N N . PHE A 1 372 ? -46.069 62.819 15.419 1.00 122.93 425 PHE A N 1
ATOM 2887 C CA . PHE A 1 372 ? -46.938 61.862 16.117 1.00 126.22 425 PHE A CA 1
ATOM 2888 C C . PHE A 1 372 ? -47.246 60.670 15.210 1.00 131.05 425 PHE A C 1
ATOM 2889 O O . PHE A 1 372 ? -47.199 60.791 13.985 1.00 132.65 425 PHE A O 1
ATOM 2897 N N . THR A 1 373 ? -47.569 59.528 15.816 1.00 134.45 426 THR A N 1
ATOM 2898 C CA . THR A 1 373 ? -47.973 58.323 15.073 1.00 139.55 426 THR A CA 1
ATOM 2899 C C . THR A 1 373 ? -48.804 57.395 15.964 1.00 143.68 426 THR A C 1
ATOM 2900 O O . THR A 1 373 ? -48.268 56.765 16.873 1.00 144.01 426 THR A O 1
ATOM 2904 N N . ASN A 1 374 ? -50.104 57.304 15.684 1.00 147.95 427 ASN A N 1
ATOM 2905 C CA . ASN A 1 374 ? -51.053 56.572 16.532 1.00 152.08 427 ASN A CA 1
ATOM 2906 C C . ASN A 1 374 ? -51.284 57.338 17.844 1.00 149.84 427 ASN A C 1
ATOM 2907 O O . ASN A 1 374 ? -51.115 56.799 18.940 1.00 150.23 427 ASN A O 1
ATOM 2912 N N . VAL A 1 375 ? -51.680 58.602 17.705 1.00 148.02 428 VAL A N 1
ATOM 2913 C CA . VAL A 1 375 ? -51.904 59.496 18.845 1.00 145.88 428 VAL A CA 1
ATOM 2914 C C . VAL A 1 375 ? -53.205 59.168 19.590 1.00 150.35 428 VAL A C 1
ATOM 2915 O O . VAL A 1 375 ? -54.171 58.685 18.991 1.00 154.80 428 VAL A O 1
ATOM 2919 N N . THR A 1 376 ? -53.214 59.430 20.898 1.00 149.34 429 THR A N 1
ATOM 2920 C CA . THR A 1 376 ? -54.395 59.230 21.742 1.00 152.93 429 THR A CA 1
ATOM 2921 C C . THR A 1 376 ? -55.048 60.565 22.101 1.00 152.27 429 THR A C 1
ATOM 2922 O O . THR A 1 376 ? -54.439 61.625 21.947 1.00 148.56 429 THR A O 1
ATOM 2926 N N . VAL A 1 377 ? -56.288 60.502 22.583 1.00 156.60 430 VAL A N 1
ATOM 2927 C CA . VAL A 1 377 ? -57.015 61.695 23.032 1.00 156.46 430 VAL A CA 1
ATOM 2928 C C . VAL A 1 377 ? -56.432 62.223 24.347 1.00 153.40 430 VAL A C 1
ATOM 2929 O O . VAL A 1 377 ? -56.510 63.419 24.628 1.00 151.85 430 VAL A O 1
ATOM 2933 N N . GLN A 1 378 ? -55.828 61.332 25.135 1.00 152.95 431 GLN A N 1
ATOM 2934 C CA . GLN A 1 378 ? -55.217 61.709 26.415 1.00 150.01 431 GLN A CA 1
ATOM 2935 C C . GLN A 1 378 ? -53.922 62.515 26.259 1.00 144.30 431 GLN A C 1
ATOM 2936 O O . GLN A 1 378 ? -53.373 63.003 27.248 1.00 142.19 431 GLN A O 1
ATOM 2942 N N . ASP A 1 379 ? -53.440 62.655 25.024 1.00 142.15 432 ASP A N 1
ATOM 2943 C CA . ASP A 1 379 ? -52.347 63.580 24.711 1.00 137.18 432 ASP A CA 1
ATOM 2944 C C . ASP A 1 379 ? -52.833 65.026 24.549 1.00 135.91 432 ASP A C 1
ATOM 2945 O O . ASP A 1 379 ? -52.040 65.916 24.235 1.00 132.57 432 ASP A O 1
ATOM 2950 N N . THR A 1 380 ? -54.130 65.258 24.754 1.00 138.41 433 THR A N 1
ATOM 2951 C CA . THR A 1 380 ? -54.702 66.599 24.660 1.00 137.86 433 THR A CA 1
ATOM 2952 C C . THR A 1 380 ? -54.097 67.533 25.711 1.00 134.72 433 THR A C 1
ATOM 2953 O O . THR A 1 380 ? -53.892 67.140 26.860 1.00 134.68 433 THR A O 1
ATOM 2957 N N . GLY A 1 381 ? -53.811 68.765 25.297 1.00 132.36 434 GLY A N 1
ATOM 2958 C CA . GLY A 1 381 ? -53.209 69.768 26.172 1.00 129.79 434 GLY A CA 1
ATOM 2959 C C . GLY A 1 381 ? -52.403 70.783 25.384 1.00 126.76 434 GLY A C 1
ATOM 2960 O O . GLY A 1 381 ? -52.307 70.694 24.158 1.00 126.43 434 GLY A O 1
ATOM 2961 N N . GLN A 1 382 ? -51.820 71.749 26.091 1.00 124.36 435 GLN A N 1
ATOM 2962 C CA . GLN A 1 382 ? -51.025 72.791 25.454 1.00 121.66 435 GLN A CA 1
ATOM 2963 C C . GLN A 1 382 ? -49.587 72.324 25.271 1.00 118.93 435 GLN A C 1
ATOM 2964 O O . GLN A 1 382 ? -48.961 71.834 26.211 1.00 118.94 435 GLN A O 1
ATOM 2970 N N . TYR A 1 383 ? -49.077 72.481 24.052 1.00 117.46 436 TYR A N 1
ATOM 2971 C CA . TYR A 1 383 ? -47.683 72.200 23.738 1.00 114.17 436 TYR A CA 1
ATOM 2972 C C . TYR A 1 383 ? -46.980 73.514 23.438 1.00 112.61 436 TYR A C 1
ATOM 2973 O O . TYR A 1 383 ? -47.590 74.434 22.896 1.00 114.68 436 TYR A O 1
ATOM 2982 N N . THR A 1 384 ? -45.701 73.604 23.792 1.00 110.13 437 THR A N 1
ATOM 2983 C CA . THR A 1 384 ? -44.930 74.828 23.581 1.00 107.96 437 THR A CA 1
ATOM 2984 C C . THR A 1 384 ? -43.579 74.527 22.945 1.00 106.01 437 THR A C 1
ATOM 2985 O O . THR A 1 384 ? -42.845 73.655 23.404 1.00 104.67 437 THR A O 1
ATOM 2989 N N . CYS A 1 385 ? -43.269 75.260 21.881 1.00 106.53 438 CYS A N 1
ATOM 2990 C CA . CYS A 1 385 ? -41.961 75.216 21.247 1.00 104.43 438 CYS A CA 1
ATOM 2991 C C . CYS A 1 385 ? -41.076 76.237 21.954 1.00 101.44 438 CYS A C 1
ATOM 2992 O O . CYS A 1 385 ? -41.470 77.391 22.092 1.00 101.49 438 CYS A O 1
ATOM 2995 N N . MET A 1 386 ? -39.903 75.810 22.421 1.00 99.41 439 MET A N 1
ATOM 2996 C CA . MET A 1 386 ? -38.949 76.705 23.091 1.00 98.31 439 MET A CA 1
ATOM 2997 C C . MET A 1 386 ? -37.626 76.743 22.333 1.00 96.65 439 MET A C 1
ATOM 2998 O O . MET A 1 386 ? -36.819 75.811 22.414 1.00 95.00 439 MET A O 1
ATOM 3003 N N . VAL A 1 387 ? -37.410 77.835 21.605 1.00 96.60 440 VAL A N 1
ATOM 3004 C CA . VAL A 1 387 ? -36.250 77.982 20.734 1.00 94.71 440 VAL A CA 1
ATOM 3005 C C . VAL A 1 387 ? -35.231 78.942 21.345 1.00 93.08 440 VAL A C 1
ATOM 3006 O O . VAL A 1 387 ? -35.599 79.999 21.860 1.00 94.10 440 VAL A O 1
ATOM 3010 N N . THR A 1 388 ? -33.954 78.571 21.274 1.00 90.82 441 THR A N 1
ATOM 3011 C CA . THR A 1 388 ? -32.873 79.367 21.858 1.00 89.72 441 THR A CA 1
ATOM 3012 C C . THR A 1 388 ? -31.676 79.456 20.920 1.00 88.08 441 THR A C 1
ATOM 3013 O O . THR A 1 388 ? -31.318 78.474 20.268 1.00 88.24 441 THR A O 1
ATOM 3017 N N . ASN A 1 389 ? -31.065 80.638 20.858 1.00 86.90 442 ASN A N 1
ATOM 3018 C CA . ASN A 1 389 ? -29.810 80.839 20.132 1.00 85.49 442 ASN A CA 1
ATOM 3019 C C . ASN A 1 389 ? -28.800 81.591 21.013 1.00 85.23 442 ASN A C 1
ATOM 3020 O O . ASN A 1 389 ? -28.990 81.690 22.225 1.00 86.28 442 ASN A O 1
ATOM 3025 N N . SER A 1 390 ? -27.736 82.118 20.412 1.00 84.08 443 SER A N 1
ATOM 3026 C CA . SER A 1 390 ? -26.702 82.841 21.159 1.00 84.21 443 SER A CA 1
ATOM 3027 C C . SER A 1 390 ? -27.197 84.141 21.816 1.00 85.17 443 SER A C 1
ATOM 3028 O O . SER A 1 390 ? -26.584 84.624 22.769 1.00 84.20 443 SER A O 1
ATOM 3031 N N . ALA A 1 391 ? -28.302 84.693 21.310 1.00 86.64 444 ALA A N 1
ATOM 3032 C CA . ALA A 1 391 ? -28.797 86.008 21.739 1.00 89.05 444 ALA A CA 1
ATOM 3033 C C . AL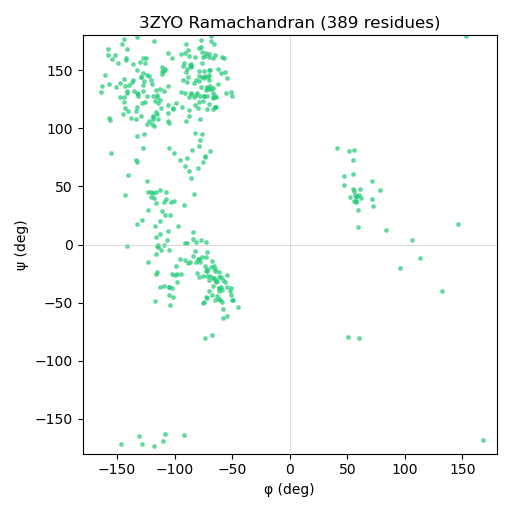A A 1 391 ? -29.939 85.963 22.762 1.00 90.72 444 ALA A C 1
ATOM 3034 O O . ALA A 1 391 ? -30.112 86.916 23.525 1.00 92.91 444 ALA A O 1
ATOM 3036 N N . GLY A 1 392 ? -30.724 84.885 22.778 1.00 89.96 445 GLY A N 1
ATOM 3037 C CA . GLY A 1 392 ? -31.829 84.779 23.738 1.00 91.14 445 GLY A CA 1
ATOM 3038 C C . GLY A 1 392 ? -32.819 83.657 23.487 1.00 90.86 445 GLY A C 1
ATOM 3039 O O . GLY A 1 392 ? -32.576 82.765 22.675 1.00 89.62 445 GLY A O 1
ATOM 3040 N N . ASN A 1 393 ? -33.940 83.714 24.205 1.00 93.01 446 ASN A N 1
ATOM 3041 C CA . ASN A 1 393 ? -35.002 82.710 24.122 1.00 93.68 446 ASN A CA 1
ATOM 3042 C C . ASN A 1 393 ? -36.241 83.271 23.425 1.00 95.50 446 ASN A C 1
ATOM 3043 O O . ASN A 1 393 ? -36.521 84.468 23.513 1.00 97.25 446 ASN A O 1
ATOM 3048 N N . THR A 1 394 ? -36.977 82.402 22.736 1.00 95.44 447 THR A N 1
ATOM 3049 C CA . THR A 1 394 ? -38.269 82.760 22.140 1.00 97.57 447 THR A CA 1
ATOM 3050 C C . THR A 1 394 ? -39.160 81.521 22.077 1.00 97.21 447 THR A C 1
ATOM 3051 O O . THR A 1 394 ? -38.698 80.443 21.693 1.00 94.88 447 THR A O 1
ATOM 3055 N N . THR A 1 395 ? -40.429 81.676 22.456 1.00 99.33 448 THR A N 1
ATOM 3056 C CA . THR A 1 395 ? -41.364 80.549 22.489 1.00 100.70 448 THR A CA 1
ATOM 3057 C C . THR A 1 395 ? -42.706 80.857 21.825 1.00 103.12 448 THR A C 1
ATOM 3058 O O . THR A 1 395 ? -43.166 82.001 21.817 1.00 104.36 448 THR A O 1
ATOM 3062 N N . ALA A 1 396 ? -43.316 79.811 21.272 1.00 103.58 449 ALA A N 1
ATOM 3063 C CA . ALA A 1 396 ? -44.651 79.878 20.691 1.00 106.66 449 ALA A CA 1
ATOM 3064 C C . ALA A 1 396 ? -45.396 78.603 21.070 1.00 107.81 449 ALA A C 1
ATOM 3065 O O . ALA A 1 396 ? -44.825 77.513 21.010 1.00 106.21 449 ALA A O 1
ATOM 3067 N N . SER A 1 397 ? -46.666 78.742 21.451 1.00 111.00 450 SER A N 1
ATOM 3068 C CA . SER A 1 397 ? -47.437 77.627 22.009 1.00 112.47 450 SER A CA 1
ATOM 3069 C C . SER A 1 397 ? -48.862 77.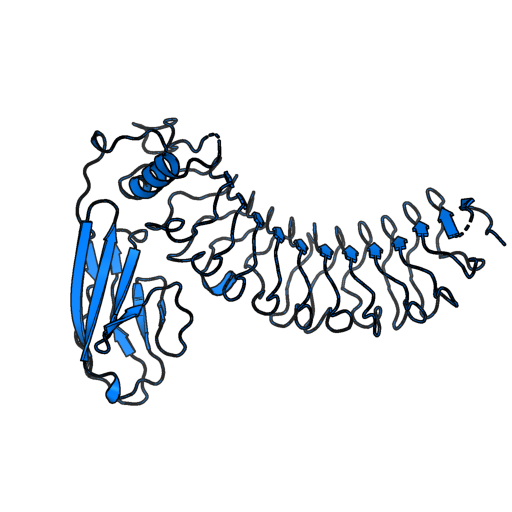532 21.450 1.00 115.94 450 SER A C 1
ATOM 3070 O O . SER A 1 397 ? -49.522 78.549 21.232 1.00 118.41 450 SER A O 1
ATOM 3073 N N . ALA A 1 398 ? -49.322 76.300 21.234 1.00 116.48 451 ALA A N 1
ATOM 3074 C CA . ALA A 1 398 ? -50.663 76.033 20.704 1.00 120.33 451 ALA A CA 1
ATOM 3075 C C . ALA A 1 398 ? -51.124 74.626 21.091 1.00 121.23 451 ALA A C 1
ATOM 3076 O O . ALA A 1 398 ? -50.341 73.677 21.017 1.00 119.53 451 ALA A O 1
ATOM 3078 N N . THR A 1 399 ? -52.393 74.494 21.482 1.00 123.89 452 THR A N 1
ATOM 3079 C CA . THR A 1 399 ? -52.919 73.225 22.008 1.00 125.16 452 THR A CA 1
ATOM 3080 C C . THR A 1 399 ? -53.408 72.278 20.909 1.00 126.55 452 THR A C 1
ATOM 3081 O O . THR A 1 399 ? -53.814 72.719 19.834 1.00 128.82 452 THR A O 1
ATOM 3085 N N . LEU A 1 400 ? -53.367 70.978 21.200 1.00 125.63 453 LEU A N 1
ATOM 3086 C CA . LEU A 1 400 ? -53.856 69.943 20.287 1.00 127.71 453 LEU A CA 1
ATOM 3087 C C . LEU A 1 400 ? -54.941 69.111 20.967 1.00 131.39 453 LEU A C 1
ATOM 3088 O O . LEU A 1 400 ? -54.870 68.864 22.170 1.00 131.51 453 LEU A O 1
ATOM 3093 N N . ASN A 1 401 ? -55.934 68.683 20.186 1.00 134.96 454 ASN A N 1
ATOM 3094 C CA . ASN A 1 401 ? -57.033 67.847 20.675 1.00 138.15 454 ASN A CA 1
ATOM 3095 C C . ASN A 1 401 ? -57.109 66.525 19.916 1.00 140.15 454 ASN A C 1
ATOM 3096 O O . ASN A 1 401 ? -57.196 65.454 20.519 1.00 140.35 454 ASN A O 1
#

CATH classification: 3.80.10.10 (+1 more: 2.60.40.10)

Secondary structure (DSSP, 8-state):
---TT-EEE--EEE--SS--SS--S---SS-SEEE--SS---EE-TT-S-S-TT--EEE--SS---EE-TTTT-S-TT--EEE--SS--SS--TTTS-S-SS--EEE--S----EE-TTTTTT-TT-SEEE-TT-TT--EE-TTTTTT-TT--EEE-TTS--SSPPP-TT-TT--EEE--SS---EE-HHHHSS-TT--EEE-TTS---EE-TTSSTT-TT--EEE--SS------TTSSTT-TT--EEE--SS-EE-SGGGHHHHHHHHHH-----BEEESGGGTT-BGGG--GGG------EEEEPPPPB---SSS-EEE--EEESSSSEEEEE-TTS-EE-TT---SS-EE-TTSPEEESS--GGG-EEEEEEEE-SS-EEEEEEEE-

GO terms:
  GO:0044300 cerebellar mossy fiber (C, IDA)
  GO:0005515 protein binding (F, IPI)
  GO:0051965 positive regulation of synapse assembly (P, IDA)
  GO:0005102 signaling receptor binding (F, IPI)